Protein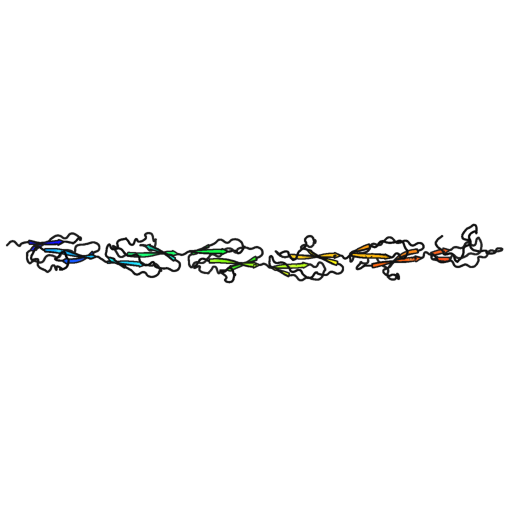 AF-A0A7G5BUR1-F1 (afdb_monomer)

Radius of gyration: 69.81 Å; Cα contacts (8 Å, |Δi|>4): 920; chains: 1; bounding box: 143×29×207 Å

pLDDT: mean 93.97, std 6.78, range [43.91, 98.69]

Sequence (415 aa):
MDCESLYGNLNSNGGSAVSSQAVSDGVQAVQPAAPNKSGNTFGGWYTDAGLTTAFAFTTPITGNTTLYAKWTPNTYTVTFNSNGGTAVGGQSVSHNGTATAPSEPTLPGSTFGWWYLDDVTFSTPFLFTTPIIGDTTLYAKWTINQYLILFNSDGGTAVSNQTVSHNSTATTPSNPTKVGHSFSGWYTDAGLTMPFAFTTAIRGNLTLYAGWTAEVYPVTFNSNGGTAVSAQSVSYNDTAIAPTDPTKTGYTFEGWYKDAGFTTLFHFTDAITGTATLHAKWLADIHTVTFESNGGTSVSSQEVSYDGTATEPADPAKTGYAFEAWYTDEDMTVPFTFSTAITGDLTLYANWTANSYAVTFDSNGGSTVSSQPVSYNNTATAPADPTMAGHTFEGWYTDEDLTTAFTFATAITGI

Nearest PDB structures (foldseek):
  2y5p-assembly3_C  TM=8.888E-01  e=2.322E-03  Listeria monocytogenes EGD
  7pv8-assembly1_A  TM=7.216E-01  e=3.447E-04  Listeria monocytogenes EGD-e
  7pv9-assembly2_B  TM=7.305E-01  e=1.083E-03  Listeria monocytogenes EGD-e
  4mt5-assembly2_B  TM=2.335E-01  e=1.159E-01  Limosilactobacillus reuteri subsp. suis

Structure (mmCIF, N/CA/C/O backbone):
data_AF-A0A7G5BUR1-F1
#
_entry.id   AF-A0A7G5BUR1-F1
#
loop_
_atom_site.group_PDB
_atom_site.id
_atom_site.type_symbol
_atom_site.label_atom_id
_atom_site.label_alt_id
_atom_site.label_comp_id
_atom_site.label_asym_id
_atom_site.label_entity_id
_atom_site.label_seq_id
_atom_site.pdbx_PDB_ins_code
_atom_site.Cartn_x
_atom_site.Cartn_y
_atom_site.Cartn_z
_atom_site.occupancy
_atom_site.B_iso_or_equiv
_atom_site.auth_seq_id
_atom_site.auth_comp_id
_atom_site.auth_asym_id
_atom_site.auth_atom_id
_atom_site.pdbx_PDB_model_num
ATOM 1 N N . MET A 1 1 ? 72.164 12.076 -106.841 1.00 43.91 1 MET A N 1
ATOM 2 C CA . MET A 1 1 ? 71.534 10.849 -106.323 1.00 43.91 1 MET A CA 1
ATOM 3 C C . MET A 1 1 ? 70.639 11.348 -105.213 1.00 43.91 1 MET A C 1
ATOM 5 O O . MET A 1 1 ? 71.125 11.606 -104.119 1.00 43.91 1 MET A O 1
ATOM 9 N N . ASP A 1 2 ? 69.411 11.707 -105.583 1.00 45.72 2 ASP A N 1
ATOM 10 C CA . ASP A 1 2 ? 68.458 12.315 -104.660 1.00 45.72 2 ASP A CA 1
ATOM 11 C C . ASP A 1 2 ? 68.065 11.241 -103.657 1.00 45.72 2 ASP A C 1
ATOM 13 O O . ASP A 1 2 ? 67.558 10.185 -104.027 1.00 45.72 2 ASP A O 1
ATOM 17 N N . CYS A 1 3 ? 68.428 11.461 -102.398 1.00 49.19 3 CYS A N 1
ATOM 18 C CA . CYS A 1 3 ? 68.100 10.537 -101.332 1.00 49.19 3 CYS A CA 1
ATOM 19 C C . CYS A 1 3 ? 66.596 10.672 -101.084 1.00 49.19 3 CYS A C 1
ATOM 21 O O . CYS A 1 3 ? 66.152 11.661 -100.495 1.00 49.19 3 CYS A O 1
ATOM 23 N N . GLU A 1 4 ? 65.816 9.733 -101.624 1.00 59.06 4 GLU A N 1
ATOM 24 C CA . GLU A 1 4 ? 64.365 9.702 -101.470 1.00 59.06 4 GLU A CA 1
ATOM 25 C C . GLU A 1 4 ? 64.063 9.677 -99.966 1.00 59.06 4 GLU A C 1
ATOM 27 O O . GLU A 1 4 ? 64.447 8.760 -99.239 1.00 59.06 4 GLU A O 1
ATOM 32 N N . SER A 1 5 ? 63.504 10.781 -99.470 1.00 58.84 5 SER A N 1
ATOM 33 C CA . SER A 1 5 ? 63.196 10.934 -98.053 1.00 58.84 5 SER A CA 1
ATOM 34 C C . SER A 1 5 ? 61.871 10.236 -97.788 1.00 58.84 5 SER A C 1
ATOM 36 O O . SER A 1 5 ? 60.821 10.684 -98.247 1.00 58.84 5 SER A O 1
ATOM 38 N N . LEU A 1 6 ? 61.930 9.122 -97.070 1.00 67.44 6 LEU A N 1
ATOM 39 C CA . LEU A 1 6 ? 60.766 8.362 -96.647 1.00 67.44 6 LEU A CA 1
ATOM 40 C C . LEU A 1 6 ? 60.160 9.020 -95.411 1.00 67.44 6 LEU A C 1
ATOM 42 O O . LEU A 1 6 ? 60.873 9.461 -94.504 1.00 67.44 6 LEU A O 1
ATOM 46 N N . TYR A 1 7 ? 58.831 9.081 -95.365 1.00 63.78 7 TYR A N 1
ATOM 47 C CA . TYR A 1 7 ? 58.124 9.697 -94.249 1.00 63.78 7 TYR A CA 1
ATOM 48 C C . TYR A 1 7 ? 57.641 8.631 -93.268 1.00 63.78 7 TYR A C 1
ATOM 50 O O . TYR A 1 7 ? 56.809 7.781 -93.594 1.00 63.78 7 TYR A O 1
ATOM 58 N N . GLY A 1 8 ? 58.150 8.711 -92.040 1.00 71.19 8 GLY A N 1
ATOM 59 C CA . GLY A 1 8 ? 57.598 8.020 -90.885 1.00 71.19 8 GLY A CA 1
ATOM 60 C C . GLY A 1 8 ? 56.432 8.827 -90.324 1.00 71.19 8 GLY A C 1
ATOM 61 O O . GLY A 1 8 ? 56.653 9.836 -89.648 1.00 71.19 8 GLY A O 1
ATOM 62 N N . ASN A 1 9 ? 55.197 8.413 -90.607 1.00 84.31 9 ASN A N 1
ATOM 63 C CA . ASN A 1 9 ? 54.018 9.001 -89.975 1.00 84.31 9 ASN A CA 1
ATOM 64 C C . ASN A 1 9 ? 53.804 8.351 -88.600 1.00 84.31 9 ASN A C 1
ATOM 66 O O . ASN A 1 9 ? 53.793 7.128 -88.482 1.00 84.31 9 ASN A O 1
ATOM 70 N N . LEU A 1 10 ? 53.650 9.159 -87.555 1.00 88.81 10 LEU A N 1
ATOM 71 C CA . LEU A 1 10 ? 53.521 8.702 -86.174 1.00 88.81 10 LEU A CA 1
ATOM 72 C C . LEU A 1 10 ? 52.101 8.982 -85.684 1.00 88.81 10 LEU A C 1
ATOM 74 O O . LEU A 1 10 ? 51.783 10.073 -85.213 1.00 88.81 10 LEU A O 1
ATOM 78 N N . ASN A 1 11 ? 51.231 7.981 -85.789 1.00 91.69 11 ASN A N 1
ATOM 79 C CA . ASN A 1 11 ? 49.865 8.071 -85.299 1.00 91.69 11 ASN A CA 1
ATOM 80 C C . ASN A 1 11 ? 49.820 7.728 -83.802 1.00 91.69 11 ASN A C 1
ATOM 82 O O . ASN A 1 11 ? 49.888 6.563 -83.402 1.00 91.69 11 ASN A O 1
ATOM 86 N N . SER A 1 12 ? 49.668 8.752 -82.961 1.00 90.94 12 SER A N 1
ATOM 87 C CA . SER A 1 12 ? 49.595 8.610 -81.501 1.00 90.94 12 SER A CA 1
ATOM 88 C C . SER A 1 12 ? 48.354 7.855 -81.005 1.00 90.94 12 SER A C 1
ATOM 90 O O . SER A 1 12 ? 48.247 7.577 -79.807 1.00 90.94 12 SER A O 1
ATOM 92 N N . ASN A 1 13 ? 47.407 7.526 -81.890 1.00 90.88 13 ASN A N 1
ATOM 93 C CA . ASN A 1 13 ? 46.204 6.755 -81.588 1.00 90.88 13 ASN A CA 1
ATOM 94 C C . ASN A 1 13 ? 45.406 7.346 -80.400 1.00 90.88 13 AS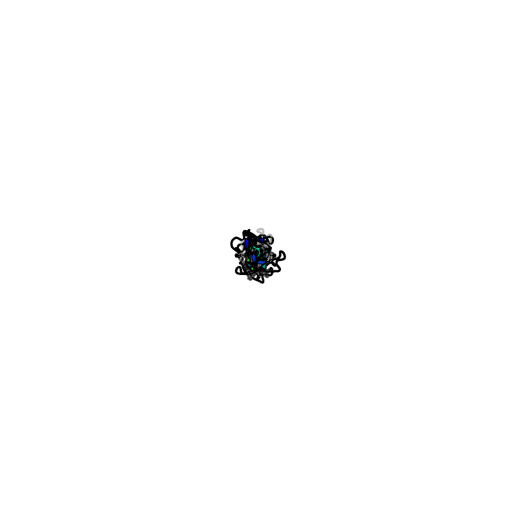N A C 1
ATOM 96 O O . ASN A 1 13 ? 45.062 6.674 -79.415 1.00 90.88 13 ASN A O 1
ATOM 100 N N . GLY A 1 14 ? 45.193 8.665 -80.473 1.00 86.50 14 GLY A N 1
ATOM 101 C CA . GLY A 1 14 ? 44.510 9.466 -79.453 1.00 86.50 14 GLY A CA 1
ATOM 102 C C . GLY A 1 14 ? 45.392 9.949 -78.293 1.00 86.50 14 GLY A C 1
ATOM 103 O O . GLY A 1 14 ? 44.852 10.471 -77.323 1.00 86.50 14 GLY A O 1
ATOM 104 N N . GLY A 1 15 ? 46.715 9.761 -78.354 1.00 88.12 15 GLY A N 1
ATOM 105 C CA . GLY A 1 15 ? 47.679 10.436 -77.472 1.00 88.12 15 GLY A CA 1
ATOM 106 C C . GLY A 1 15 ? 48.114 11.808 -78.006 1.00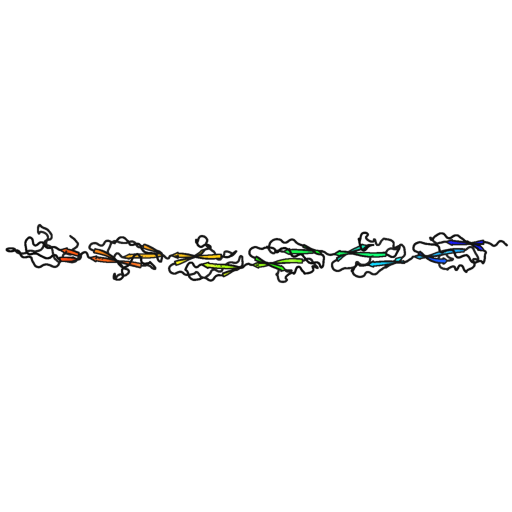 88.12 15 GLY A C 1
ATOM 107 O O . GLY A 1 15 ? 47.675 12.240 -79.073 1.00 88.12 15 GLY A O 1
ATOM 108 N N . SER A 1 16 ? 49.017 12.485 -77.297 1.00 92.25 16 SER A N 1
ATOM 109 C CA . SER A 1 16 ? 49.602 13.761 -77.724 1.00 92.25 16 SER A CA 1
ATOM 110 C C . SER A 1 16 ? 50.223 13.662 -79.121 1.00 92.25 16 SER A C 1
ATOM 112 O O . SER A 1 16 ? 50.762 12.618 -79.491 1.00 92.25 16 SER A O 1
ATOM 114 N N . ALA A 1 17 ? 50.161 14.751 -79.889 1.00 90.94 17 ALA A N 1
ATOM 115 C CA . ALA A 1 17 ? 50.703 14.791 -81.244 1.00 90.94 17 ALA A CA 1
ATOM 116 C C . ALA A 1 17 ? 52.209 14.481 -81.262 1.00 90.94 17 ALA A C 1
ATOM 118 O O . ALA A 1 17 ? 52.954 14.926 -80.388 1.00 90.94 17 ALA A O 1
ATOM 119 N N . VAL A 1 18 ? 52.645 13.735 -82.278 1.00 91.50 18 VAL A N 1
ATOM 120 C CA . VAL A 1 18 ? 54.053 13.404 -82.512 1.00 91.50 18 VAL A CA 1
ATOM 121 C C . VAL A 1 18 ? 54.391 13.778 -83.949 1.00 91.50 18 VAL A C 1
ATOM 123 O O . VAL A 1 18 ? 53.709 13.352 -84.878 1.00 91.50 18 VAL A O 1
ATOM 126 N N . SER A 1 19 ? 55.417 14.608 -84.133 1.00 88.81 19 SER A N 1
ATOM 127 C CA . SER A 1 19 ? 55.819 15.083 -85.458 1.00 88.81 19 SER A CA 1
ATOM 128 C C . SER A 1 19 ? 56.344 13.939 -86.322 1.00 88.81 19 SER A C 1
ATOM 130 O O . SER A 1 19 ? 57.135 13.121 -85.856 1.00 88.81 19 SER A O 1
ATOM 132 N N . SER A 1 20 ? 55.949 13.914 -87.595 1.00 85.44 20 SER A N 1
ATOM 133 C CA . SER A 1 20 ? 56.495 12.984 -88.587 1.00 85.44 20 SER A CA 1
ATOM 134 C C . SER A 1 20 ? 57.995 13.190 -88.790 1.00 85.44 20 SER A C 1
ATOM 136 O O . SER A 1 20 ? 58.498 14.306 -88.645 1.00 85.44 20 SER A O 1
ATOM 138 N N . GLN A 1 21 ? 58.691 12.136 -89.206 1.00 86.12 21 GLN A N 1
ATOM 139 C CA . GLN A 1 21 ? 60.126 12.183 -89.493 1.00 86.12 21 GLN A CA 1
ATOM 140 C C . GLN A 1 21 ? 60.394 11.907 -90.969 1.00 86.12 21 GLN A C 1
ATOM 142 O O . GLN A 1 21 ? 59.783 11.008 -91.542 1.00 86.12 21 GLN A O 1
ATOM 147 N N . ALA A 1 22 ? 61.315 12.669 -91.559 1.00 85.94 22 ALA A N 1
ATOM 148 C CA . ALA A 1 22 ? 61.878 12.387 -92.873 1.00 85.94 22 ALA A CA 1
ATOM 149 C C . ALA A 1 22 ? 63.194 11.626 -92.681 1.00 85.94 22 ALA A C 1
ATOM 151 O O . ALA A 1 22 ? 64.102 12.123 -92.011 1.00 85.94 22 ALA A O 1
ATOM 152 N N . VAL A 1 23 ? 63.274 10.414 -93.223 1.00 82.25 23 VAL A N 1
ATOM 153 C CA . VAL A 1 23 ? 64.404 9.495 -93.043 1.00 82.25 23 VAL A CA 1
ATOM 154 C C . VAL A 1 23 ? 64.818 8.969 -94.415 1.00 82.25 23 VAL A C 1
ATOM 156 O O . VAL A 1 23 ? 63.969 8.596 -95.217 1.00 82.25 23 VAL A O 1
ATOM 159 N N . SER A 1 24 ? 66.116 8.965 -94.705 1.00 83.31 24 SER A N 1
ATOM 160 C CA . SER A 1 24 ? 66.657 8.386 -95.939 1.00 83.31 24 SER A CA 1
ATOM 161 C C . SER A 1 24 ? 66.416 6.877 -96.007 1.00 83.31 24 SER A C 1
ATOM 163 O O . SER A 1 24 ? 66.480 6.196 -94.982 1.00 83.31 24 SER A O 1
ATOM 165 N N . ASP A 1 25 ? 66.191 6.352 -97.212 1.00 83.06 25 ASP A N 1
ATOM 166 C CA . ASP A 1 25 ? 66.049 4.911 -97.442 1.00 83.06 25 ASP A CA 1
ATOM 167 C C . ASP A 1 25 ? 67.208 4.098 -96.832 1.00 83.06 25 ASP A C 1
ATOM 169 O O . ASP A 1 25 ? 68.384 4.454 -96.955 1.00 83.06 25 ASP A O 1
ATOM 173 N N . GLY A 1 26 ? 66.865 3.023 -96.119 1.00 81.19 26 GLY A N 1
ATOM 174 C CA . GLY A 1 26 ? 67.820 2.152 -95.435 1.00 81.19 26 GLY A CA 1
ATOM 175 C C . GLY A 1 26 ? 68.397 2.711 -94.126 1.00 81.19 26 GLY A C 1
ATOM 176 O O . GLY A 1 26 ? 69.256 2.060 -93.524 1.00 81.19 26 GLY A O 1
ATOM 177 N N . VAL A 1 27 ? 67.929 3.869 -93.644 1.00 85.56 27 VAL A N 1
ATOM 178 C CA . VAL A 1 27 ? 68.362 4.479 -92.371 1.00 85.56 27 VAL A CA 1
ATOM 179 C C . VAL A 1 27 ? 67.324 4.251 -91.261 1.00 85.56 27 VAL A C 1
ATOM 181 O O . VAL A 1 27 ? 66.127 4.101 -91.505 1.00 85.56 27 VAL A O 1
ATOM 184 N N . GLN A 1 28 ? 67.788 4.184 -90.012 1.00 87.69 28 GLN A N 1
ATOM 185 C CA . GLN A 1 28 ? 66.938 4.085 -88.821 1.00 87.69 28 GLN A CA 1
ATOM 186 C C . GLN A 1 28 ? 66.227 5.415 -88.535 1.00 87.69 28 GLN A C 1
ATOM 188 O O . GLN A 1 28 ? 66.846 6.479 -88.564 1.00 87.69 28 GLN A O 1
ATOM 193 N N . ALA A 1 29 ? 64.935 5.356 -88.203 1.00 86.00 29 ALA A N 1
ATOM 194 C CA . ALA A 1 29 ? 64.214 6.513 -87.678 1.00 86.00 29 ALA A CA 1
ATOM 195 C C . ALA A 1 29 ? 64.663 6.832 -86.242 1.00 86.00 29 ALA A C 1
ATOM 197 O O . ALA A 1 29 ? 65.026 5.935 -85.479 1.00 86.00 29 ALA A O 1
ATOM 198 N N . VAL A 1 30 ? 64.585 8.099 -85.836 1.00 87.56 30 VAL A N 1
ATOM 199 C CA . VAL A 1 30 ? 64.888 8.490 -84.453 1.00 87.56 30 VAL A CA 1
ATOM 200 C C . VAL A 1 30 ? 63.688 8.142 -83.576 1.00 87.56 30 VAL A C 1
ATOM 202 O O . VAL A 1 30 ? 62.554 8.478 -83.904 1.00 87.56 30 VAL A O 1
ATOM 205 N N . GLN A 1 31 ? 63.897 7.475 -82.441 1.00 90.31 31 GLN A N 1
ATOM 206 C CA . GLN A 1 31 ? 62.789 7.212 -81.523 1.00 90.31 31 GLN A CA 1
ATOM 207 C C . GLN A 1 31 ? 62.255 8.540 -80.955 1.00 90.31 31 GLN A C 1
ATOM 209 O O . GLN A 1 31 ? 63.011 9.262 -80.300 1.00 90.31 31 GLN A O 1
ATOM 214 N N . PRO A 1 32 ? 60.973 8.888 -81.180 1.00 89.81 32 PRO A N 1
ATOM 215 C CA . PRO A 1 32 ? 60.394 10.091 -80.600 1.00 89.81 32 PRO A CA 1
ATOM 216 C C . PRO A 1 32 ? 60.237 9.920 -79.084 1.00 89.81 32 PRO A C 1
ATOM 218 O O . PRO A 1 32 ? 60.141 8.797 -78.577 1.00 89.81 32 PRO A O 1
ATOM 221 N N . ALA A 1 33 ? 60.119 11.037 -78.362 1.00 88.75 33 ALA A N 1
ATOM 222 C CA . ALA A 1 33 ? 59.620 10.995 -76.992 1.00 88.75 33 ALA A CA 1
ATOM 223 C C . ALA A 1 33 ? 58.261 10.277 -76.967 1.00 88.75 33 ALA A C 1
ATOM 225 O O . ALA A 1 33 ? 57.440 10.457 -77.873 1.00 88.75 33 ALA A O 1
ATOM 226 N N . ALA A 1 34 ? 58.037 9.442 -75.950 1.00 90.38 34 ALA A N 1
ATOM 227 C CA . ALA A 1 34 ? 56.775 8.730 -75.819 1.00 90.38 34 ALA A CA 1
ATOM 228 C C . ALA A 1 34 ? 55.621 9.748 -75.790 1.00 90.38 34 ALA A C 1
ATOM 230 O O . ALA A 1 34 ? 55.674 10.686 -74.985 1.00 90.38 34 ALA A O 1
ATOM 231 N N . PRO A 1 35 ? 54.592 9.602 -76.648 1.00 92.12 35 PRO A N 1
ATOM 232 C CA . PRO A 1 35 ? 53.408 10.435 -76.531 1.00 92.12 35 PRO A CA 1
ATOM 233 C C . PRO A 1 35 ? 52.771 10.231 -75.153 1.00 92.12 35 PRO A C 1
ATOM 235 O O . PRO A 1 35 ? 53.000 9.221 -74.487 1.00 92.12 35 PRO A O 1
ATOM 238 N N . ASN A 1 36 ? 51.947 11.180 -74.722 1.00 89.75 36 ASN A N 1
ATOM 239 C CA . ASN A 1 36 ? 51.155 11.061 -73.503 1.00 89.75 36 ASN A CA 1
ATOM 240 C C . ASN A 1 36 ? 49.688 10.806 -73.862 1.00 89.75 36 ASN A C 1
ATOM 242 O O . ASN A 1 36 ? 49.125 11.503 -74.705 1.00 89.75 36 ASN A O 1
ATOM 246 N N . LYS A 1 37 ? 49.058 9.828 -73.211 1.00 90.62 37 LYS A N 1
ATOM 247 C CA . LYS A 1 37 ? 47.609 9.629 -73.240 1.00 90.62 37 LYS A CA 1
ATOM 248 C C . LYS A 1 37 ? 47.136 9.459 -71.804 1.00 90.62 37 LYS A C 1
ATOM 250 O O . LYS A 1 37 ? 47.544 8.510 -71.138 1.00 90.62 37 LYS A O 1
ATOM 255 N N . SER A 1 38 ? 46.291 10.377 -71.331 1.00 88.38 38 SER A N 1
ATOM 256 C CA . SER A 1 38 ? 45.793 10.346 -69.952 1.00 88.38 38 SER A CA 1
ATOM 257 C C . SER A 1 38 ? 45.223 8.966 -69.606 1.00 88.38 38 SER A C 1
ATOM 259 O O . SER A 1 38 ? 44.503 8.361 -70.407 1.00 88.38 38 SER A O 1
ATOM 261 N N . GLY A 1 39 ? 45.617 8.441 -68.444 1.00 86.25 39 GLY A N 1
ATOM 262 C CA . GLY A 1 39 ? 45.137 7.157 -67.938 1.00 86.25 39 GLY A CA 1
ATOM 263 C C . GLY A 1 39 ? 45.579 5.913 -68.706 1.00 86.25 39 GLY A C 1
ATOM 264 O O . GLY A 1 39 ? 44.994 4.849 -68.515 1.00 86.25 39 GLY A O 1
ATOM 265 N N . ASN A 1 40 ? 46.573 6.022 -69.589 1.00 91.12 40 ASN A N 1
ATOM 266 C CA . ASN A 1 40 ? 47.101 4.898 -70.352 1.00 91.12 40 ASN A CA 1
ATOM 267 C C . ASN A 1 40 ? 48.631 4.864 -70.286 1.00 91.12 40 ASN A C 1
ATOM 269 O O . ASN A 1 40 ? 49.297 5.895 -70.373 1.00 91.12 40 ASN A O 1
ATOM 273 N N . THR A 1 41 ? 49.190 3.662 -70.205 1.00 92.75 41 THR A N 1
ATOM 274 C CA . THR A 1 41 ? 50.633 3.428 -70.298 1.00 92.75 41 THR A CA 1
ATOM 275 C C . THR A 1 41 ? 51.018 3.187 -71.756 1.00 92.75 41 THR A C 1
ATOM 277 O O . THR A 1 41 ? 50.376 2.396 -72.456 1.00 92.75 41 THR A O 1
ATOM 280 N N . PHE A 1 42 ? 52.056 3.884 -72.226 1.00 93.88 42 PHE A N 1
ATOM 281 C CA . PHE A 1 42 ? 52.568 3.745 -73.588 1.00 93.88 42 PHE A CA 1
ATOM 282 C C . PHE A 1 42 ? 53.286 2.401 -73.759 1.00 93.88 42 PHE A C 1
ATOM 284 O O . PHE A 1 42 ? 54.290 2.134 -73.102 1.00 93.88 42 PHE A O 1
ATOM 291 N N . GLY A 1 43 ? 52.769 1.561 -74.654 1.00 91.12 43 GLY A N 1
ATOM 292 C CA . GLY A 1 43 ? 53.251 0.200 -74.906 1.00 91.12 43 GLY A CA 1
ATOM 293 C C . GLY A 1 43 ? 54.174 0.060 -76.120 1.00 91.12 43 GLY A C 1
ATOM 294 O O . GLY A 1 43 ? 54.458 -1.066 -76.528 1.00 91.12 43 GLY A O 1
ATOM 295 N N . GLY A 1 44 ? 54.605 1.174 -76.723 1.00 92.00 44 GLY A N 1
ATOM 296 C CA . GLY A 1 44 ? 55.471 1.192 -77.904 1.00 92.00 44 GLY A CA 1
ATOM 297 C C . GLY A 1 44 ? 54.747 1.496 -79.218 1.00 92.00 44 GLY A C 1
ATOM 298 O O . GLY A 1 44 ? 53.533 1.710 -79.262 1.00 92.00 44 GLY A O 1
ATOM 299 N N . TRP A 1 45 ? 55.530 1.534 -80.294 1.00 93.44 45 TRP A N 1
ATOM 300 C CA . TRP A 1 45 ? 55.082 1.811 -81.660 1.00 93.44 45 TRP A CA 1
ATOM 301 C C . TRP A 1 45 ? 54.935 0.509 -82.450 1.00 93.44 45 TRP A C 1
ATOM 303 O O . TRP A 1 45 ? 55.738 -0.401 -82.273 1.00 93.44 45 TRP A O 1
ATOM 313 N N . TYR A 1 46 ? 53.918 0.418 -83.303 1.00 95.06 46 TYR A N 1
ATOM 314 C CA . TYR A 1 46 ? 53.569 -0.784 -84.066 1.00 95.06 46 TYR A CA 1
ATOM 315 C C . TYR A 1 46 ? 53.404 -0.445 -85.545 1.00 95.06 46 TYR A C 1
ATOM 317 O O . TYR A 1 46 ? 52.953 0.651 -85.867 1.00 95.06 46 TYR A O 1
ATOM 325 N N . THR A 1 47 ? 53.770 -1.352 -86.447 1.00 92.56 47 THR A N 1
ATOM 326 C CA . THR A 1 47 ? 53.735 -1.097 -87.901 1.00 92.56 47 THR A CA 1
ATOM 327 C C . THR A 1 47 ? 52.343 -1.239 -88.519 1.00 92.56 47 THR A C 1
ATOM 329 O O . THR A 1 47 ? 52.147 -0.869 -89.675 1.00 92.56 47 THR A O 1
ATOM 332 N N . ASP A 1 48 ? 51.366 -1.750 -87.767 1.00 91.25 48 ASP A N 1
ATOM 333 C CA . ASP A 1 48 ? 49.999 -1.983 -88.224 1.00 91.25 48 ASP A CA 1
ATOM 334 C C . ASP A 1 48 ? 48.952 -1.377 -87.278 1.00 91.25 48 ASP A C 1
ATOM 336 O O . ASP A 1 48 ? 49.122 -1.340 -86.058 1.00 91.25 48 ASP A O 1
ATOM 340 N N . ALA A 1 49 ? 47.817 -0.954 -87.841 1.00 88.75 49 ALA A N 1
ATOM 341 C CA . ALA A 1 49 ? 46.702 -0.398 -87.071 1.00 88.75 49 ALA A CA 1
ATOM 342 C C . ALA A 1 49 ? 46.042 -1.422 -86.121 1.00 88.75 49 ALA A C 1
ATOM 344 O O . ALA A 1 49 ? 45.378 -1.025 -85.165 1.00 88.75 49 ALA A O 1
ATOM 345 N N . GLY A 1 50 ? 46.234 -2.726 -86.365 1.00 90.62 50 GLY A N 1
ATOM 346 C CA . GLY A 1 50 ? 45.801 -3.812 -85.481 1.00 90.62 50 GLY A CA 1
ATOM 347 C C . GLY A 1 50 ? 46.690 -4.001 -84.245 1.00 90.62 50 GLY A C 1
ATOM 348 O O . GLY A 1 50 ? 46.337 -4.785 -83.365 1.00 90.62 50 GLY A O 1
ATOM 349 N N . LEU A 1 51 ? 47.806 -3.265 -84.145 1.00 91.06 51 LEU A N 1
ATOM 350 C CA . LEU A 1 51 ? 48.761 -3.292 -83.031 1.00 91.06 51 LEU A CA 1
ATOM 351 C C . LEU A 1 51 ? 49.345 -4.691 -82.766 1.00 91.06 51 LEU A C 1
ATOM 353 O O . LEU A 1 51 ? 49.541 -5.090 -81.608 1.00 91.06 51 LEU A O 1
ATOM 357 N N . THR A 1 52 ? 49.621 -5.433 -83.841 1.00 90.94 52 THR A N 1
ATOM 358 C CA . THR A 1 52 ? 50.102 -6.821 -83.781 1.00 90.94 52 THR A CA 1
ATOM 359 C C . THR A 1 52 ? 51.619 -6.936 -83.922 1.00 90.94 52 THR A C 1
ATOM 361 O O . THR A 1 52 ? 52.224 -7.783 -83.265 1.00 90.94 52 THR A O 1
ATOM 364 N N . THR A 1 53 ? 52.254 -6.056 -84.700 1.00 91.88 53 THR A N 1
ATOM 365 C CA . THR A 1 53 ? 53.694 -6.093 -84.988 1.00 91.88 53 THR A CA 1
ATOM 366 C C . THR A 1 53 ? 54.408 -4.886 -84.381 1.00 91.88 53 THR A C 1
ATOM 368 O O . THR A 1 53 ? 54.260 -3.761 -84.855 1.00 91.88 53 THR A O 1
ATOM 371 N N . ALA A 1 54 ? 55.183 -5.104 -83.314 1.00 92.56 54 ALA A N 1
ATOM 372 C CA . ALA A 1 54 ? 55.944 -4.040 -82.660 1.00 92.56 54 ALA A CA 1
ATOM 373 C C . ALA A 1 54 ? 57.109 -3.564 -83.543 1.00 92.56 54 ALA A C 1
ATOM 375 O O . ALA A 1 54 ? 57.838 -4.371 -84.119 1.00 92.56 54 ALA A O 1
ATOM 376 N N . PHE A 1 55 ? 57.312 -2.252 -83.612 1.00 91.19 55 PHE A N 1
ATOM 377 C CA . PHE A 1 55 ? 58.410 -1.624 -84.332 1.00 91.19 55 PHE A CA 1
ATOM 378 C C . PHE A 1 55 ? 59.551 -1.265 -83.377 1.00 91.19 55 PHE A C 1
ATOM 380 O O . PHE A 1 55 ? 59.363 -0.521 -82.410 1.00 91.19 55 PHE A O 1
ATOM 387 N N . ALA A 1 56 ? 60.754 -1.747 -83.680 1.00 91.12 56 ALA A N 1
ATOM 388 C CA . ALA A 1 56 ? 61.977 -1.307 -83.025 1.00 91.12 56 ALA A CA 1
ATOM 389 C C . ALA A 1 56 ? 62.648 -0.229 -83.882 1.00 91.12 56 ALA A C 1
ATOM 391 O O . ALA A 1 56 ? 62.925 -0.471 -85.053 1.00 91.12 56 ALA A O 1
ATOM 392 N N . PHE A 1 57 ? 62.981 0.924 -83.294 1.00 90.25 57 PHE A N 1
ATOM 393 C CA . PHE A 1 57 ? 63.649 2.034 -83.998 1.00 90.25 57 PHE A CA 1
ATOM 394 C C . PHE A 1 57 ? 65.086 1.714 -84.442 1.00 90.25 57 PHE A C 1
ATOM 396 O O . PHE A 1 57 ? 65.713 2.501 -85.135 1.00 90.25 57 PHE A O 1
ATOM 403 N N . THR A 1 58 ? 65.590 0.524 -84.114 1.00 88.31 58 THR A N 1
ATOM 404 C CA . THR A 1 58 ? 66.798 -0.057 -84.706 1.00 88.31 58 THR A CA 1
ATOM 405 C C . THR A 1 58 ? 66.556 -0.692 -86.084 1.00 88.31 58 THR A C 1
ATOM 407 O O . THR A 1 58 ? 67.505 -1.116 -86.744 1.00 88.31 58 THR A O 1
ATOM 410 N N . THR A 1 59 ? 65.308 -0.767 -86.548 1.00 88.19 59 THR A N 1
ATOM 411 C CA . THR A 1 59 ? 64.952 -1.317 -87.861 1.00 88.19 59 THR A CA 1
ATOM 412 C C . THR A 1 59 ? 65.045 -0.216 -88.924 1.00 88.19 59 THR A C 1
ATOM 414 O O . THR A 1 59 ? 64.398 0.822 -88.758 1.00 88.19 59 THR A O 1
ATOM 417 N N . PRO A 1 60 ? 65.822 -0.405 -90.008 1.00 87.12 60 PRO A N 1
ATOM 418 C CA . PRO A 1 60 ? 65.864 0.537 -91.123 1.00 87.12 60 PRO A CA 1
ATOM 419 C C . PRO A 1 60 ? 64.493 0.748 -91.771 1.00 87.12 60 PRO A C 1
ATOM 421 O O . PRO A 1 60 ? 63.752 -0.212 -91.995 1.00 87.12 60 PRO A O 1
ATOM 424 N N . ILE A 1 61 ? 64.175 1.994 -92.115 1.00 84.06 61 ILE A N 1
ATOM 425 C CA . ILE A 1 61 ? 62.981 2.327 -92.895 1.00 84.06 61 ILE A CA 1
ATOM 426 C C . ILE A 1 61 ? 63.318 2.159 -94.380 1.00 84.06 61 ILE A C 1
ATOM 428 O O . ILE A 1 61 ? 64.247 2.788 -94.875 1.00 84.06 61 ILE A O 1
ATOM 432 N N . THR A 1 62 ? 62.571 1.299 -95.077 1.00 85.25 62 THR A N 1
ATOM 433 C CA . THR A 1 62 ? 62.759 0.999 -96.515 1.00 85.25 62 THR A CA 1
ATOM 434 C C . THR A 1 62 ? 61.535 1.334 -97.378 1.00 85.25 62 THR A C 1
ATOM 436 O O . THR A 1 62 ? 61.477 1.033 -98.566 1.00 85.25 62 THR A O 1
ATOM 439 N N . GLY A 1 63 ? 60.524 1.967 -96.772 1.00 84.44 63 GLY A N 1
ATOM 440 C CA . GLY A 1 63 ? 59.360 2.535 -97.452 1.00 84.44 63 GLY A CA 1
ATOM 441 C C . GLY A 1 63 ? 58.566 3.480 -96.543 1.00 84.44 63 GLY A C 1
ATOM 442 O O . GLY A 1 63 ? 58.796 3.534 -95.331 1.00 84.44 63 GLY A O 1
ATOM 443 N N . ASN A 1 64 ? 57.609 4.221 -97.113 1.00 84.31 64 ASN A N 1
ATOM 444 C CA . ASN A 1 64 ? 56.704 5.077 -96.337 1.00 84.31 64 ASN A CA 1
ATOM 445 C C . ASN A 1 64 ? 55.965 4.237 -95.288 1.00 84.31 64 ASN A C 1
ATOM 447 O O . ASN A 1 64 ? 55.201 3.335 -95.630 1.00 84.31 64 ASN A O 1
ATOM 451 N N . THR A 1 65 ? 56.197 4.537 -94.012 1.00 88.00 65 THR A N 1
A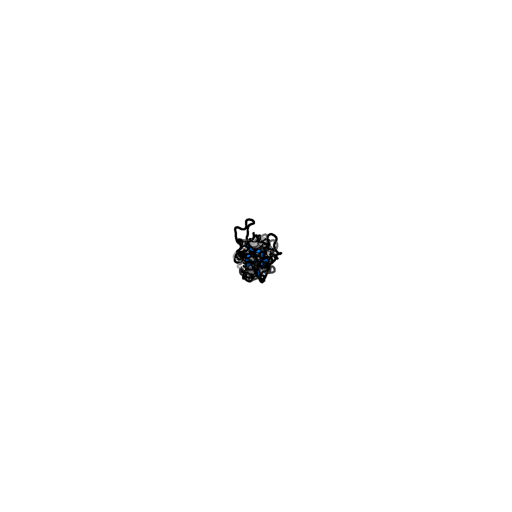TOM 452 C CA . THR A 1 65 ? 55.752 3.705 -92.890 1.00 88.00 65 THR A CA 1
ATOM 453 C C . THR A 1 65 ? 54.907 4.546 -91.945 1.00 88.00 65 THR A C 1
ATOM 455 O O . THR A 1 65 ? 55.322 5.625 -91.524 1.00 88.00 65 THR A O 1
ATOM 458 N N . THR A 1 66 ? 53.720 4.056 -91.586 1.00 90.62 66 THR A N 1
ATOM 459 C CA . THR A 1 66 ? 52.939 4.630 -90.483 1.00 90.62 66 THR A CA 1
ATOM 460 C C . THR A 1 66 ? 53.107 3.749 -89.259 1.00 90.62 66 THR A C 1
ATOM 462 O O . THR A 1 66 ? 52.837 2.553 -89.326 1.00 90.62 66 THR A O 1
ATOM 465 N N . LEU A 1 67 ? 53.543 4.336 -88.149 1.00 92.06 67 LEU A N 1
ATOM 466 C CA . LEU A 1 67 ? 53.601 3.655 -86.865 1.00 92.06 67 LEU A CA 1
ATOM 467 C C . LEU A 1 67 ? 52.435 4.096 -85.983 1.00 92.06 67 LEU A C 1
ATOM 469 O O . LEU A 1 67 ? 52.106 5.281 -85.913 1.00 92.06 67 LEU A O 1
ATOM 473 N N . TYR A 1 68 ? 51.845 3.142 -85.273 1.00 93.31 68 TYR A N 1
ATOM 474 C CA . TYR A 1 68 ? 50.692 3.332 -84.401 1.00 93.31 68 TYR A CA 1
ATOM 475 C C . TYR A 1 68 ? 51.092 3.102 -82.944 1.00 93.31 68 TYR A C 1
ATOM 477 O O . TYR A 1 68 ? 51.708 2.090 -82.606 1.00 93.31 68 TYR A O 1
ATOM 485 N N . ALA A 1 69 ? 50.752 4.043 -82.067 1.00 93.25 69 ALA A N 1
ATOM 486 C CA . ALA A 1 69 ? 50.979 3.901 -80.634 1.00 93.25 69 ALA A CA 1
ATOM 487 C C . ALA A 1 69 ? 50.024 2.861 -80.021 1.00 93.25 69 ALA A C 1
ATOM 489 O O . ALA A 1 69 ? 48.800 2.945 -80.194 1.00 93.25 69 ALA A O 1
ATOM 490 N N . LYS A 1 70 ? 50.574 1.915 -79.250 1.00 93.38 70 LYS A N 1
ATOM 491 C CA . LYS A 1 70 ? 49.794 0.986 -78.422 1.00 93.38 70 LYS A CA 1
ATOM 492 C C . LYS A 1 70 ? 49.648 1.522 -77.005 1.00 93.38 70 LYS A C 1
ATOM 494 O O . LYS A 1 70 ? 50.605 2.019 -76.414 1.00 93.38 70 LYS A O 1
ATOM 499 N N . TRP A 1 71 ? 48.451 1.366 -76.454 1.00 92.81 71 TRP A N 1
ATOM 500 C CA . TRP A 1 71 ? 48.081 1.858 -75.134 1.00 92.81 71 TRP A CA 1
ATOM 501 C C . TRP A 1 71 ? 47.481 0.736 -74.300 1.00 92.81 71 TRP A C 1
ATOM 503 O O . TRP A 1 71 ? 46.584 0.036 -74.769 1.00 92.81 71 TRP A O 1
ATOM 513 N N . THR A 1 72 ? 47.949 0.607 -73.063 1.00 90.19 72 THR A N 1
ATOM 514 C CA . THR A 1 72 ? 47.307 -0.234 -72.049 1.00 90.19 72 THR A CA 1
ATOM 515 C C . THR A 1 72 ? 46.629 0.693 -71.042 1.00 90.19 72 THR A C 1
ATOM 517 O O . THR A 1 72 ? 47.335 1.513 -70.446 1.00 90.19 72 THR A O 1
ATOM 520 N N . PRO A 1 73 ? 45.299 0.614 -70.844 1.00 89.06 73 PRO A N 1
ATOM 521 C CA . PRO A 1 73 ? 44.626 1.390 -69.810 1.00 89.06 73 PRO A CA 1
ATOM 522 C C . PRO A 1 73 ? 45.250 1.113 -68.446 1.00 89.06 73 PRO A C 1
ATOM 524 O O . PRO A 1 73 ? 45.461 -0.044 -68.080 1.00 89.06 73 PRO A O 1
ATOM 527 N N . ASN A 1 74 ? 45.537 2.170 -67.692 1.00 91.38 74 ASN A N 1
ATOM 528 C CA . ASN A 1 74 ? 45.984 2.025 -66.314 1.00 91.38 74 ASN A CA 1
ATOM 529 C C . ASN A 1 74 ? 44.867 1.371 -65.498 1.00 91.38 74 ASN A C 1
ATOM 531 O O . ASN A 1 74 ? 43.686 1.589 -65.769 1.00 91.38 74 ASN A O 1
ATOM 535 N N . THR A 1 75 ? 45.231 0.590 -64.492 1.00 93.94 75 THR A N 1
ATOM 536 C CA . THR A 1 75 ? 44.289 0.029 -63.521 1.00 93.94 75 THR A CA 1
ATOM 537 C C . THR A 1 75 ? 44.519 0.680 -62.171 1.00 93.94 75 THR A C 1
ATOM 539 O O . THR A 1 75 ? 45.668 0.827 -61.758 1.00 93.94 75 THR A O 1
ATOM 542 N N . TYR A 1 76 ? 43.437 1.022 -61.486 1.00 96.06 76 TYR A N 1
ATOM 543 C CA . TYR A 1 76 ? 43.458 1.618 -60.156 1.00 96.06 76 TYR A CA 1
ATOM 544 C C . TYR A 1 76 ? 42.779 0.706 -59.149 1.00 96.06 76 TYR A C 1
ATOM 546 O O . TYR A 1 76 ? 41.892 -0.082 -59.497 1.00 96.06 76 TYR A O 1
ATOM 554 N N . THR A 1 77 ? 43.192 0.833 -57.896 1.00 97.25 77 THR A N 1
ATOM 555 C CA . THR A 1 77 ? 42.620 0.084 -56.783 1.00 97.25 77 THR A CA 1
ATOM 556 C C . THR A 1 77 ? 41.523 0.901 -56.116 1.00 97.25 77 THR A C 1
ATOM 558 O O . THR A 1 77 ? 41.735 2.048 -55.722 1.00 97.25 77 THR A O 1
ATOM 561 N N . VAL A 1 78 ? 40.355 0.288 -55.944 1.00 97.94 78 VAL A N 1
ATOM 562 C CA . VAL A 1 78 ? 39.289 0.798 -55.080 1.00 97.94 78 VAL A CA 1
ATOM 563 C C . VAL A 1 78 ? 39.304 -0.003 -53.786 1.00 97.94 78 VAL A C 1
ATOM 565 O O . VAL A 1 78 ? 39.028 -1.205 -53.784 1.00 97.94 78 VAL A O 1
ATOM 568 N N . THR A 1 79 ? 39.661 0.662 -52.691 1.00 97.88 79 THR A N 1
ATOM 569 C CA . THR A 1 79 ? 39.769 0.064 -51.357 1.00 97.88 79 THR A CA 1
ATOM 570 C C . THR A 1 79 ? 38.535 0.403 -50.534 1.00 97.88 79 THR A C 1
ATOM 572 O O . THR A 1 79 ? 38.151 1.564 -50.441 1.00 97.88 79 THR A O 1
ATOM 575 N N . PHE A 1 80 ? 37.935 -0.597 -49.895 1.00 98.00 80 PHE A N 1
ATOM 576 C CA . PHE A 1 80 ? 36.763 -0.429 -49.039 1.00 98.00 80 PHE A CA 1
ATOM 577 C C . PHE A 1 80 ? 37.164 -0.516 -47.564 1.00 98.00 80 PHE A C 1
ATOM 579 O O . PHE A 1 80 ? 37.314 -1.603 -47.004 1.00 98.00 80 PHE A O 1
ATOM 586 N N . ASN A 1 81 ? 37.330 0.632 -46.911 1.00 97.31 81 ASN A N 1
ATOM 587 C CA . ASN A 1 81 ? 37.546 0.696 -45.473 1.00 97.31 81 ASN A CA 1
ATOM 588 C C . ASN A 1 81 ? 36.200 0.634 -44.737 1.00 97.31 81 ASN A C 1
ATOM 590 O O . ASN A 1 81 ? 35.434 1.596 -44.696 1.00 97.31 81 ASN A O 1
ATOM 594 N N . SER A 1 82 ? 35.919 -0.511 -44.121 1.00 97.00 82 SER A N 1
ATOM 595 C CA . SER A 1 82 ? 34.643 -0.753 -43.435 1.00 97.00 82 SER A CA 1
ATOM 596 C C . SER A 1 82 ? 34.518 -0.036 -42.084 1.00 97.00 82 SER A C 1
ATOM 598 O O . SER A 1 82 ? 33.491 -0.187 -41.422 1.00 97.00 82 SER A O 1
ATOM 600 N N . ASN A 1 83 ? 35.531 0.730 -41.655 1.00 95.94 83 ASN A N 1
ATOM 601 C CA . ASN A 1 83 ? 35.532 1.496 -40.403 1.00 95.94 83 ASN A CA 1
ATOM 602 C C . ASN A 1 83 ? 35.078 0.657 -39.193 1.00 95.94 83 ASN A C 1
ATOM 604 O O . ASN A 1 83 ? 34.168 1.027 -38.456 1.00 95.94 83 ASN A O 1
ATOM 608 N N . GLY A 1 84 ? 35.691 -0.519 -39.028 1.00 93.38 84 GLY A N 1
ATOM 609 C CA . GLY A 1 84 ? 35.382 -1.464 -37.949 1.00 93.38 84 GLY A CA 1
ATOM 610 C C . GLY A 1 84 ? 34.293 -2.496 -38.267 1.00 93.38 84 GLY A C 1
ATOM 611 O O . GLY A 1 84 ? 34.125 -3.431 -37.489 1.00 93.38 84 GLY A O 1
ATOM 612 N N . GLY A 1 85 ? 33.581 -2.369 -39.394 1.00 95.56 85 GLY A N 1
ATOM 613 C CA . GLY A 1 85 ? 32.665 -3.402 -39.892 1.00 95.56 85 GLY A CA 1
ATOM 614 C C . GLY A 1 85 ? 33.374 -4.617 -40.504 1.00 95.56 85 GLY A C 1
ATOM 615 O O . GLY A 1 85 ? 34.602 -4.663 -40.609 1.00 95.56 85 GLY A O 1
ATOM 616 N N . THR A 1 86 ? 32.594 -5.610 -40.936 1.00 97.31 86 THR A N 1
ATOM 617 C CA . THR A 1 86 ? 33.104 -6.800 -41.642 1.00 97.31 86 THR A CA 1
ATOM 618 C C . THR A 1 86 ? 33.899 -6.423 -42.888 1.00 97.31 86 THR A C 1
ATOM 620 O O . THR A 1 86 ? 33.493 -5.530 -43.624 1.00 97.31 86 THR A O 1
ATOM 623 N N . ALA A 1 87 ? 34.995 -7.137 -43.154 1.00 95.88 87 ALA A N 1
ATOM 624 C CA . ALA A 1 87 ? 35.886 -6.842 -44.271 1.00 95.88 87 ALA A CA 1
ATOM 625 C C . ALA A 1 87 ? 35.180 -6.905 -45.636 1.00 95.88 87 ALA A C 1
ATOM 627 O O . ALA A 1 87 ? 34.385 -7.807 -45.901 1.00 95.88 87 ALA A O 1
ATOM 628 N N . VAL A 1 88 ? 35.543 -5.971 -46.516 1.00 97.25 88 VAL A N 1
ATOM 629 C CA . VAL A 1 88 ? 35.043 -5.877 -47.890 1.00 97.25 88 VAL A CA 1
ATOM 630 C C . VAL A 1 88 ? 36.230 -5.927 -48.844 1.00 97.25 88 VAL A C 1
ATOM 632 O O . VAL A 1 88 ? 37.201 -5.189 -48.683 1.00 97.25 88 VAL A O 1
ATOM 635 N N . GLY A 1 89 ? 36.167 -6.829 -49.824 1.00 95.12 89 GLY A N 1
ATOM 636 C CA . GLY A 1 89 ? 37.232 -7.005 -50.809 1.00 95.12 89 GLY A CA 1
ATOM 637 C C . GLY A 1 89 ? 37.391 -5.779 -51.709 1.00 95.12 89 GLY A C 1
ATOM 638 O O . GLY A 1 89 ? 36.403 -5.225 -52.189 1.00 95.12 89 GLY A O 1
ATOM 639 N N . GLY A 1 90 ? 38.639 -5.369 -51.949 1.00 95.50 90 GLY A N 1
ATOM 640 C CA . GLY A 1 90 ? 38.965 -4.307 -52.900 1.00 95.50 90 GLY A CA 1
ATOM 641 C C . GLY A 1 90 ? 38.686 -4.703 -54.352 1.00 95.50 90 GLY A C 1
ATOM 642 O O . GLY A 1 90 ? 38.543 -5.882 -54.678 1.00 95.50 90 GLY A O 1
ATOM 643 N N . GLN A 1 91 ? 38.631 -3.708 -55.234 1.00 97.69 91 GLN A N 1
ATOM 644 C CA . GLN A 1 91 ? 38.410 -3.896 -56.670 1.00 97.69 91 GLN A CA 1
ATOM 645 C C . GLN A 1 91 ? 39.557 -3.292 -57.480 1.00 97.69 91 GLN A C 1
ATOM 647 O O . GLN A 1 91 ? 40.136 -2.284 -57.084 1.00 97.69 91 GLN A O 1
ATOM 652 N N . SER A 1 92 ? 39.860 -3.891 -58.632 1.00 96.62 92 SER A N 1
ATOM 653 C CA . SER A 1 92 ? 40.772 -3.321 -59.627 1.00 96.62 92 SER A CA 1
ATOM 654 C C . SER A 1 92 ? 39.961 -2.855 -60.833 1.00 96.62 92 SER A C 1
ATOM 656 O O . SER A 1 92 ? 39.225 -3.647 -61.422 1.00 96.62 92 SER A O 1
ATOM 658 N N . VAL A 1 93 ? 40.056 -1.568 -61.170 1.00 96.25 93 VAL A N 1
ATOM 659 C CA . VAL A 1 93 ? 39.214 -0.913 -62.183 1.00 96.25 93 VAL A CA 1
ATOM 660 C C . VAL A 1 93 ? 40.105 -0.222 -63.214 1.00 96.25 93 VAL A C 1
ATOM 662 O O . VAL A 1 93 ? 41.002 0.537 -62.851 1.00 96.25 93 VAL A O 1
ATOM 665 N N . SER A 1 94 ? 39.886 -0.474 -64.508 1.00 94.25 94 SER A N 1
ATOM 666 C CA . SER A 1 94 ? 40.582 0.251 -65.583 1.00 94.25 94 SER A CA 1
ATOM 667 C C . SER A 1 94 ? 40.228 1.741 -65.569 1.00 94.25 94 SER A C 1
ATOM 669 O O . SER A 1 94 ? 39.117 2.109 -65.197 1.00 94.25 94 SER A O 1
ATOM 671 N N . HIS A 1 95 ? 41.141 2.602 -66.015 1.00 92.31 95 HIS A N 1
ATOM 672 C CA . HIS A 1 95 ? 40.929 4.046 -66.102 1.00 92.31 95 HIS A CA 1
ATOM 673 C C . HIS A 1 95 ? 39.623 4.387 -66.841 1.00 92.31 95 HIS A C 1
ATOM 675 O O . HIS A 1 95 ? 39.367 3.857 -67.924 1.00 92.31 95 HIS A O 1
ATOM 681 N N . ASN A 1 96 ? 38.820 5.286 -66.262 1.00 91.81 96 ASN A N 1
ATOM 682 C CA . ASN A 1 96 ? 37.454 5.651 -66.676 1.00 91.81 96 ASN A CA 1
ATOM 683 C C . ASN A 1 96 ? 36.387 4.548 -66.551 1.00 91.81 96 ASN A C 1
ATOM 685 O O . ASN A 1 96 ? 35.226 4.791 -66.879 1.00 91.81 96 ASN A O 1
ATOM 689 N N . GLY A 1 97 ? 36.738 3.361 -66.057 1.00 94.06 97 GLY A N 1
ATOM 690 C CA . GLY A 1 97 ? 35.768 2.361 -65.619 1.00 94.06 97 GLY A CA 1
ATOM 691 C C . GLY A 1 97 ? 35.097 2.762 -64.304 1.00 94.06 97 GLY A C 1
ATOM 692 O O . GLY A 1 97 ? 35.513 3.709 -63.638 1.00 94.06 97 GLY A O 1
ATOM 693 N N . THR A 1 98 ? 34.067 2.023 -63.906 1.00 96.94 98 THR A N 1
ATOM 694 C CA . THR A 1 98 ? 33.336 2.239 -62.651 1.00 96.94 98 THR A CA 1
ATOM 695 C C . THR A 1 98 ? 33.516 1.052 -61.712 1.00 96.94 98 THR A C 1
ATOM 697 O O . THR A 1 98 ? 33.537 -0.095 -62.157 1.00 96.94 98 THR A O 1
ATOM 700 N N . ALA A 1 99 ? 33.607 1.318 -60.410 1.00 96.44 99 ALA A N 1
ATOM 701 C CA . ALA A 1 99 ? 33.534 0.270 -59.396 1.00 96.44 99 ALA A CA 1
ATOM 702 C C . ALA A 1 99 ? 32.106 -0.287 -59.287 1.00 96.44 99 ALA A C 1
ATOM 704 O O . ALA A 1 99 ? 31.132 0.423 -59.537 1.00 96.44 99 ALA A O 1
ATOM 705 N N . THR A 1 100 ? 31.966 -1.536 -58.857 1.00 96.12 100 THR A N 1
ATOM 706 C CA . THR A 1 100 ? 30.665 -2.129 -58.519 1.00 96.12 100 THR A CA 1
ATOM 707 C C . THR A 1 100 ? 30.373 -1.967 -57.031 1.00 96.12 100 THR A C 1
ATOM 709 O O . THR A 1 100 ? 31.289 -2.053 -56.213 1.00 96.12 100 THR A O 1
ATOM 712 N N . ALA A 1 101 ? 29.110 -1.766 -56.654 1.00 95.56 101 ALA A N 1
ATOM 713 C CA . ALA A 1 101 ? 28.730 -1.745 -55.243 1.00 95.56 101 ALA A CA 1
ATOM 714 C C . ALA A 1 101 ? 29.023 -3.114 -54.595 1.00 95.56 101 ALA A C 1
ATOM 716 O O . ALA A 1 101 ? 28.573 -4.131 -55.131 1.00 95.56 101 ALA A O 1
ATOM 717 N N . PRO A 1 102 ? 29.789 -3.178 -53.490 1.00 95.19 102 PRO A N 1
ATOM 718 C CA . PRO A 1 102 ? 30.020 -4.433 -52.784 1.00 95.19 102 PRO A CA 1
ATOM 719 C C . PRO A 1 102 ? 28.775 -4.846 -51.984 1.00 95.19 102 PRO A C 1
ATOM 721 O O . PRO A 1 102 ? 27.859 -4.047 -51.785 1.00 95.19 102 PRO A O 1
ATOM 724 N N . SER A 1 103 ? 28.767 -6.077 -51.464 1.00 92.50 103 SER A N 1
ATOM 725 C CA . SER A 1 103 ? 27.818 -6.459 -50.413 1.00 92.50 103 SER A CA 1
ATOM 726 C C . SER A 1 103 ? 27.966 -5.532 -49.207 1.00 92.50 103 SER A C 1
ATOM 728 O O . SER A 1 103 ? 29.091 -5.199 -48.824 1.00 92.50 103 SER A O 1
ATOM 730 N N . GLU A 1 104 ? 26.846 -5.147 -48.598 1.00 95.88 104 GLU A N 1
ATOM 731 C CA . GLU A 1 104 ? 26.858 -4.269 -47.431 1.00 95.88 104 GLU A CA 1
ATOM 732 C C . GLU A 1 104 ? 27.664 -4.906 -46.288 1.00 95.88 104 GLU A C 1
ATOM 734 O O . GLU A 1 104 ? 27.407 -6.060 -45.921 1.00 95.88 104 GLU A O 1
ATOM 739 N N . PRO A 1 105 ? 28.658 -4.196 -45.723 1.00 96.75 105 PRO A N 1
ATOM 740 C CA . PRO A 1 105 ? 29.320 -4.667 -44.522 1.00 96.75 105 PRO A CA 1
ATOM 741 C C . PRO A 1 105 ? 28.335 -4.640 -43.349 1.00 96.75 105 PRO A C 1
ATOM 743 O O . PRO A 1 105 ? 27.340 -3.916 -43.357 1.00 96.75 105 PRO A O 1
ATOM 746 N N . THR A 1 106 ? 28.649 -5.376 -42.287 1.00 96.50 106 THR A N 1
ATOM 747 C CA . THR A 1 106 ? 27.882 -5.344 -41.035 1.00 96.50 106 THR A CA 1
ATOM 748 C C . THR A 1 106 ? 28.757 -4.888 -39.872 1.00 96.50 106 THR A C 1
ATOM 750 O O . THR A 1 106 ? 29.957 -5.165 -39.838 1.00 96.50 106 THR A O 1
ATOM 753 N N . LEU A 1 107 ? 28.157 -4.178 -38.915 1.00 95.69 107 LEU A N 1
ATOM 754 C CA . LEU A 1 107 ? 28.788 -3.760 -37.665 1.00 95.69 107 LEU A CA 1
ATOM 755 C C . LEU A 1 107 ? 27.777 -3.952 -36.522 1.00 95.69 107 LEU A C 1
ATOM 757 O O . LEU A 1 107 ? 26.741 -3.284 -36.526 1.00 95.69 107 LEU A O 1
ATOM 761 N N . PRO A 1 108 ? 28.025 -4.852 -35.548 1.00 93.12 108 PRO A N 1
ATOM 762 C CA . PRO A 1 108 ? 27.092 -5.084 -34.450 1.00 93.12 108 PRO A CA 1
ATOM 763 C C . PRO A 1 108 ? 26.717 -3.792 -33.715 1.00 93.12 108 PRO A C 1
ATOM 765 O O . PRO A 1 108 ? 27.584 -3.069 -33.230 1.00 93.12 108 PRO A O 1
ATOM 768 N N . GLY A 1 109 ? 25.414 -3.522 -33.615 1.00 93.50 109 GLY A N 1
ATOM 769 C CA . GLY A 1 109 ? 24.897 -2.333 -32.938 1.00 93.50 109 GLY A CA 1
ATOM 770 C C . GLY A 1 109 ? 24.828 -1.064 -33.782 1.00 93.50 109 GLY A C 1
ATOM 771 O O . GLY A 1 109 ? 24.480 -0.019 -33.237 1.00 93.50 109 GLY A O 1
ATOM 772 N N . SER A 1 110 ? 25.113 -1.149 -35.080 1.00 96.00 110 SER A N 1
ATOM 773 C CA . SER A 1 110 ? 25.024 -0.028 -36.012 1.00 96.00 110 SER A CA 1
ATOM 774 C C . SER A 1 110 ? 24.338 -0.439 -37.310 1.00 96.00 110 SER A C 1
ATOM 776 O O . SER A 1 110 ? 24.383 -1.597 -37.721 1.00 96.00 110 SER A O 1
ATOM 778 N N . THR A 1 111 ? 23.733 0.532 -37.981 1.00 96.38 111 THR A N 1
ATOM 779 C CA . THR A 1 111 ? 23.162 0.384 -39.320 1.00 96.38 111 THR A CA 1
ATOM 780 C C . THR A 1 111 ? 24.134 0.958 -40.349 1.00 96.38 111 THR A C 1
ATOM 782 O O . THR A 1 111 ? 24.676 2.051 -40.145 1.00 96.38 111 THR A O 1
ATOM 785 N N . PHE A 1 112 ? 24.384 0.211 -41.430 1.00 97.19 112 PHE A N 1
ATOM 786 C CA . PHE A 1 112 ? 25.205 0.680 -42.545 1.00 97.19 112 PHE A CA 1
ATOM 787 C C . PHE A 1 112 ? 24.478 1.821 -43.261 1.00 97.19 112 PHE A C 1
ATOM 789 O O . PHE A 1 112 ? 23.330 1.672 -43.669 1.00 97.19 112 PHE A O 1
ATOM 796 N N . GLY A 1 113 ? 25.134 2.975 -43.366 1.00 95.31 113 GLY A N 1
ATOM 797 C CA . GLY A 1 113 ? 24.590 4.137 -44.059 1.00 95.31 113 GLY A CA 1
ATOM 798 C C . GLY A 1 113 ? 24.914 4.090 -45.547 1.00 95.31 113 GLY A C 1
ATOM 799 O O . GLY A 1 113 ? 24.027 3.908 -46.374 1.00 95.31 113 GLY A O 1
ATOM 800 N N . TRP A 1 114 ? 26.189 4.306 -45.883 1.00 97.25 114 TRP A N 1
ATOM 801 C CA . TRP A 1 114 ? 26.705 4.249 -47.255 1.00 97.25 114 TRP A CA 1
ATOM 802 C C . TRP A 1 114 ? 28.245 4.296 -47.280 1.00 97.25 114 TRP A C 1
ATOM 804 O O . TRP A 1 114 ? 28.888 4.423 -46.233 1.00 97.25 114 TRP A O 1
ATOM 814 N N . TRP A 1 115 ? 28.826 4.243 -48.482 1.00 97.75 115 TRP A N 1
ATOM 815 C CA . TRP A 1 115 ? 30.248 4.482 -48.756 1.00 97.75 115 TRP A CA 1
ATOM 816 C C . TRP A 1 115 ? 30.522 5.957 -49.081 1.00 97.75 115 TRP A C 1
ATOM 818 O O . TRP A 1 115 ? 29.822 6.552 -49.899 1.00 97.75 115 TRP A O 1
ATOM 828 N N . TYR A 1 116 ? 31.563 6.538 -48.490 1.00 97.75 116 TYR A N 1
ATOM 829 C CA . TYR A 1 116 ? 31.941 7.948 -48.651 1.00 97.75 116 TYR A CA 1
ATOM 830 C C . TYR A 1 116 ? 33.414 8.095 -49.037 1.00 97.75 116 TYR A C 1
ATOM 832 O O . TYR A 1 116 ? 34.206 7.183 -48.818 1.00 97.75 116 TYR A O 1
ATOM 840 N N . LEU A 1 117 ? 33.784 9.244 -49.604 1.00 95.12 117 LEU A N 1
ATOM 841 C CA . LEU A 1 117 ? 35.169 9.544 -50.005 1.00 95.12 117 LEU A CA 1
ATOM 842 C C . LEU A 1 117 ? 36.069 10.010 -48.846 1.00 95.12 117 LEU A C 1
ATOM 844 O O . LEU A 1 117 ? 37.275 10.146 -49.027 1.00 95.12 117 LEU A O 1
ATOM 848 N N . ASP A 1 118 ? 35.493 10.260 -47.671 1.00 93.94 118 ASP A N 1
ATOM 849 C CA . ASP A 1 118 ? 36.191 10.729 -46.478 1.00 93.94 118 ASP A CA 1
ATOM 850 C C . ASP A 1 118 ? 35.666 10.024 -45.214 1.00 93.94 118 ASP A C 1
ATOM 852 O O . ASP A 1 118 ? 34.505 9.608 -45.173 1.00 93.94 118 ASP A O 1
ATOM 856 N N . ASP A 1 119 ? 36.511 9.894 -44.189 1.00 94.12 119 ASP A N 1
ATOM 857 C CA . ASP A 1 119 ? 36.217 9.213 -42.917 1.00 94.12 119 ASP A CA 1
ATOM 858 C C . ASP A 1 119 ? 35.966 10.156 -41.734 1.00 94.12 119 ASP A C 1
ATOM 860 O O . ASP A 1 119 ? 35.764 9.700 -40.607 1.00 94.12 119 ASP A O 1
ATOM 864 N N . VAL A 1 120 ? 35.961 11.466 -41.982 1.00 90.81 120 VAL A N 1
ATOM 865 C CA . VAL A 1 120 ? 35.819 12.486 -40.934 1.00 90.81 120 VAL A CA 1
ATOM 866 C C . VAL A 1 120 ? 34.424 13.099 -40.953 1.00 90.81 120 VAL A C 1
ATOM 868 O O . VAL A 1 120 ? 33.738 13.152 -39.935 1.00 90.81 120 VAL A O 1
ATOM 871 N N . THR A 1 121 ? 34.002 13.589 -42.114 1.00 92.00 121 THR A N 1
ATOM 872 C CA . THR A 1 121 ? 32.754 14.339 -42.297 1.00 92.00 121 THR A CA 1
ATOM 873 C C . THR A 1 121 ? 31.649 13.484 -42.895 1.00 92.00 121 THR A C 1
ATOM 875 O O . THR A 1 121 ? 30.472 13.748 -42.637 1.00 92.00 121 THR A O 1
ATOM 878 N N . PHE A 1 122 ? 32.011 12.465 -43.683 1.00 93.19 122 PHE A N 1
ATOM 879 C CA . PHE A 1 122 ? 31.080 11.663 -44.473 1.00 93.19 122 PHE A CA 1
ATOM 880 C C . PHE A 1 122 ? 30.095 12.556 -45.244 1.00 93.19 122 PHE A C 1
ATOM 882 O O . PHE A 1 122 ? 28.871 12.376 -45.175 1.00 93.19 122 PHE A O 1
ATOM 889 N N . SER A 1 123 ? 30.636 13.576 -45.913 1.00 90.75 123 SER A N 1
ATOM 890 C CA . SER A 1 123 ? 29.842 14.624 -46.564 1.00 90.75 123 SER A CA 1
ATOM 891 C C . SER A 1 123 ? 29.432 14.235 -47.981 1.00 90.75 123 SER A C 1
ATOM 893 O O . SER A 1 123 ? 28.320 14.543 -48.409 1.00 90.75 123 SER A O 1
ATOM 895 N N . THR A 1 124 ? 30.303 13.514 -48.692 1.00 91.06 124 THR A N 1
ATOM 896 C CA . THR A 1 124 ? 30.102 13.167 -50.104 1.00 91.06 124 THR A CA 1
ATOM 897 C C . THR A 1 124 ? 29.923 11.656 -50.272 1.00 91.06 124 THR A C 1
ATOM 899 O O . THR A 1 124 ? 30.918 10.923 -50.218 1.00 91.06 124 THR A O 1
ATOM 902 N N . PRO A 1 125 ? 28.682 11.157 -50.451 1.00 95.88 125 PRO A N 1
ATOM 903 C CA . PRO A 1 125 ? 28.457 9.744 -50.725 1.00 95.88 125 PRO A CA 1
ATOM 904 C C . PRO A 1 125 ? 29.043 9.383 -52.091 1.00 95.88 125 PRO A C 1
ATOM 906 O O . PRO A 1 125 ? 28.880 10.116 -53.069 1.00 95.88 125 PRO A O 1
ATOM 909 N N . PHE A 1 126 ? 29.713 8.239 -52.172 1.00 96.62 126 PHE A N 1
ATOM 910 C CA . PHE A 1 126 ? 30.253 7.754 -53.431 1.00 96.62 126 PHE A CA 1
ATOM 911 C C . PHE A 1 126 ? 29.139 7.189 -54.313 1.00 96.62 126 PHE A C 1
ATOM 913 O O . PHE A 1 126 ? 28.333 6.360 -53.881 1.00 96.62 126 PHE A O 1
ATOM 920 N N . LEU A 1 127 ? 29.117 7.617 -55.573 1.00 96.88 127 LEU A N 1
ATOM 921 C CA . LEU A 1 127 ? 28.230 7.070 -56.591 1.00 96.88 127 LEU A CA 1
ATOM 922 C C . LEU A 1 127 ? 29.003 6.024 -57.391 1.00 96.88 127 LEU A C 1
ATOM 924 O O . LEU A 1 127 ? 29.983 6.370 -58.046 1.00 96.88 127 LEU A O 1
ATOM 928 N N . PHE A 1 128 ? 28.538 4.773 -57.419 1.00 96.44 128 PHE A N 1
ATOM 929 C CA . PHE A 1 128 ? 29.164 3.688 -58.197 1.00 96.44 128 PHE A CA 1
ATOM 930 C C . PHE A 1 128 ? 29.070 3.868 -59.725 1.00 96.44 128 PHE A C 1
ATOM 932 O O . PHE A 1 128 ? 29.498 3.013 -60.487 1.00 96.44 128 PHE A O 1
ATOM 939 N N . THR A 1 129 ? 28.555 5.006 -60.186 1.00 95.81 129 THR A N 1
ATOM 940 C CA . THR A 1 129 ? 28.632 5.481 -61.573 1.00 95.81 129 THR A CA 1
ATOM 941 C C . THR A 1 129 ? 29.809 6.434 -61.816 1.00 95.81 129 THR A C 1
ATOM 943 O O . THR A 1 129 ? 30.003 6.885 -62.941 1.00 95.81 129 THR A O 1
ATOM 946 N N . THR A 1 130 ? 30.574 6.786 -60.778 1.00 95.75 130 THR A N 1
ATOM 947 C CA . THR A 1 130 ? 31.717 7.706 -60.865 1.00 95.75 130 THR A CA 1
ATOM 948 C C . THR A 1 130 ? 32.900 7.011 -61.540 1.00 95.75 130 THR A C 1
ATOM 950 O O . THR A 1 130 ? 33.321 5.953 -61.060 1.00 95.75 130 THR A O 1
ATOM 953 N N . PRO A 1 131 ? 33.462 7.583 -62.621 1.00 95.69 131 PRO A N 1
ATOM 954 C CA . PRO A 1 131 ? 34.652 7.034 -63.257 1.00 95.69 131 PRO A CA 1
ATOM 955 C C . PRO A 1 131 ? 35.861 7.036 -62.314 1.00 95.69 131 PRO A C 1
ATOM 957 O O . PRO A 1 131 ? 36.164 8.045 -61.676 1.00 95.69 131 PRO A O 1
ATOM 960 N N . ILE A 1 132 ? 36.584 5.919 -62.265 1.00 95.31 132 ILE A N 1
ATOM 961 C CA . ILE A 1 132 ? 37.819 5.781 -61.493 1.00 95.31 132 ILE A CA 1
ATOM 962 C C . ILE A 1 132 ? 38.997 6.260 -62.344 1.00 95.31 132 ILE A C 1
ATOM 964 O O . ILE A 1 132 ? 39.322 5.689 -63.388 1.00 95.31 132 ILE A O 1
ATOM 968 N N . ILE A 1 133 ? 39.645 7.327 -61.879 1.00 94.06 133 ILE A N 1
ATOM 969 C CA . ILE A 1 133 ? 40.800 7.956 -62.541 1.00 94.06 133 ILE A CA 1
ATOM 970 C C . ILE A 1 133 ? 42.086 7.897 -61.698 1.00 94.06 133 ILE A C 1
ATOM 972 O O . ILE A 1 133 ? 43.124 8.390 -62.135 1.00 94.06 133 ILE A O 1
ATOM 976 N N . GLY A 1 134 ? 42.014 7.294 -60.510 1.00 93.88 134 GLY A N 1
ATOM 977 C CA . GLY A 1 134 ? 43.084 7.179 -59.522 1.00 93.88 134 GLY A CA 1
ATOM 978 C C . GLY A 1 134 ? 42.720 6.163 -58.437 1.00 93.88 134 GLY A C 1
ATOM 979 O O . GLY A 1 134 ? 41.552 5.782 -58.317 1.00 93.88 134 GLY A O 1
ATOM 980 N N . ASP A 1 135 ? 43.701 5.737 -57.639 1.00 96.50 135 ASP A N 1
ATOM 981 C CA . ASP A 1 135 ? 43.434 4.896 -56.467 1.00 96.50 135 ASP A CA 1
ATOM 982 C C . ASP A 1 135 ? 42.468 5.618 -55.521 1.00 96.50 135 ASP A C 1
ATOM 984 O O . ASP A 1 135 ? 42.642 6.798 -55.214 1.00 96.50 135 ASP A O 1
ATOM 988 N N . THR A 1 136 ? 41.415 4.919 -55.102 1.00 96.19 136 THR A N 1
ATOM 989 C CA . THR A 1 136 ? 40.297 5.502 -54.350 1.00 96.19 136 THR A CA 1
ATOM 990 C C . THR A 1 136 ? 40.026 4.667 -53.108 1.00 96.19 136 THR A C 1
ATOM 992 O O . THR A 1 136 ? 39.835 3.457 -53.204 1.00 96.19 136 THR A O 1
ATOM 995 N N . THR A 1 137 ? 39.955 5.305 -51.942 1.00 96.94 137 THR A N 1
ATOM 996 C CA . THR A 1 137 ? 39.494 4.655 -50.710 1.00 96.94 137 THR A CA 1
ATOM 997 C C . THR A 1 137 ? 38.089 5.134 -50.388 1.00 96.94 137 THR A C 1
ATOM 999 O O . THR A 1 137 ? 37.826 6.333 -50.365 1.00 96.94 137 THR A O 1
ATOM 1002 N N . LEU A 1 138 ? 37.192 4.184 -50.150 1.00 97.88 138 LEU A N 1
ATOM 1003 C CA . LEU A 1 138 ? 35.819 4.420 -49.744 1.00 97.88 138 LEU A CA 1
ATOM 1004 C C . LEU A 1 138 ? 35.638 3.990 -48.293 1.00 97.88 138 LEU A C 1
ATOM 1006 O O . LEU A 1 138 ? 36.077 2.909 -47.904 1.00 97.88 138 LEU A O 1
ATOM 1010 N N . TYR A 1 139 ? 34.962 4.819 -47.510 1.00 97.75 139 TYR A N 1
ATOM 1011 C CA . TYR A 1 139 ? 34.801 4.654 -46.072 1.00 97.75 139 TYR A CA 1
ATOM 1012 C C . TYR A 1 139 ? 33.338 4.407 -45.717 1.00 97.75 139 TYR A C 1
ATOM 1014 O O . TYR A 1 139 ? 32.452 5.156 -46.136 1.00 97.75 139 TYR A O 1
ATOM 1022 N N . ALA A 1 140 ? 33.071 3.350 -44.952 1.00 97.69 140 ALA A N 1
ATOM 1023 C CA . ALA A 1 140 ? 31.725 3.043 -44.484 1.00 97.69 140 ALA A CA 1
ATOM 1024 C C . ALA A 1 140 ? 31.288 4.037 -43.398 1.00 97.69 140 ALA A C 1
ATOM 1026 O O . ALA A 1 140 ? 31.999 4.244 -42.408 1.00 97.69 140 ALA A O 1
ATOM 1027 N N . LYS A 1 141 ? 30.099 4.622 -43.561 1.00 97.12 141 LYS A N 1
ATOM 1028 C CA . LYS A 1 141 ? 29.429 5.413 -42.523 1.00 97.12 141 LYS A CA 1
ATOM 1029 C C . LYS A 1 141 ? 28.463 4.533 -41.741 1.00 97.12 141 LYS A C 1
ATOM 1031 O O . LYS A 1 141 ? 27.659 3.816 -42.336 1.00 97.12 141 LYS A O 1
ATOM 1036 N N . TRP A 1 142 ? 28.489 4.665 -40.421 1.00 96.44 142 TRP A N 1
ATOM 1037 C CA . TRP A 1 142 ? 27.632 3.916 -39.508 1.00 96.44 142 TRP A CA 1
ATOM 1038 C C . TRP A 1 142 ? 26.724 4.848 -38.712 1.00 96.44 142 TRP A C 1
ATOM 1040 O O . TRP A 1 142 ? 27.160 5.895 -38.230 1.00 96.44 142 TRP A O 1
ATOM 1050 N N . THR A 1 143 ? 25.471 4.446 -38.530 1.00 95.50 143 THR A N 1
ATOM 1051 C CA . THR A 1 143 ? 24.557 5.066 -37.566 1.00 95.50 143 THR A CA 1
ATOM 1052 C C . THR A 1 143 ? 24.357 4.098 -36.412 1.00 95.50 143 THR A C 1
ATOM 1054 O O . THR A 1 143 ? 23.865 2.994 -36.626 1.00 95.50 143 THR A O 1
ATOM 1057 N N . ILE A 1 144 ? 24.760 4.486 -35.198 1.00 95.44 144 ILE A N 1
ATOM 1058 C CA . ILE A 1 144 ? 24.579 3.639 -34.014 1.00 95.44 144 ILE A CA 1
ATOM 1059 C C . ILE A 1 144 ? 23.086 3.411 -33.759 1.00 95.44 144 ILE A C 1
ATOM 1061 O O . ILE A 1 144 ? 22.290 4.352 -33.795 1.00 95.44 144 ILE A O 1
ATOM 1065 N N . ASN A 1 145 ? 22.703 2.161 -33.516 1.00 95.19 145 ASN A N 1
ATOM 1066 C CA . ASN A 1 145 ? 21.317 1.808 -33.238 1.00 95.19 145 ASN A CA 1
ATOM 1067 C C . ASN A 1 145 ? 20.892 2.415 -31.900 1.00 95.19 145 ASN A C 1
ATOM 1069 O O . ASN A 1 145 ? 21.688 2.487 -30.962 1.00 95.19 145 ASN A O 1
ATOM 1073 N N . GLN A 1 146 ? 19.628 2.813 -31.805 1.00 96.88 146 GLN A N 1
ATOM 1074 C CA . GLN A 1 146 ? 19.026 3.303 -30.570 1.00 96.88 146 GLN A CA 1
ATOM 1075 C C . GLN A 1 146 ? 17.909 2.370 -30.117 1.00 96.88 146 GLN A C 1
ATOM 1077 O O . GLN A 1 146 ? 17.202 1.791 -30.943 1.00 96.88 146 GLN A O 1
ATOM 1082 N N . TYR A 1 147 ? 17.750 2.243 -28.803 1.00 98.00 147 TYR A N 1
ATOM 1083 C CA . TYR A 1 147 ? 16.751 1.388 -28.178 1.00 98.00 147 TYR A CA 1
ATOM 1084 C C . TYR A 1 147 ? 15.901 2.166 -27.188 1.00 98.00 147 TYR A C 1
ATOM 1086 O O . TYR A 1 147 ? 16.410 2.992 -26.428 1.00 98.00 147 TYR A O 1
ATOM 1094 N N . LEU A 1 148 ? 14.607 1.861 -27.197 1.00 98.38 148 LEU A N 1
ATOM 1095 C CA . LEU A 1 148 ? 13.608 2.428 -26.305 1.00 98.38 148 LEU A CA 1
ATOM 1096 C C . LEU A 1 148 ? 13.518 1.598 -25.018 1.00 98.38 148 LEU A C 1
ATOM 1098 O O . LEU A 1 148 ? 13.332 0.380 -25.069 1.00 98.38 148 LEU A O 1
ATOM 1102 N N . ILE A 1 149 ? 13.598 2.276 -23.876 1.00 98.56 149 ILE A N 1
ATOM 1103 C CA . ILE A 1 149 ? 13.304 1.735 -22.552 1.00 98.56 149 ILE A CA 1
ATOM 1104 C C . ILE A 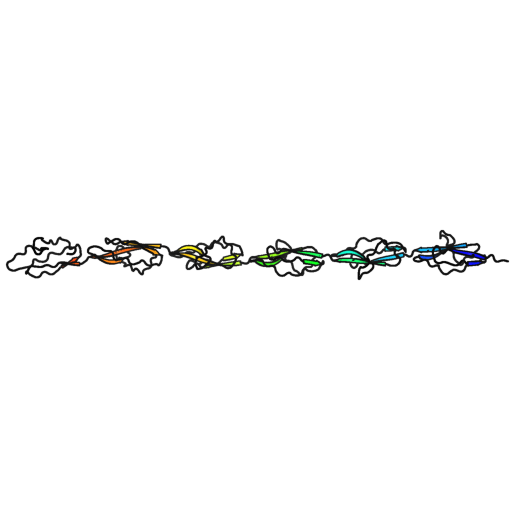1 149 ? 11.975 2.320 -22.091 1.00 98.56 149 ILE A C 1
ATOM 1106 O O . ILE A 1 149 ? 11.859 3.529 -21.865 1.00 98.56 149 ILE A O 1
ATOM 1110 N N . LEU A 1 150 ? 10.980 1.449 -21.963 1.00 98.44 150 LEU A N 1
ATOM 1111 C CA . LEU A 1 150 ? 9.669 1.770 -21.419 1.00 98.44 150 LEU A CA 1
ATOM 1112 C C . LEU A 1 150 ? 9.664 1.522 -19.912 1.00 98.44 150 LEU A C 1
ATOM 1114 O O . LEU A 1 150 ? 10.111 0.468 -19.468 1.00 98.44 150 LEU A O 1
ATOM 1118 N N . PHE A 1 151 ? 9.124 2.458 -19.135 1.00 98.50 151 PHE A N 1
ATOM 1119 C CA . PHE A 1 151 ? 8.932 2.278 -17.696 1.00 98.50 151 PHE A CA 1
ATOM 1120 C C . PHE A 1 151 ? 7.452 2.061 -17.393 1.00 98.50 151 PHE A C 1
ATOM 1122 O O . PHE A 1 151 ? 6.628 2.960 -17.550 1.00 98.50 151 PHE A O 1
ATOM 1129 N N . ASN A 1 152 ? 7.112 0.858 -16.943 1.00 98.25 152 ASN A N 1
ATOM 1130 C CA . ASN A 1 152 ? 5.800 0.538 -16.410 1.00 98.25 152 ASN A CA 1
ATOM 1131 C C . ASN A 1 152 ? 5.832 0.648 -14.880 1.00 98.25 152 ASN A C 1
ATOM 1133 O O . ASN A 1 152 ? 6.335 -0.242 -14.197 1.00 98.25 152 ASN A O 1
ATOM 1137 N N . SER A 1 153 ? 5.279 1.736 -14.343 1.00 97.88 153 SER A N 1
ATOM 1138 C CA . SER A 1 153 ? 5.242 1.994 -12.897 1.00 97.88 153 SER A CA 1
ATOM 1139 C C . SER A 1 153 ? 4.267 1.107 -12.110 1.00 97.88 153 SER A C 1
ATOM 1141 O O . SER A 1 153 ? 4.202 1.243 -10.890 1.00 97.88 153 SER A O 1
ATOM 1143 N N . ASP A 1 154 ? 3.489 0.240 -12.767 1.00 96.31 154 ASP A N 1
ATOM 1144 C CA . ASP A 1 154 ? 2.548 -0.693 -12.128 1.00 96.31 154 ASP A CA 1
ATOM 1145 C C . ASP A 1 154 ? 1.614 -0.022 -11.093 1.00 96.31 154 ASP A C 1
ATOM 1147 O O . ASP A 1 154 ? 1.558 -0.358 -9.907 1.00 96.31 154 ASP A O 1
ATOM 1151 N N . GLY A 1 155 ? 0.919 1.031 -11.531 1.00 94.75 155 GLY A N 1
ATOM 1152 C CA . GLY A 1 155 ? 0.016 1.819 -10.683 1.00 94.75 155 GLY A CA 1
ATOM 1153 C C . GLY A 1 155 ? 0.700 2.843 -9.767 1.00 94.75 155 GLY A C 1
ATOM 1154 O O . GLY A 1 155 ? 0.004 3.566 -9.059 1.00 94.75 155 GLY A O 1
ATOM 1155 N N . GLY A 1 156 ? 2.034 2.939 -9.782 1.00 97.44 156 GLY A N 1
ATOM 1156 C CA . GLY A 1 156 ? 2.761 4.073 -9.208 1.00 97.44 156 GLY A CA 1
ATOM 1157 C C . GLY A 1 156 ? 2.777 5.309 -10.117 1.00 97.44 156 GLY A C 1
ATOM 1158 O O . GLY A 1 156 ? 2.251 5.301 -11.233 1.00 97.44 156 GLY A O 1
ATOM 1159 N N . THR A 1 157 ? 3.421 6.385 -9.663 1.00 98.12 157 THR A N 1
ATOM 1160 C CA . THR A 1 157 ? 3.600 7.616 -10.452 1.00 98.12 157 THR A CA 1
ATOM 1161 C C . THR A 1 157 ? 4.340 7.352 -11.763 1.00 98.12 157 THR A C 1
ATOM 1163 O O . THR A 1 157 ? 5.283 6.560 -11.807 1.00 98.12 157 THR A O 1
ATOM 1166 N N . ALA A 1 158 ? 3.946 8.047 -12.832 1.00 96.94 158 ALA A N 1
ATOM 1167 C CA . ALA A 1 158 ? 4.531 7.873 -14.158 1.00 96.94 158 ALA A CA 1
ATOM 1168 C C . ALA A 1 158 ? 6.036 8.188 -14.189 1.00 96.94 158 ALA A C 1
ATOM 1170 O O . ALA A 1 158 ? 6.498 9.148 -13.569 1.00 96.94 158 ALA A O 1
ATOM 1171 N N . VAL A 1 159 ? 6.780 7.395 -14.960 1.00 98.31 159 VAL A N 1
ATOM 1172 C CA . VAL A 1 159 ? 8.210 7.587 -15.220 1.00 98.31 159 VAL A CA 1
ATOM 1173 C C . VAL A 1 159 ? 8.418 7.715 -16.723 1.00 98.31 159 VAL A C 1
ATOM 1175 O O . VAL A 1 159 ? 7.913 6.908 -17.499 1.00 98.31 159 VAL A O 1
ATOM 1178 N N . SER A 1 160 ? 9.138 8.755 -17.143 1.00 97.75 160 SER A N 1
ATOM 1179 C CA . SER A 1 160 ? 9.385 9.018 -18.561 1.00 97.75 160 SER A CA 1
ATOM 1180 C C . SER A 1 160 ? 10.267 7.942 -19.191 1.00 97.75 160 SER A C 1
ATOM 1182 O O . SER A 1 160 ? 11.296 7.553 -18.638 1.00 97.75 160 SER A O 1
ATOM 1184 N N . ASN A 1 161 ? 9.888 7.521 -20.395 1.00 98.06 161 ASN A N 1
ATOM 1185 C CA . ASN A 1 161 ? 10.661 6.588 -21.209 1.00 98.06 161 ASN A CA 1
ATOM 1186 C C . ASN A 1 161 ? 12.016 7.181 -21.611 1.00 98.06 161 ASN A C 1
ATOM 1188 O O . ASN A 1 161 ? 12.175 8.400 -21.717 1.00 98.06 161 ASN A O 1
ATOM 1192 N N . GLN A 1 162 ? 12.980 6.307 -21.886 1.00 98.31 162 GLN A N 1
ATOM 1193 C CA . GLN A 1 162 ? 14.324 6.697 -22.312 1.00 98.31 162 GLN A CA 1
ATOM 1194 C C . GLN A 1 162 ? 14.671 6.079 -23.659 1.00 98.31 162 GLN A C 1
ATOM 1196 O O . GLN A 1 162 ? 14.196 5.001 -23.998 1.00 98.31 162 GLN A O 1
ATOM 1201 N N . THR A 1 163 ? 15.524 6.753 -24.425 1.00 98.06 163 THR A N 1
ATOM 1202 C CA . THR A 1 163 ? 16.132 6.200 -25.638 1.00 98.06 163 THR A CA 1
ATOM 1203 C C . THR A 1 163 ? 17.644 6.267 -25.488 1.00 98.06 163 THR A C 1
ATOM 1205 O O . THR A 1 163 ? 18.176 7.334 -25.186 1.00 98.06 163 THR A O 1
ATOM 1208 N N . VAL A 1 164 ? 18.331 5.140 -25.669 1.00 97.56 164 VAL A N 1
ATOM 1209 C CA . VAL A 1 164 ? 19.791 5.045 -25.506 1.00 97.56 164 VAL A CA 1
ATOM 1210 C C . VAL A 1 164 ? 20.434 4.372 -26.709 1.00 97.56 164 VAL A C 1
ATOM 1212 O O . VAL A 1 164 ? 19.823 3.526 -27.359 1.00 97.56 164 VAL A O 1
ATOM 1215 N N . SER A 1 165 ? 21.683 4.727 -26.998 1.00 97.50 165 SER A N 1
ATOM 1216 C CA . SER A 1 165 ? 22.474 4.072 -28.041 1.00 97.50 165 SER A CA 1
ATOM 1217 C C . SER A 1 165 ? 22.844 2.635 -27.652 1.00 97.50 165 SER A C 1
ATOM 1219 O O . SER A 1 165 ? 23.003 2.319 -26.471 1.00 97.50 165 SER A O 1
ATOM 1221 N N . HIS A 1 166 ? 23.040 1.764 -28.641 1.00 96.19 166 HIS A N 1
ATOM 1222 C CA . HIS A 1 166 ? 23.498 0.390 -28.439 1.00 96.19 166 HIS A CA 1
ATOM 1223 C C . HIS A 1 166 ? 24.755 0.332 -27.555 1.00 96.19 166 HIS A C 1
ATOM 1225 O O . HIS A 1 166 ? 25.672 1.140 -27.700 1.00 96.19 166 HIS A O 1
ATOM 1231 N N . ASN A 1 167 ? 24.798 -0.646 -26.646 1.00 95.62 167 ASN A N 1
ATOM 1232 C CA . ASN A 1 167 ? 25.823 -0.835 -25.614 1.00 95.62 167 ASN A CA 1
ATOM 1233 C C . ASN A 1 167 ? 25.964 0.308 -24.587 1.00 95.62 167 ASN A C 1
ATOM 1235 O O . ASN A 1 167 ? 26.823 0.210 -23.712 1.00 95.62 167 ASN A O 1
ATOM 1239 N N . SER A 1 168 ? 25.132 1.351 -24.636 1.00 96.62 168 SER A N 1
ATOM 1240 C CA . SER A 1 168 ? 25.062 2.357 -23.566 1.00 96.62 168 SER A CA 1
ATOM 1241 C C . SER A 1 168 ? 24.135 1.893 -22.441 1.00 96.62 168 SER A C 1
ATOM 1243 O O . SER A 1 168 ? 23.359 0.949 -22.605 1.00 96.62 168 SER A O 1
ATOM 1245 N N . THR A 1 169 ? 24.213 2.550 -21.288 1.00 98.00 169 THR A N 1
ATOM 1246 C CA . THR A 1 169 ? 23.337 2.301 -20.137 1.00 98.00 169 THR A CA 1
ATOM 1247 C C . THR A 1 169 ? 22.166 3.282 -20.104 1.00 98.00 169 THR A C 1
ATOM 1249 O O . THR A 1 169 ? 22.282 4.407 -20.591 1.00 98.00 169 THR A O 1
ATOM 1252 N N . ALA A 1 170 ? 21.049 2.877 -19.498 1.00 97.50 170 ALA A N 1
ATOM 1253 C CA . ALA A 1 170 ? 19.966 3.797 -19.150 1.00 97.50 170 ALA A CA 1
ATOM 1254 C C . ALA A 1 170 ? 20.327 4.627 -17.907 1.00 97.50 170 ALA A C 1
ATOM 1256 O O . ALA A 1 170 ? 21.070 4.168 -17.039 1.00 97.50 170 ALA A O 1
ATOM 1257 N N . THR A 1 171 ? 19.774 5.832 -17.796 1.00 97.44 171 THR A N 1
ATOM 1258 C CA . THR A 1 171 ? 19.908 6.661 -16.592 1.00 97.44 171 THR A CA 1
ATOM 1259 C C . THR A 1 171 ? 18.905 6.189 -15.544 1.00 97.44 171 THR A C 1
ATOM 1261 O O . THR A 1 171 ? 17.734 5.982 -15.859 1.00 97.44 171 THR A O 1
ATOM 1264 N N . THR A 1 172 ? 19.321 6.046 -14.287 1.00 97.50 172 THR A N 1
ATOM 1265 C CA . THR A 1 172 ? 18.394 5.722 -13.192 1.00 97.50 172 THR A CA 1
ATOM 1266 C C . THR A 1 172 ? 17.375 6.857 -13.014 1.00 97.50 172 THR A C 1
ATOM 1268 O O . THR A 1 172 ? 17.790 7.987 -12.741 1.00 97.50 172 THR A O 1
ATOM 1271 N N . PRO A 1 173 ? 16.059 6.612 -13.167 1.00 96.81 173 PRO A N 1
ATOM 1272 C CA . PRO A 1 173 ? 15.046 7.623 -12.895 1.00 96.81 173 PRO A CA 1
ATOM 1273 C C . PRO A 1 173 ? 14.895 7.843 -11.383 1.00 96.81 173 PRO A C 1
ATOM 1275 O O . PRO A 1 173 ? 15.313 7.014 -10.575 1.00 96.81 173 PRO A O 1
ATOM 1278 N N . SER A 1 174 ? 14.241 8.936 -10.987 1.00 96.25 174 SER A N 1
ATOM 1279 C CA . SER A 1 174 ? 13.732 9.060 -9.618 1.00 96.25 174 SER A CA 1
ATOM 1280 C C . SER A 1 174 ? 12.760 7.917 -9.320 1.00 96.25 174 SER A C 1
ATOM 1282 O O . SER A 1 174 ? 11.978 7.526 -10.189 1.00 96.25 174 SER A O 1
ATOM 1284 N N . ASN A 1 175 ? 12.803 7.390 -8.095 1.00 97.31 175 ASN A N 1
ATOM 1285 C CA . ASN A 1 175 ? 11.906 6.311 -7.698 1.00 97.31 175 ASN A CA 1
ATOM 1286 C C . ASN A 1 175 ? 10.447 6.779 -7.822 1.00 97.31 175 ASN A C 1
ATOM 1288 O O . ASN A 1 175 ? 10.116 7.843 -7.287 1.00 97.31 175 ASN A O 1
ATOM 1292 N N . PRO A 1 176 ? 9.576 6.016 -8.505 1.00 97.94 176 PRO A N 1
ATOM 1293 C CA . PRO A 1 176 ? 8.154 6.307 -8.491 1.00 97.94 176 PRO A CA 1
ATOM 1294 C C . PRO A 1 176 ? 7.587 6.101 -7.081 1.00 97.94 176 PRO A C 1
ATOM 1296 O O . PRO A 1 176 ? 8.179 5.405 -6.253 1.00 97.94 176 PRO A O 1
ATOM 1299 N N . THR A 1 177 ? 6.409 6.660 -6.817 1.00 98.00 177 THR A N 1
ATOM 1300 C CA . THR A 1 177 ? 5.672 6.443 -5.563 1.00 98.00 177 THR A CA 1
ATOM 1301 C C . THR A 1 177 ? 4.337 5.748 -5.821 1.00 98.00 177 THR A C 1
ATOM 1303 O O . THR A 1 177 ? 3.722 5.931 -6.873 1.00 98.00 177 THR A O 1
ATOM 1306 N N . LYS A 1 178 ? 3.886 4.932 -4.863 1.00 97.69 178 LYS A N 1
ATOM 1307 C CA . LYS A 1 178 ? 2.586 4.245 -4.865 1.00 97.69 178 LYS A CA 1
ATOM 1308 C C . LYS A 1 178 ? 2.069 4.233 -3.428 1.00 97.69 178 LYS A C 1
ATOM 1310 O O . LYS A 1 178 ? 2.801 3.856 -2.522 1.00 97.69 178 LYS A O 1
ATOM 1315 N N . VAL A 1 179 ? 0.844 4.710 -3.204 1.00 95.81 179 VAL A N 1
ATOM 1316 C CA . VAL A 1 179 ? 0.286 4.853 -1.845 1.00 95.81 179 VAL A CA 1
ATOM 1317 C C . VAL A 1 179 ? 0.265 3.494 -1.137 1.00 95.81 179 VAL A C 1
ATOM 1319 O O . VAL A 1 179 ? -0.124 2.492 -1.739 1.00 95.81 179 VAL A O 1
ATOM 1322 N N . GLY A 1 180 ? 0.718 3.469 0.121 1.00 95.88 180 GLY A N 1
ATOM 1323 C CA . GLY A 1 180 ? 0.764 2.269 0.960 1.00 95.88 180 GLY A CA 1
ATOM 1324 C C . GLY A 1 180 ? 1.739 1.188 0.484 1.00 95.88 180 GLY A C 1
ATOM 1325 O O .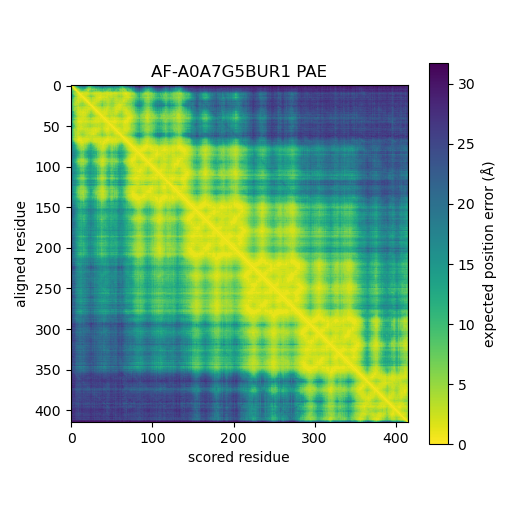 GLY A 1 180 ? 1.590 0.027 0.859 1.00 95.88 180 GLY A O 1
ATOM 1326 N N . HIS A 1 181 ? 2.704 1.536 -0.374 1.00 97.31 181 HIS A N 1
ATOM 1327 C CA . HIS A 1 181 ? 3.721 0.616 -0.876 1.00 97.31 181 HIS A CA 1
ATOM 1328 C C . HIS A 1 181 ? 5.110 1.260 -0.881 1.00 97.31 181 HIS A C 1
ATOM 1330 O O . HIS A 1 181 ? 5.286 2.421 -1.252 1.00 97.31 181 HIS A O 1
ATOM 1336 N N . SER A 1 182 ? 6.124 0.455 -0.577 1.00 97.12 182 SER A N 1
ATOM 1337 C CA . SER A 1 182 ? 7.532 0.800 -0.769 1.00 97.12 182 SER A CA 1
ATOM 1338 C C . SER A 1 182 ? 8.025 0.334 -2.140 1.00 97.12 182 SER A C 1
ATOM 1340 O O . SER A 1 182 ? 7.702 -0.770 -2.581 1.00 97.12 182 SER A O 1
ATOM 1342 N N . PHE A 1 183 ? 8.814 1.173 -2.817 1.00 98.12 183 PHE A N 1
ATOM 1343 C CA . PHE A 1 183 ? 9.412 0.841 -4.112 1.00 98.12 183 PHE A CA 1
ATOM 1344 C C . PHE A 1 183 ? 10.583 -0.135 -3.943 1.00 98.12 183 PHE A C 1
ATOM 1346 O O . PHE A 1 183 ? 11.563 0.176 -3.263 1.00 98.12 183 PHE A O 1
ATOM 1353 N N . SER A 1 184 ? 10.499 -1.288 -4.603 1.00 97.50 184 SER A N 1
ATOM 1354 C CA . SER A 1 184 ? 11.445 -2.404 -4.448 1.00 97.50 184 SER A CA 1
ATOM 1355 C C . SER A 1 184 ? 12.441 -2.530 -5.606 1.00 97.50 184 SER A C 1
ATOM 1357 O O . SER A 1 184 ? 13.304 -3.406 -5.576 1.00 97.50 184 SER A O 1
ATOM 1359 N N . GLY A 1 185 ? 12.341 -1.675 -6.628 1.00 97.88 185 GLY A N 1
ATOM 1360 C CA . GLY A 1 185 ? 13.252 -1.647 -7.776 1.00 97.88 185 GLY A CA 1
ATOM 1361 C C . GLY A 1 185 ? 12.559 -1.859 -9.121 1.00 97.88 185 GLY A C 1
ATOM 1362 O O . GLY A 1 185 ? 11.338 -1.954 -9.209 1.00 97.88 185 GLY A O 1
ATOM 1363 N N . TRP A 1 186 ? 13.363 -1.916 -10.182 1.00 98.50 186 TRP A N 1
ATOM 1364 C CA . TRP A 1 186 ? 12.910 -2.172 -11.550 1.00 98.50 186 TRP A CA 1
ATOM 1365 C C . TRP A 1 186 ? 13.265 -3.594 -11.974 1.00 98.50 186 TRP A C 1
ATOM 1367 O O . TRP A 1 186 ? 14.345 -4.076 -11.639 1.00 98.50 186 TRP A O 1
ATOM 1377 N N . TYR A 1 187 ? 12.391 -4.235 -12.743 1.00 98.62 187 TYR A N 1
ATOM 1378 C CA . TYR A 1 187 ? 12.531 -5.621 -13.191 1.00 98.62 187 TYR A CA 1
ATOM 1379 C C . TYR A 1 187 ? 12.340 -5.728 -14.700 1.00 98.62 187 TYR A C 1
ATOM 1381 O O . TYR A 1 187 ? 11.589 -4.951 -15.288 1.00 98.62 187 TYR A O 1
ATOM 1389 N N . THR A 1 188 ? 13.013 -6.677 -15.346 1.00 98.06 188 THR A N 1
ATOM 1390 C CA . THR A 1 188 ? 12.893 -6.881 -16.803 1.00 98.06 188 THR A CA 1
ATOM 1391 C C . THR A 1 188 ? 11.677 -7.719 -17.202 1.00 98.06 188 THR A C 1
ATOM 1393 O O . THR A 1 188 ? 11.390 -7.857 -18.389 1.00 98.06 188 THR A O 1
ATOM 1396 N N . ASP A 1 189 ? 10.971 -8.289 -16.228 1.00 97.44 189 ASP A N 1
ATOM 1397 C CA . ASP A 1 189 ? 9.795 -9.133 -16.408 1.00 97.44 189 ASP A CA 1
ATOM 1398 C C . ASP A 1 189 ? 8.639 -8.683 -15.504 1.00 97.44 189 ASP A C 1
ATOM 1400 O O . ASP A 1 189 ? 8.841 -8.222 -14.382 1.00 97.44 189 ASP A O 1
ATOM 1404 N N . ALA A 1 190 ? 7.405 -8.870 -15.976 1.00 95.88 190 ALA A N 1
ATOM 1405 C CA . ALA A 1 190 ? 6.202 -8.518 -15.219 1.00 95.88 190 ALA A CA 1
ATOM 1406 C C . ALA A 1 190 ? 5.993 -9.384 -13.960 1.00 95.88 190 ALA A C 1
ATOM 1408 O O . ALA A 1 190 ? 5.239 -8.995 -13.076 1.00 95.88 190 ALA A O 1
ATOM 1409 N N . GLY A 1 191 ? 6.651 -10.548 -13.875 1.00 96.75 191 GLY A N 1
ATOM 1410 C CA . GLY A 1 191 ? 6.636 -11.419 -12.697 1.00 96.75 191 GLY A CA 1
ATOM 1411 C C . GLY A 1 191 ? 7.555 -10.952 -11.566 1.00 96.75 191 GLY A C 1
ATOM 1412 O O . GLY A 1 191 ? 7.558 -11.577 -10.509 1.00 96.75 191 GLY A O 1
ATOM 1413 N N . LEU A 1 192 ? 8.314 -9.867 -11.773 1.00 97.38 192 LEU A N 1
ATOM 1414 C CA . LEU A 1 192 ? 9.248 -9.285 -10.806 1.00 97.38 192 LEU A CA 1
ATOM 1415 C C . LEU A 1 192 ? 10.328 -10.274 -10.332 1.00 97.38 192 LEU A C 1
ATOM 1417 O O . LEU A 1 192 ? 10.746 -10.255 -9.174 1.00 97.38 192 LEU A O 1
ATOM 1421 N N . THR A 1 193 ? 10.793 -11.150 -11.226 1.00 97.56 193 THR A N 1
ATOM 1422 C CA . THR A 1 193 ? 11.781 -12.192 -10.894 1.00 97.56 193 THR A CA 1
ATOM 1423 C C . THR A 1 193 ? 13.209 -11.834 -11.306 1.00 97.56 193 THR A C 1
ATOM 1425 O O . THR A 1 193 ? 14.168 -12.361 -10.739 1.00 97.56 193 THR A O 1
ATOM 1428 N N . MET A 1 194 ? 13.375 -10.918 -12.260 1.00 97.38 194 MET A N 1
ATOM 1429 C CA . MET A 1 194 ? 14.660 -10.520 -12.831 1.00 97.38 194 MET A CA 1
ATOM 1430 C C . MET A 1 194 ? 14.923 -9.027 -12.574 1.00 97.38 194 MET A C 1
ATOM 1432 O O . MET A 1 194 ? 14.481 -8.180 -13.357 1.00 97.38 194 MET A O 1
ATOM 1436 N N . PRO A 1 195 ? 15.625 -8.667 -11.483 1.00 98.06 195 PRO A N 1
ATOM 1437 C CA . PRO A 1 195 ? 15.922 -7.273 -11.176 1.00 98.06 195 PRO A CA 1
ATOM 1438 C C . PRO A 1 195 ? 16.853 -6.661 -12.228 1.00 98.06 195 PRO A C 1
ATOM 1440 O O . PRO A 1 195 ? 17.807 -7.288 -12.693 1.00 98.06 195 PRO A O 1
ATOM 1443 N N . PHE A 1 196 ? 16.596 -5.405 -12.578 1.00 98.25 196 PHE A N 1
ATOM 1444 C CA . PHE A 1 196 ? 17.379 -4.642 -13.538 1.00 98.25 196 PHE A CA 1
ATOM 1445 C C . PHE A 1 196 ? 18.357 -3.697 -12.835 1.00 98.25 196 PHE A C 1
ATOM 1447 O O . PHE A 1 196 ? 17.969 -2.858 -12.022 1.00 98.25 196 PHE A O 1
ATOM 1454 N N . ALA A 1 197 ? 19.635 -3.782 -13.206 1.00 98.00 197 ALA A N 1
ATOM 1455 C CA . ALA A 1 197 ? 20.657 -2.831 -12.787 1.00 98.00 197 ALA A CA 1
ATOM 1456 C C . ALA A 1 197 ? 20.895 -1.790 -13.888 1.00 98.00 197 ALA A C 1
ATOM 1458 O O . ALA A 1 197 ? 21.213 -2.154 -15.019 1.00 98.00 197 ALA A O 1
ATOM 1459 N N . PHE A 1 198 ? 20.843 -0.496 -13.557 1.00 97.94 198 PHE A N 1
ATOM 1460 C CA . PHE A 1 198 ? 21.092 0.602 -14.512 1.00 97.94 198 PHE A CA 1
ATOM 1461 C C . PHE A 1 198 ? 22.538 0.687 -15.019 1.00 97.94 198 PHE A C 1
ATOM 1463 O O . PHE A 1 198 ? 22.845 1.494 -15.884 1.00 97.94 198 PHE A O 1
ATOM 1470 N N . THR A 1 199 ? 23.427 -0.179 -14.539 1.00 97.56 199 THR A N 1
ATOM 1471 C CA . THR A 1 199 ? 24.763 -0.400 -15.106 1.00 97.56 199 THR A CA 1
ATOM 1472 C C . THR A 1 199 ? 24.761 -1.389 -16.281 1.00 97.56 199 THR A C 1
ATOM 1474 O O . THR A 1 199 ? 25.800 -1.607 -16.901 1.00 97.56 199 THR A O 1
ATOM 1477 N N . THR A 1 200 ? 23.613 -1.993 -16.610 1.00 97.31 200 THR A N 1
ATOM 1478 C CA . THR A 1 200 ? 23.476 -2.979 -17.691 1.00 97.31 200 THR A CA 1
ATOM 1479 C C . THR A 1 200 ? 23.469 -2.300 -19.059 1.00 97.31 200 THR A C 1
ATOM 1481 O O . THR A 1 200 ? 22.675 -1.393 -19.314 1.00 97.31 200 THR A O 1
ATOM 1484 N N . ALA A 1 201 ? 24.331 -2.769 -19.962 1.00 97.19 201 ALA A N 1
ATOM 1485 C CA . ALA A 1 201 ? 24.384 -2.305 -21.344 1.00 97.19 201 ALA A CA 1
ATOM 1486 C C . ALA A 1 201 ? 23.131 -2.729 -22.131 1.00 97.19 201 ALA A C 1
ATOM 1488 O O . ALA A 1 201 ? 22.766 -3.907 -22.153 1.00 97.19 201 ALA A O 1
ATOM 1489 N N . ILE A 1 202 ? 22.505 -1.780 -22.825 1.00 97.50 202 ILE A N 1
ATOM 1490 C CA . ILE A 1 202 ? 21.274 -2.003 -23.588 1.00 97.50 202 ILE A CA 1
ATOM 1491 C C . ILE A 1 202 ? 21.594 -2.422 -25.026 1.00 97.50 202 ILE A C 1
ATOM 1493 O O . ILE A 1 202 ? 22.355 -1.764 -25.738 1.00 97.50 202 ILE A O 1
ATOM 1497 N N . ARG A 1 203 ? 20.994 -3.534 -25.466 1.00 95.81 203 ARG A N 1
ATOM 1498 C CA . ARG A 1 203 ? 21.183 -4.124 -26.809 1.00 95.81 203 ARG A CA 1
ATOM 1499 C C . ARG A 1 203 ? 19.876 -4.359 -27.572 1.00 95.81 203 ARG A C 1
ATOM 1501 O O . ARG A 1 203 ? 19.881 -4.964 -28.638 1.00 95.81 203 ARG A O 1
ATOM 1508 N N . GLY A 1 204 ? 18.763 -3.909 -27.012 1.00 95.75 204 GLY A N 1
ATOM 1509 C CA . GLY A 1 204 ? 17.421 -4.113 -27.536 1.00 95.75 204 GLY A CA 1
ATOM 1510 C C . GLY A 1 204 ? 16.426 -3.237 -26.789 1.00 95.75 204 GLY A C 1
ATOM 1511 O O . GLY A 1 204 ? 16.742 -2.711 -25.721 1.00 95.75 204 GLY A O 1
ATOM 1512 N N . ASN A 1 205 ? 15.224 -3.092 -27.345 1.00 97.88 205 ASN A N 1
ATOM 1513 C CA . ASN A 1 205 ? 14.128 -2.437 -26.635 1.00 97.88 205 ASN A CA 1
ATOM 1514 C C . ASN A 1 205 ? 13.781 -3.230 -25.370 1.00 97.88 205 ASN A C 1
ATOM 1516 O O . ASN A 1 205 ? 13.791 -4.463 -25.388 1.00 97.88 205 ASN A O 1
ATOM 1520 N N . LEU A 1 206 ? 13.455 -2.523 -24.292 1.00 96.81 206 LEU A N 1
ATOM 1521 C CA . LEU A 1 206 ? 13.179 -3.114 -22.986 1.00 96.81 206 LEU A CA 1
ATOM 1522 C C . LEU A 1 206 ? 11.956 -2.450 -22.361 1.00 96.81 206 LEU A C 1
ATOM 1524 O O . LEU A 1 206 ? 11.755 -1.247 -22.503 1.00 96.81 206 LEU A O 1
ATOM 1528 N N . THR A 1 207 ? 11.156 -3.229 -21.641 1.00 98.38 207 THR A N 1
ATOM 1529 C CA . THR A 1 207 ? 10.176 -2.690 -20.694 1.00 98.38 207 THR A CA 1
ATOM 1530 C C . THR A 1 207 ? 10.633 -3.052 -19.293 1.00 98.38 207 THR A C 1
ATOM 1532 O O . THR A 1 207 ? 10.934 -4.213 -19.026 1.00 98.38 207 THR A O 1
ATOM 1535 N N . LEU A 1 208 ? 10.719 -2.051 -18.424 1.00 98.56 208 LEU A N 1
ATOM 1536 C CA . LEU A 1 208 ? 11.035 -2.204 -17.015 1.00 98.56 208 LEU A CA 1
ATOM 1537 C C . LEU A 1 208 ? 9.757 -2.073 -16.193 1.00 98.56 208 LEU A C 1
ATOM 1539 O O . LEU A 1 208 ? 8.999 -1.122 -16.374 1.00 98.56 208 LEU A O 1
ATOM 1543 N N . TYR A 1 209 ? 9.539 -3.012 -15.282 1.00 98.62 209 TYR A N 1
ATOM 1544 C CA . TYR A 1 209 ? 8.373 -3.082 -14.408 1.00 98.62 209 TYR A CA 1
ATOM 1545 C C . TYR A 1 209 ? 8.776 -2.691 -12.987 1.00 98.62 209 TYR A C 1
ATOM 1547 O O . TYR A 1 209 ? 9.768 -3.200 -12.461 1.00 98.62 209 TYR A O 1
ATOM 1555 N N . ALA A 1 210 ? 8.048 -1.758 -12.381 1.00 98.50 210 ALA A N 1
ATOM 1556 C CA . ALA A 1 210 ? 8.268 -1.361 -10.997 1.00 98.50 210 ALA A CA 1
ATOM 1557 C C . ALA A 1 210 ? 7.795 -2.467 -10.044 1.00 98.50 210 ALA A C 1
ATOM 1559 O O . ALA A 1 210 ? 6.654 -2.914 -10.128 1.00 98.50 210 ALA A O 1
ATOM 1560 N N . GLY A 1 211 ? 8.662 -2.883 -9.123 1.00 98.12 211 GLY A N 1
ATOM 1561 C CA . GLY A 1 211 ? 8.301 -3.772 -8.026 1.00 98.12 211 GLY A CA 1
ATOM 1562 C C . GLY A 1 211 ? 7.863 -2.991 -6.792 1.00 98.12 211 GLY A C 1
ATOM 1563 O O . GLY A 1 211 ? 8.456 -1.961 -6.458 1.00 98.12 211 GLY A O 1
ATOM 1564 N N . TRP A 1 212 ? 6.856 -3.510 -6.092 1.00 97.94 212 TRP A N 1
ATOM 1565 C CA . TRP A 1 212 ? 6.257 -2.879 -4.919 1.00 97.94 212 TRP A CA 1
ATOM 1566 C C . TRP A 1 212 ? 6.120 -3.874 -3.772 1.00 97.94 212 TRP A C 1
ATOM 1568 O O . TRP A 1 212 ? 5.674 -5.000 -3.978 1.00 97.94 212 TRP A O 1
ATOM 1578 N N . THR A 1 213 ? 6.439 -3.433 -2.561 1.00 96.69 213 THR A N 1
ATOM 1579 C CA . THR A 1 213 ? 6.138 -4.165 -1.326 1.00 96.69 213 THR A CA 1
ATOM 1580 C C . THR A 1 213 ? 5.064 -3.399 -0.566 1.00 96.69 213 THR A C 1
ATOM 1582 O O . THR A 1 213 ? 5.273 -2.228 -0.249 1.00 96.69 213 THR A O 1
ATOM 1585 N N . ALA A 1 214 ? 3.919 -4.032 -0.297 1.00 96.31 214 ALA A N 1
ATOM 1586 C CA . ALA A 1 214 ? 2.857 -3.424 0.501 1.00 96.31 214 ALA A CA 1
ATOM 1587 C C . ALA A 1 214 ? 3.371 -3.091 1.910 1.00 96.31 214 ALA A C 1
ATOM 1589 O O . ALA A 1 214 ? 4.069 -3.894 2.535 1.00 96.31 214 ALA A O 1
ATOM 1590 N N . GLU A 1 215 ? 3.049 -1.896 2.398 1.00 96.88 215 GLU A N 1
ATOM 1591 C CA . GLU A 1 215 ? 3.318 -1.519 3.784 1.00 96.88 215 GLU A CA 1
ATOM 1592 C C . GLU A 1 215 ? 2.448 -2.349 4.731 1.00 96.88 215 GLU A C 1
ATOM 1594 O O . GLU A 1 215 ? 1.366 -2.796 4.360 1.00 96.88 215 GLU A O 1
ATOM 1599 N N . VAL A 1 216 ? 2.916 -2.563 5.959 1.00 97.44 216 VAL A N 1
ATOM 1600 C CA . VAL A 1 216 ? 2.192 -3.328 6.979 1.00 97.44 216 VAL A CA 1
ATOM 1601 C C . VAL A 1 216 ? 1.917 -2.420 8.165 1.00 97.44 216 VAL A C 1
ATOM 1603 O O . VAL A 1 216 ? 2.837 -1.801 8.703 1.00 97.44 216 VAL A O 1
ATOM 1606 N N . TYR A 1 217 ? 0.660 -2.361 8.591 1.00 97.88 217 TYR A N 1
ATOM 1607 C CA . TYR A 1 217 ? 0.216 -1.517 9.690 1.00 97.88 217 TYR A CA 1
ATOM 1608 C C . TYR A 1 217 ? -0.215 -2.343 10.903 1.00 97.88 217 TYR A C 1
ATOM 1610 O O . TYR A 1 217 ? -0.871 -3.378 10.758 1.00 97.88 217 TYR A O 1
ATOM 1618 N N . PRO A 1 218 ? 0.121 -1.892 12.122 1.00 97.94 218 PRO A N 1
ATOM 1619 C CA . PRO A 1 218 ? -0.395 -2.492 13.336 1.00 97.94 218 PRO A CA 1
ATOM 1620 C C . PRO A 1 218 ? -1.860 -2.092 13.560 1.00 97.94 218 PRO A C 1
ATOM 1622 O O . PRO A 1 218 ? -2.210 -0.908 13.523 1.00 97.94 218 PRO A O 1
ATOM 1625 N N . VAL A 1 219 ? -2.691 -3.087 13.862 1.00 98.56 219 VAL A N 1
ATOM 1626 C CA . VAL A 1 219 ? -4.042 -2.919 14.406 1.00 98.56 219 VAL A CA 1
ATOM 1627 C C . VAL A 1 219 ? -4.008 -3.373 15.857 1.00 98.56 219 VAL A C 1
ATOM 1629 O O . VAL A 1 219 ? -3.762 -4.545 16.151 1.00 98.56 219 VAL A O 1
ATOM 1632 N N . THR A 1 220 ? -4.204 -2.434 16.773 1.00 98.44 220 THR A N 1
ATOM 1633 C CA . THR A 1 220 ? -4.178 -2.688 18.215 1.00 98.44 220 THR A CA 1
ATOM 1634 C C . THR A 1 220 ? -5.581 -2.629 18.796 1.00 98.44 220 THR A C 1
ATOM 1636 O O . THR A 1 220 ? -6.447 -1.921 18.287 1.00 98.44 220 THR A O 1
ATOM 1639 N N . PHE A 1 221 ? -5.808 -3.382 19.866 1.00 98.62 221 PHE A N 1
ATOM 1640 C CA . PHE A 1 221 ? -7.115 -3.526 20.492 1.00 98.62 221 PHE A CA 1
ATOM 1641 C C . PHE A 1 221 ? -7.035 -3.049 21.939 1.00 98.62 221 PHE A C 1
ATOM 1643 O O . PHE A 1 221 ? -6.393 -3.674 22.781 1.00 98.62 221 PHE A O 1
ATOM 1650 N N . ASN A 1 222 ? -7.693 -1.934 22.232 1.00 98.44 222 ASN A N 1
ATOM 1651 C CA . ASN A 1 222 ? -7.927 -1.478 23.590 1.00 98.44 222 ASN A CA 1
ATOM 1652 C C . ASN A 1 222 ? -9.261 -2.053 24.084 1.00 98.44 222 ASN A C 1
ATOM 1654 O O . ASN A 1 222 ? -10.336 -1.556 23.740 1.00 98.44 222 ASN A O 1
ATOM 1658 N N . SER A 1 223 ? -9.192 -3.096 24.911 1.00 98.25 223 SER A N 1
ATOM 1659 C CA . SER A 1 223 ? -10.368 -3.776 25.465 1.00 98.25 223 SER A CA 1
ATOM 1660 C C . SER A 1 223 ? -11.152 -2.940 26.488 1.00 98.25 223 SER A C 1
ATOM 1662 O O . SER A 1 223 ? -12.200 -3.391 26.950 1.00 98.25 223 SER A O 1
ATOM 1664 N N . ASN A 1 224 ? -10.684 -1.741 26.866 1.00 97.81 224 ASN A N 1
ATOM 1665 C CA . ASN A 1 224 ? -11.349 -0.841 27.820 1.00 97.81 224 ASN A CA 1
ATOM 1666 C C . ASN A 1 224 ? -11.792 -1.546 29.124 1.00 97.81 224 ASN A C 1
ATOM 1668 O O . ASN A 1 224 ? -12.916 -1.382 29.616 1.00 97.81 224 ASN A O 1
ATOM 1672 N N . GLY A 1 225 ? -10.888 -2.359 29.677 1.00 96.44 225 GLY A N 1
ATOM 1673 C CA . GLY A 1 225 ? -11.099 -3.116 30.913 1.00 96.44 225 GLY A CA 1
ATOM 1674 C C . GLY A 1 225 ? -11.667 -4.526 30.724 1.00 96.44 225 GLY A C 1
ATOM 1675 O O . GLY A 1 225 ? -11.833 -5.225 31.716 1.00 96.44 225 GLY A O 1
ATOM 1676 N N . GLY A 1 226 ? -11.945 -4.955 29.489 1.00 97.88 226 GLY A N 1
ATOM 1677 C CA . GLY A 1 226 ? -12.211 -6.362 29.181 1.00 97.88 226 GLY A CA 1
ATOM 1678 C C . GLY A 1 226 ? -10.935 -7.198 29.019 1.00 97.88 226 GLY A C 1
ATOM 1679 O O . GLY A 1 226 ? -9.814 -6.683 29.109 1.00 97.88 226 GLY A O 1
ATOM 1680 N N . THR A 1 227 ? -11.094 -8.487 28.723 1.00 98.38 227 THR A N 1
ATOM 1681 C CA . THR A 1 227 ? -9.978 -9.410 28.456 1.00 98.38 227 THR A CA 1
ATOM 1682 C C . THR A 1 227 ? -9.062 -8.916 27.333 1.00 98.38 227 THR A C 1
ATOM 1684 O O . THR A 1 227 ? -9.514 -8.296 26.369 1.00 98.38 227 THR A O 1
ATOM 1687 N N . ALA A 1 228 ? -7.762 -9.199 27.449 1.00 97.38 228 ALA A N 1
ATOM 1688 C CA . ALA A 1 228 ? -6.761 -8.744 26.490 1.00 97.38 228 ALA A CA 1
ATOM 1689 C C . ALA A 1 228 ? -6.959 -9.367 25.099 1.00 97.38 228 ALA A C 1
ATOM 1691 O O . ALA A 1 228 ? -7.261 -10.554 24.976 1.00 97.38 228 ALA A O 1
ATOM 1692 N N . VAL A 1 229 ? -6.716 -8.568 24.058 1.00 98.44 229 VAL A N 1
ATOM 1693 C CA . VAL A 1 229 ? -6.779 -8.991 22.655 1.00 98.44 229 VAL A CA 1
ATOM 1694 C C . VAL A 1 229 ? -5.447 -8.673 21.987 1.00 98.44 229 VAL A C 1
ATOM 1696 O O . VAL A 1 229 ? -4.943 -7.553 22.079 1.00 98.44 229 VAL A O 1
ATOM 1699 N N . SER A 1 230 ? -4.846 -9.673 21.342 1.00 97.88 230 SER A N 1
ATOM 1700 C CA . SER A 1 230 ? -3.552 -9.518 20.677 1.00 97.88 230 SER A CA 1
ATOM 1701 C C . SER A 1 230 ? -3.649 -8.585 19.471 1.00 97.88 230 SER A C 1
ATOM 1703 O O . SER A 1 230 ? -4.604 -8.640 18.698 1.00 97.88 230 SER A O 1
ATOM 1705 N N . ALA A 1 231 ? -2.628 -7.747 19.294 1.00 98.12 231 ALA A N 1
ATOM 1706 C CA . ALA A 1 231 ? -2.501 -6.905 18.114 1.00 98.12 231 ALA A CA 1
ATOM 1707 C C . ALA A 1 231 ? -2.279 -7.740 16.843 1.00 98.12 231 ALA A C 1
ATOM 1709 O O . ALA A 1 231 ? -1.767 -8.861 16.895 1.00 98.12 231 ALA A O 1
ATOM 1710 N N . GLN A 1 232 ? -2.627 -7.157 15.700 1.00 98.38 232 GLN A N 1
ATOM 1711 C CA . GLN A 1 232 ? -2.432 -7.741 14.376 1.00 98.38 232 GLN A CA 1
ATOM 1712 C C . GLN A 1 232 ? -1.521 -6.857 13.525 1.00 98.38 232 GLN A C 1
ATOM 1714 O O . GLN A 1 232 ? -1.449 -5.645 13.726 1.00 98.38 232 GLN A O 1
ATOM 1719 N N . SER A 1 233 ? -0.841 -7.466 12.558 1.00 98.00 233 SER A N 1
ATOM 1720 C CA . SER A 1 233 ? -0.076 -6.773 11.520 1.00 98.00 233 SER A CA 1
ATOM 1721 C C . SER A 1 233 ? -0.752 -7.039 10.182 1.00 98.00 233 SER A C 1
ATOM 1723 O O . SER A 1 233 ? -0.811 -8.188 9.750 1.00 98.00 233 SER A O 1
ATOM 1725 N N . VAL A 1 234 ? -1.298 -5.995 9.565 1.00 98.19 234 VAL A N 1
ATOM 1726 C CA . VAL A 1 234 ? -2.164 -6.099 8.382 1.00 98.19 234 VAL A CA 1
ATOM 1727 C C . VAL A 1 234 ? -1.529 -5.329 7.229 1.00 98.19 234 VAL A C 1
ATOM 1729 O O . VAL A 1 234 ? -1.124 -4.180 7.414 1.00 98.19 234 VAL A O 1
ATOM 1732 N N . SER A 1 235 ? -1.406 -5.952 6.057 1.00 97.81 235 SER A N 1
ATOM 1733 C CA . SER A 1 235 ? -0.893 -5.279 4.858 1.00 97.81 235 SER A CA 1
ATOM 1734 C C . SER A 1 235 ? -1.829 -4.149 4.427 1.00 97.81 235 SER A C 1
ATOM 1736 O O . SER A 1 235 ? -3.036 -4.195 4.660 1.00 97.81 235 SER A O 1
ATOM 1738 N N . TYR A 1 236 ? -1.286 -3.133 3.767 1.00 97.62 236 TYR A N 1
ATOM 1739 C CA . TYR A 1 236 ? -2.065 -2.044 3.196 1.00 97.62 236 TYR A CA 1
ATOM 1740 C C . TYR A 1 236 ? -3.179 -2.577 2.286 1.00 97.62 236 TYR A C 1
ATOM 1742 O O . TYR A 1 236 ? -2.926 -3.395 1.404 1.00 97.62 236 TYR A O 1
ATOM 1750 N N . ASN A 1 237 ? -4.390 -2.057 2.481 1.00 96.25 237 ASN A N 1
ATOM 1751 C CA . ASN A 1 237 ? -5.633 -2.453 1.813 1.00 96.25 237 ASN A CA 1
ATOM 1752 C C . ASN A 1 237 ? -6.162 -3.867 2.113 1.00 96.25 237 ASN A C 1
ATOM 1754 O O . ASN A 1 237 ? -7.244 -4.196 1.625 1.00 96.25 237 ASN A O 1
ATOM 1758 N N . ASP A 1 238 ? -5.491 -4.659 2.950 1.00 97.94 238 ASP A N 1
ATOM 1759 C CA . ASP A 1 238 ? -6.071 -5.890 3.493 1.00 97.94 238 ASP A CA 1
ATOM 1760 C C . ASP A 1 238 ? -6.989 -5.581 4.689 1.00 97.94 238 ASP A C 1
ATOM 1762 O O . ASP A 1 238 ? -7.012 -4.473 5.234 1.00 97.94 238 ASP A O 1
ATOM 1766 N N . THR A 1 239 ? -7.766 -6.574 5.115 1.00 98.19 239 THR A N 1
ATOM 1767 C CA . THR A 1 239 ? -8.673 -6.485 6.266 1.00 98.19 239 THR A CA 1
ATOM 1768 C C . THR A 1 239 ? -8.061 -7.117 7.513 1.00 98.19 239 THR A C 1
ATOM 1770 O O . THR A 1 239 ? -7.428 -8.171 7.436 1.00 98.19 239 THR A O 1
ATOM 1773 N N . ALA A 1 240 ? -8.314 -6.525 8.682 1.00 98.06 240 ALA A N 1
ATOM 1774 C CA . ALA A 1 240 ? -8.019 -7.178 9.956 1.00 98.06 240 ALA A CA 1
ATOM 1775 C C . ALA A 1 240 ? -8.942 -8.389 10.179 1.00 98.06 240 ALA A C 1
ATOM 1777 O O . ALA A 1 240 ? -10.093 -8.399 9.743 1.00 98.06 240 ALA A O 1
ATOM 1778 N N . ILE A 1 241 ? -8.464 -9.396 10.906 1.00 97.88 241 ILE A N 1
ATOM 1779 C CA . ILE A 1 241 ? -9.274 -10.555 11.297 1.00 97.88 241 ILE A CA 1
ATOM 1780 C C . ILE A 1 241 ? -10.072 -10.182 12.548 1.00 97.88 241 ILE A C 1
ATOM 1782 O O . ILE A 1 241 ? -9.509 -9.649 13.504 1.00 97.88 241 ILE A O 1
ATOM 1786 N N . ALA A 1 242 ? -11.373 -10.474 12.575 1.00 97.62 242 ALA A N 1
ATOM 1787 C CA . ALA A 1 242 ? -12.173 -10.287 13.783 1.00 97.62 242 ALA A CA 1
ATOM 1788 C C . ALA A 1 242 ? -11.622 -11.170 14.921 1.00 97.62 242 ALA A C 1
ATOM 1790 O O . ALA A 1 242 ? -11.546 -12.391 14.745 1.00 97.62 242 ALA A O 1
ATOM 1791 N N . PRO A 1 243 ? -11.200 -10.597 16.065 1.00 97.38 243 PRO A N 1
ATOM 1792 C CA . PRO A 1 243 ? -10.820 -11.396 17.219 1.00 97.38 243 PRO A CA 1
ATOM 1793 C C . PRO A 1 243 ? -12.067 -12.047 17.827 1.00 97.38 243 PRO A C 1
ATOM 1795 O O . PRO A 1 243 ? -13.194 -11.642 17.550 1.00 97.38 243 PRO A O 1
ATOM 1798 N N . THR A 1 244 ? -11.869 -13.028 18.705 1.00 97.31 244 THR A N 1
ATOM 1799 C CA . THR A 1 244 ? -12.938 -13.445 19.619 1.00 97.31 244 THR A CA 1
ATOM 1800 C C . THR A 1 244 ? -13.356 -12.256 20.474 1.00 97.31 244 THR A C 1
ATOM 1802 O O . THR A 1 244 ? -12.481 -11.543 20.978 1.00 97.31 244 THR A O 1
ATOM 1805 N N . ASP A 1 245 ? -14.662 -12.066 20.654 1.00 97.94 245 ASP A N 1
ATOM 1806 C CA . ASP A 1 245 ? -15.175 -10.965 21.463 1.00 97.94 245 ASP A CA 1
ATOM 1807 C C . ASP A 1 245 ? -14.553 -11.005 22.866 1.00 97.94 245 ASP A C 1
ATOM 1809 O O . ASP A 1 245 ? -14.519 -12.068 23.501 1.00 97.94 245 ASP A O 1
ATOM 1813 N N . PRO A 1 246 ? -13.995 -9.879 23.347 1.00 98.31 246 PRO A N 1
ATOM 1814 C CA . PRO A 1 246 ? -13.485 -9.818 24.703 1.00 98.31 246 PRO A CA 1
ATOM 1815 C C . PRO A 1 246 ? -14.646 -9.962 25.691 1.00 98.31 246 PRO A C 1
ATOM 1817 O O . PRO A 1 246 ? -15.805 -9.727 25.350 1.00 98.31 246 PRO A O 1
ATOM 1820 N N . THR A 1 247 ? -14.339 -10.278 26.946 1.00 98.19 247 THR A N 1
ATOM 1821 C CA . THR A 1 247 ? -15.338 -10.319 28.024 1.00 98.19 247 THR A CA 1
ATOM 1822 C C . THR A 1 247 ? -15.016 -9.311 29.120 1.00 98.19 247 THR A C 1
ATOM 1824 O O . THR A 1 247 ? -13.848 -8.995 29.371 1.00 98.19 247 THR A O 1
ATOM 1827 N N . LYS A 1 248 ? -16.058 -8.784 29.769 1.00 98.00 248 LYS A N 1
ATOM 1828 C CA . LYS A 1 248 ? -15.968 -7.876 30.917 1.00 98.00 248 LYS A CA 1
ATOM 1829 C C . LYS A 1 248 ? -17.151 -8.152 31.849 1.00 98.00 248 LYS A C 1
ATOM 1831 O O . LYS A 1 248 ? -18.292 -8.028 31.428 1.00 98.00 248 LYS A O 1
ATOM 1836 N N . THR A 1 249 ? -16.886 -8.572 33.085 1.00 96.38 249 THR A N 1
ATOM 1837 C CA . THR A 1 249 ? -17.929 -8.959 34.054 1.00 96.38 249 THR A CA 1
ATOM 1838 C C . THR A 1 249 ? -18.939 -7.834 34.276 1.00 96.38 249 THR A C 1
ATOM 1840 O O . THR A 1 249 ? -18.515 -6.727 34.597 1.00 96.38 249 THR A O 1
ATOM 1843 N N . GLY A 1 250 ? -20.236 -8.130 34.134 1.00 96.62 250 GLY A N 1
ATOM 1844 C CA . GLY A 1 250 ? -21.328 -7.163 34.313 1.00 96.62 250 GLY A CA 1
ATOM 1845 C C . GLY A 1 250 ? -21.572 -6.236 33.120 1.00 96.62 250 GLY A C 1
ATOM 1846 O O . GLY A 1 250 ? -22.239 -5.209 33.258 1.00 96.62 250 GLY A O 1
ATOM 1847 N N . TYR A 1 251 ? -20.981 -6.547 31.961 1.00 97.88 251 TYR A N 1
ATOM 1848 C CA . TYR A 1 251 ? -21.150 -5.771 30.741 1.00 97.88 251 TYR A CA 1
ATOM 1849 C C . TYR A 1 251 ? -21.347 -6.664 29.514 1.00 97.88 251 TYR A C 1
ATOM 1851 O O . TYR A 1 251 ? -20.656 -7.667 29.320 1.00 97.88 251 TYR A O 1
ATOM 1859 N N . THR A 1 252 ? -22.184 -6.183 28.603 1.00 97.69 252 THR A N 1
ATOM 1860 C CA . THR A 1 252 ? -22.374 -6.724 27.257 1.00 97.69 252 THR A CA 1
ATOM 1861 C C . THR A 1 252 ? -21.452 -6.017 26.252 1.00 97.69 252 THR A C 1
ATOM 1863 O O . THR A 1 252 ? -21.307 -4.790 26.271 1.00 97.69 252 THR A O 1
ATOM 1866 N N . PHE A 1 253 ? -20.784 -6.788 25.384 1.00 98.38 253 PHE A N 1
ATOM 1867 C CA . PHE A 1 253 ? -19.889 -6.263 24.347 1.00 98.38 253 PHE A CA 1
ATOM 1868 C C . PHE A 1 253 ? -20.684 -5.740 23.142 1.00 98.38 253 PHE A C 1
ATOM 1870 O O . PHE A 1 253 ? -21.403 -6.493 22.495 1.00 98.38 253 PHE A O 1
ATOM 1877 N N . GLU A 1 254 ? -20.507 -4.462 22.805 1.00 98.25 254 GLU A N 1
ATOM 1878 C CA . GLU A 1 254 ? -21.258 -3.775 21.738 1.00 98.25 254 GLU A CA 1
ATOM 1879 C C . GLU A 1 254 ? -20.443 -3.597 20.443 1.00 98.25 254 GLU A C 1
ATOM 1881 O O . GLU A 1 254 ? -20.914 -2.998 19.475 1.00 98.25 254 GLU A O 1
ATOM 1886 N N . GLY A 1 255 ? -19.197 -4.082 20.414 1.00 98.06 255 GLY A N 1
ATOM 1887 C CA . GLY A 1 255 ? -18.323 -4.017 19.243 1.00 98.06 255 GLY A CA 1
ATOM 1888 C C . GLY A 1 255 ? -17.084 -3.135 19.408 1.00 98.06 255 GLY A C 1
ATOM 1889 O O . GLY A 1 255 ? -16.804 -2.551 20.459 1.00 98.06 255 GLY A O 1
ATOM 1890 N N . TRP A 1 256 ? -16.314 -3.063 18.322 1.00 98.62 256 TRP A N 1
ATOM 1891 C CA . TRP A 1 256 ? -15.060 -2.316 18.228 1.00 98.62 256 TRP A CA 1
ATOM 1892 C C . TRP A 1 256 ? -15.268 -0.984 17.511 1.00 98.62 256 TRP A C 1
ATOM 1894 O O . TRP A 1 256 ? -15.864 -0.941 16.440 1.00 98.62 256 TRP A O 1
ATOM 1904 N N . TYR A 1 257 ? -14.729 0.098 18.063 1.00 98.56 257 TYR A N 1
ATOM 1905 C CA . TYR A 1 257 ? -14.852 1.452 17.522 1.00 98.56 257 TYR A CA 1
ATOM 1906 C C . TYR A 1 257 ? -13.483 2.037 17.170 1.00 98.56 257 TYR A C 1
ATOM 1908 O O . TYR A 1 257 ? -12.488 1.736 17.826 1.00 98.56 257 TYR A O 1
ATOM 1916 N N . LYS A 1 258 ? -13.423 2.884 16.137 1.00 98.00 258 LYS A N 1
ATOM 1917 C CA . LYS A 1 258 ? -12.184 3.535 15.662 1.00 98.00 258 LYS A CA 1
ATOM 1918 C C . LYS A 1 258 ? -11.691 4.642 16.602 1.00 98.00 258 LYS A C 1
ATOM 1920 O O . LYS A 1 258 ? -10.562 5.101 16.464 1.00 98.00 258 LYS A O 1
ATOM 1925 N N . ASP A 1 259 ? -12.533 5.087 17.532 1.00 97.50 259 ASP A N 1
ATOM 1926 C CA . ASP A 1 259 ? -12.265 6.192 18.444 1.00 97.50 259 ASP A CA 1
ATOM 1927 C C . ASP A 1 259 ? -12.689 5.873 19.882 1.00 97.50 259 ASP A C 1
ATOM 1929 O O . ASP A 1 259 ? -13.650 5.143 20.128 1.00 97.50 259 ASP A O 1
ATOM 1933 N N . ALA A 1 260 ? -11.999 6.483 20.846 1.00 96.56 260 ALA A N 1
ATOM 1934 C CA . ALA A 1 260 ? -12.295 6.321 22.269 1.00 96.56 260 ALA A CA 1
ATOM 1935 C C . ALA A 1 260 ? -13.647 6.931 22.699 1.00 96.56 260 ALA A C 1
ATOM 1937 O O . ALA A 1 260 ? -14.123 6.627 23.789 1.00 96.56 260 ALA A O 1
ATOM 1938 N N . GLY A 1 261 ? -14.254 7.789 21.869 1.00 97.25 261 GLY A N 1
ATOM 1939 C CA . GLY A 1 261 ? -15.590 8.351 22.087 1.00 97.25 261 GLY A CA 1
ATOM 1940 C C . GLY A 1 261 ? -16.727 7.440 21.614 1.00 97.25 261 GLY A C 1
ATOM 1941 O O . GLY A 1 261 ? -17.891 7.801 21.781 1.00 97.25 261 GLY A O 1
ATOM 1942 N N . PHE A 1 262 ? -16.406 6.275 21.039 1.00 97.56 262 PHE A N 1
ATOM 1943 C CA . PHE A 1 262 ? -17.361 5.296 20.516 1.00 97.56 262 PHE A CA 1
ATOM 1944 C C . PHE A 1 262 ? -18.325 5.867 19.467 1.00 97.56 262 PHE A C 1
ATOM 1946 O O . PHE A 1 262 ? -19.501 5.495 19.415 1.00 97.56 262 PHE A O 1
ATOM 1953 N N . THR A 1 263 ? -17.834 6.779 18.627 1.00 97.62 263 THR A N 1
ATOM 1954 C CA . THR A 1 263 ? -18.649 7.448 17.602 1.00 97.62 263 THR A CA 1
ATOM 1955 C C . THR A 1 263 ? -18.636 6.716 16.263 1.00 97.62 263 THR A C 1
ATOM 1957 O O . THR A 1 263 ? -19.639 6.726 15.551 1.00 97.62 263 THR A O 1
ATOM 1960 N N . THR A 1 264 ? -17.533 6.044 15.925 1.00 97.56 264 THR A N 1
ATOM 1961 C CA . THR A 1 264 ? -17.342 5.375 14.633 1.00 97.56 264 THR A CA 1
ATOM 1962 C C . THR A 1 264 ? -17.113 3.880 14.819 1.00 97.56 264 THR A C 1
ATOM 1964 O O . THR A 1 264 ? -16.038 3.459 15.246 1.00 97.56 264 THR A O 1
ATOM 1967 N N . LEU A 1 265 ? -18.113 3.065 14.477 1.00 98.00 265 LEU A N 1
ATOM 1968 C CA . LEU A 1 265 ? -18.002 1.606 14.509 1.00 98.00 265 LEU A CA 1
ATOM 1969 C C . LEU A 1 265 ? -16.960 1.121 13.484 1.00 98.00 265 LEU A C 1
ATOM 1971 O O . LEU A 1 265 ? -16.877 1.640 12.367 1.00 98.00 265 LEU A O 1
ATOM 1975 N N . PHE A 1 266 ? -16.151 0.137 13.868 1.00 98.19 266 PHE A N 1
ATOM 1976 C CA . PHE A 1 266 ? -15.223 -0.551 12.979 1.00 98.19 266 PHE A CA 1
ATOM 1977 C C . PHE A 1 266 ? -15.848 -1.853 12.479 1.00 98.19 266 PHE A C 1
ATOM 1979 O O . PHE A 1 266 ? -16.254 -2.701 13.274 1.00 98.19 266 PHE A O 1
ATOM 1986 N N . HIS A 1 267 ? -15.870 -2.040 11.162 1.00 98.12 267 HIS A N 1
ATOM 1987 C CA . HIS A 1 267 ? -16.237 -3.311 10.551 1.00 98.12 267 HIS A CA 1
ATOM 1988 C C . HIS A 1 267 ? -14.968 -4.040 10.111 1.00 98.12 267 HIS A C 1
ATOM 1990 O O . HIS A 1 267 ? -14.137 -3.462 9.423 1.00 98.12 267 HIS A O 1
ATOM 1996 N N . PHE A 1 268 ? -14.827 -5.328 10.434 1.00 97.88 268 PHE A N 1
ATOM 1997 C CA . PHE A 1 268 ? -13.670 -6.135 10.001 1.00 97.88 268 PHE A CA 1
ATOM 1998 C C . PHE A 1 268 ? -13.636 -6.418 8.490 1.00 97.88 268 PHE A C 1
ATOM 2000 O O . PHE A 1 268 ? -12.729 -7.079 8.003 1.00 97.88 268 PHE A O 1
ATOM 2007 N N . THR A 1 269 ? -14.605 -5.899 7.739 1.00 97.56 269 THR A N 1
ATOM 2008 C CA . THR A 1 269 ? -14.578 -5.820 6.274 1.00 97.56 269 THR A CA 1
ATOM 2009 C C . THR A 1 269 ? -13.916 -4.539 5.757 1.00 97.56 269 THR A C 1
ATOM 2011 O O . THR A 1 269 ? -13.697 -4.421 4.555 1.00 97.56 269 THR A O 1
ATOM 2014 N N . ASP A 1 270 ? -13.625 -3.570 6.630 1.00 97.00 270 ASP A N 1
ATOM 2015 C CA . ASP A 1 270 ? -12.945 -2.330 6.266 1.00 97.00 270 ASP A CA 1
ATOM 2016 C C . ASP A 1 270 ? -11.455 -2.594 6.012 1.00 97.00 270 ASP A C 1
ATOM 2018 O O . ASP A 1 270 ? -10.774 -3.276 6.784 1.00 97.00 270 ASP A O 1
ATOM 2022 N N . ALA A 1 271 ? -10.938 -1.994 4.942 1.00 97.31 271 ALA A N 1
ATOM 2023 C CA . ALA A 1 271 ? -9.526 -2.043 4.598 1.00 97.31 271 ALA A CA 1
ATOM 2024 C C . ALA A 1 271 ? -8.668 -1.241 5.592 1.00 97.31 271 ALA A C 1
ATOM 2026 O O . ALA A 1 271 ? -9.014 -0.119 5.982 1.00 97.31 271 ALA A O 1
ATOM 2027 N N . ILE A 1 272 ? -7.506 -1.786 5.949 1.00 97.88 272 ILE A N 1
ATOM 2028 C CA . ILE A 1 272 ? -6.500 -1.110 6.766 1.00 97.88 272 ILE A CA 1
ATOM 2029 C C . ILE A 1 272 ? -5.579 -0.297 5.857 1.00 97.88 272 ILE A C 1
ATOM 2031 O O . ILE A 1 272 ? -4.817 -0.832 5.053 1.00 97.88 272 ILE A O 1
ATOM 2035 N N . THR A 1 273 ? -5.640 1.025 5.995 1.00 96.50 273 THR A N 1
ATOM 2036 C CA . THR A 1 273 ? -4.835 1.975 5.208 1.00 96.50 273 THR A CA 1
ATOM 2037 C C . THR A 1 273 ? -3.781 2.709 6.037 1.00 96.50 273 THR A C 1
ATOM 2039 O O . THR A 1 273 ? -3.068 3.561 5.513 1.00 96.50 273 THR A O 1
ATOM 2042 N N . GLY A 1 274 ? -3.686 2.387 7.327 1.00 95.94 274 GLY A N 1
ATOM 2043 C CA . GLY A 1 274 ? -2.791 3.015 8.288 1.00 95.94 274 GLY A CA 1
ATOM 2044 C C . GLY A 1 274 ? -2.853 2.325 9.650 1.00 95.94 274 GLY A C 1
ATOM 2045 O O . GLY A 1 274 ? -3.634 1.398 9.858 1.00 95.94 274 GLY A O 1
ATOM 2046 N N . THR A 1 275 ? -2.036 2.789 10.597 1.00 97.12 275 THR A N 1
ATOM 2047 C CA . THR A 1 275 ? -2.069 2.324 11.995 1.00 97.12 275 THR A CA 1
ATOM 2048 C C . THR A 1 275 ? -3.450 2.556 12.606 1.00 97.12 275 THR A C 1
ATOM 2050 O O . THR A 1 275 ? -3.975 3.668 12.500 1.00 97.12 275 THR A O 1
ATOM 2053 N N . ALA A 1 276 ? -4.003 1.559 13.296 1.00 96.69 276 ALA A N 1
ATOM 2054 C CA . ALA A 1 276 ? -5.315 1.665 13.931 1.00 96.69 276 ALA A CA 1
ATOM 2055 C C . ALA A 1 276 ? -5.289 1.186 15.389 1.00 96.69 276 ALA A C 1
ATOM 2057 O O . ALA A 1 276 ? -4.626 0.203 15.731 1.00 96.69 276 ALA A O 1
ATOM 2058 N N . THR A 1 277 ? -6.070 1.857 16.231 1.00 98.25 277 THR A N 1
ATOM 2059 C CA . THR A 1 277 ? -6.387 1.414 17.591 1.00 98.25 277 THR A CA 1
ATOM 2060 C C . THR A 1 277 ? -7.896 1.293 17.697 1.00 98.25 277 THR A C 1
ATOM 2062 O O . THR A 1 277 ? -8.612 2.273 17.509 1.00 98.25 277 THR A O 1
ATOM 2065 N N . LEU A 1 278 ? -8.377 0.084 17.962 1.00 98.56 278 LEU A N 1
ATOM 2066 C CA . LEU A 1 278 ? -9.792 -0.220 18.096 1.00 98.56 278 LEU A CA 1
ATOM 2067 C C . LEU A 1 278 ? -10.169 -0.283 19.573 1.00 98.56 278 LEU A C 1
ATOM 2069 O O . LEU A 1 278 ? -9.466 -0.893 20.375 1.00 98.56 278 LEU A O 1
ATOM 2073 N N . HIS A 1 279 ? -11.286 0.338 19.928 1.00 98.69 279 HIS A N 1
ATOM 2074 C CA . HIS A 1 279 ? -11.757 0.485 21.299 1.00 98.69 279 HIS A CA 1
ATOM 2075 C C . HIS A 1 279 ? -13.029 -0.334 21.516 1.00 98.69 279 HIS A C 1
ATOM 2077 O O . HIS A 1 279 ? -14.016 -0.143 20.807 1.00 98.69 279 HIS A O 1
ATOM 2083 N N . ALA A 1 280 ? -13.013 -1.234 22.497 1.00 98.62 280 ALA A N 1
ATOM 2084 C CA . ALA A 1 280 ? -14.186 -2.022 22.864 1.00 98.62 280 ALA A CA 1
ATOM 2085 C C . ALA A 1 280 ? -15.238 -1.133 23.538 1.00 98.62 280 ALA A C 1
ATOM 2087 O O . ALA A 1 280 ? -14.924 -0.438 24.513 1.00 98.62 280 ALA A O 1
ATOM 2088 N N . LYS A 1 281 ? -16.475 -1.165 23.038 1.00 98.44 281 LYS A N 1
ATOM 2089 C CA . LYS A 1 281 ? -17.624 -0.528 23.686 1.00 98.44 281 LYS A CA 1
ATOM 2090 C C . LYS A 1 281 ? -18.370 -1.553 24.534 1.00 98.44 281 LYS A C 1
ATOM 2092 O O . LYS A 1 281 ? -18.573 -2.690 24.114 1.00 98.44 281 LYS A O 1
ATOM 2097 N N . TRP A 1 282 ? -18.789 -1.114 25.713 1.00 98.25 282 TRP A N 1
ATOM 2098 C CA . TRP A 1 282 ? -19.465 -1.932 26.709 1.00 98.25 282 TRP A CA 1
ATOM 2099 C C . TRP A 1 282 ? -20.780 -1.278 27.116 1.00 98.25 282 TRP A C 1
ATOM 2101 O O . TRP A 1 282 ? -20.804 -0.072 27.379 1.00 98.25 282 TRP A O 1
ATOM 2111 N N . LEU A 1 283 ? -21.842 -2.070 27.195 1.00 97.25 283 LEU A N 1
ATOM 2112 C CA . LEU A 1 283 ? -23.110 -1.689 27.807 1.00 97.25 283 LEU A CA 1
ATOM 2113 C C . LEU A 1 283 ? -23.186 -2.356 29.182 1.00 97.25 283 LEU A C 1
ATOM 2115 O O . LEU A 1 283 ? -23.007 -3.565 29.265 1.00 97.25 283 LEU A O 1
ATOM 2119 N N . ALA A 1 284 ? -23.372 -1.579 30.252 1.00 96.94 284 ALA A N 1
ATOM 2120 C CA . ALA A 1 284 ? -23.541 -2.148 31.590 1.00 96.94 284 ALA A CA 1
ATOM 2121 C C . ALA A 1 284 ? -24.839 -2.955 31.635 1.00 96.94 284 ALA A C 1
ATOM 2123 O O . ALA A 1 284 ? -25.875 -2.464 31.175 1.00 96.94 284 ALA A O 1
ATOM 2124 N N . ASP A 1 285 ? -24.776 -4.160 32.191 1.00 96.50 285 ASP A N 1
ATOM 2125 C CA . ASP A 1 285 ? -25.967 -4.976 32.389 1.00 96.50 285 ASP A CA 1
ATOM 2126 C C . ASP A 1 285 ? -26.890 -4.284 33.409 1.00 96.50 285 ASP A C 1
ATOM 2128 O O . ASP A 1 285 ? -26.431 -3.515 34.259 1.00 96.50 285 ASP A O 1
ATOM 2132 N N . ILE A 1 286 ? -28.200 -4.505 33.306 1.00 97.00 286 ILE A N 1
ATOM 2133 C CA . ILE A 1 286 ? -29.187 -3.932 34.228 1.00 97.00 286 ILE A CA 1
ATOM 2134 C C . ILE A 1 286 ? -29.743 -5.038 35.115 1.00 97.00 286 ILE A C 1
ATOM 2136 O O . ILE A 1 286 ? -30.098 -6.114 34.635 1.00 97.00 286 ILE A O 1
ATOM 2140 N N . HIS A 1 287 ? -29.829 -4.738 36.406 1.00 97.62 287 HIS A N 1
ATOM 2141 C CA . HIS A 1 287 ? -30.360 -5.613 37.437 1.00 97.62 287 HIS A CA 1
ATOM 2142 C C . HIS A 1 287 ? -31.592 -5.004 38.087 1.00 97.62 287 HIS A C 1
ATOM 2144 O O . HIS A 1 287 ? -31.712 -3.782 38.220 1.00 97.62 287 HIS A O 1
ATOM 2150 N N . THR A 1 288 ? -32.498 -5.870 38.521 1.00 98.31 288 THR A N 1
ATOM 2151 C CA . THR A 1 288 ? -33.741 -5.473 39.178 1.00 98.31 288 THR A CA 1
ATOM 2152 C C . THR A 1 288 ? -33.607 -5.600 40.690 1.00 98.31 288 THR A C 1
ATOM 2154 O O . THR A 1 288 ? -33.334 -6.681 41.214 1.00 98.31 288 THR A O 1
ATOM 2157 N N . VAL A 1 289 ? -33.864 -4.505 41.406 1.00 98.56 289 VAL A N 1
ATOM 2158 C CA . VAL A 1 289 ? -34.032 -4.496 42.863 1.00 98.56 289 VAL A CA 1
ATOM 2159 C C . VAL A 1 289 ? -35.521 -4.472 43.179 1.00 98.56 289 VAL A C 1
ATOM 2161 O O . VAL A 1 289 ? -36.217 -3.502 42.874 1.00 98.56 289 VAL A O 1
ATOM 2164 N N . THR A 1 290 ? -36.013 -5.556 43.768 1.00 98.44 290 THR A N 1
ATOM 2165 C CA . THR A 1 290 ? -37.420 -5.743 44.142 1.00 98.44 290 THR A CA 1
ATOM 2166 C C . THR A 1 290 ? -37.597 -5.494 45.633 1.00 98.44 290 THR A C 1
ATOM 2168 O O . THR A 1 290 ? -36.743 -5.874 46.426 1.00 98.44 290 THR A O 1
ATOM 2171 N N . PHE A 1 291 ? -38.705 -4.870 46.026 1.00 98.38 291 PHE A N 1
ATOM 2172 C CA . PHE A 1 291 ? -39.001 -4.544 47.418 1.00 98.38 291 PHE A CA 1
ATOM 2173 C C . PHE A 1 291 ? -40.230 -5.325 47.888 1.00 98.38 291 PHE A C 1
ATOM 2175 O O . PHE A 1 291 ? -41.350 -5.047 47.460 1.00 98.38 291 PHE A O 1
ATOM 2182 N N . GLU A 1 292 ? -40.022 -6.285 48.782 1.00 98.12 292 GLU A N 1
ATOM 2183 C CA . GLU A 1 292 ? -41.075 -7.033 49.462 1.00 98.12 292 GLU A CA 1
ATOM 2184 C C . GLU A 1 292 ? -41.398 -6.347 50.796 1.00 98.12 292 GLU A C 1
ATOM 2186 O O . GLU A 1 292 ? -40.642 -6.400 51.771 1.00 98.12 292 GLU A O 1
ATOM 2191 N N . SER A 1 293 ? -42.528 -5.641 50.838 1.00 97.44 293 SER A N 1
ATOM 2192 C CA . SER A 1 293 ? -42.909 -4.806 51.980 1.00 97.44 293 SER A CA 1
ATOM 2193 C C . SER A 1 293 ? -43.388 -5.612 53.193 1.00 97.44 293 SER A C 1
ATOM 2195 O O . SER A 1 293 ? -43.668 -5.014 54.238 1.00 97.44 293 SER A O 1
ATOM 2197 N N . ASN A 1 294 ? -43.507 -6.943 53.094 1.00 96.69 294 ASN A N 1
ATOM 2198 C CA . ASN A 1 294 ? -43.899 -7.827 54.197 1.00 96.69 294 ASN A CA 1
ATOM 2199 C C . ASN A 1 294 ? -45.198 -7.370 54.895 1.00 96.69 294 ASN A C 1
ATOM 2201 O O . ASN A 1 294 ? -45.312 -7.301 56.129 1.00 96.69 294 ASN A O 1
ATOM 2205 N N . GLY A 1 295 ? -46.195 -7.014 54.080 1.00 94.19 295 GLY A N 1
ATOM 2206 C CA . GLY A 1 295 ? -47.504 -6.528 54.525 1.00 94.19 295 GLY A CA 1
ATOM 2207 C C . GLY A 1 295 ? -47.596 -5.017 54.763 1.00 94.19 295 GLY A C 1
ATOM 2208 O O . GLY A 1 295 ? -48.632 -4.555 55.238 1.00 94.19 295 GLY A O 1
ATOM 2209 N N . GLY A 1 296 ? -46.547 -4.247 54.456 1.00 95.88 296 GLY A N 1
ATOM 2210 C CA . GLY A 1 296 ? -46.629 -2.790 54.329 1.00 95.88 296 GLY A CA 1
ATOM 2211 C C . GLY A 1 296 ? -47.136 -2.332 52.955 1.00 95.88 296 GLY A C 1
ATOM 2212 O O . GLY A 1 296 ? -47.412 -3.142 52.069 1.00 95.88 296 GLY A O 1
ATOM 2213 N N . THR A 1 297 ? -47.229 -1.020 52.744 1.00 97.50 297 THR A N 1
ATOM 2214 C CA . THR A 1 297 ? -47.561 -0.433 51.433 1.00 97.50 297 THR A CA 1
ATOM 2215 C C . THR A 1 297 ? -46.571 -0.862 50.347 1.00 97.50 297 THR A C 1
ATOM 2217 O O . THR A 1 297 ? -45.379 -0.994 50.613 1.00 97.50 297 THR A O 1
ATOM 2220 N N . SER A 1 298 ? -47.056 -1.044 49.116 1.00 96.19 298 SER A N 1
ATOM 2221 C CA . SER A 1 298 ? -46.242 -1.482 47.975 1.00 96.19 298 SER A CA 1
ATOM 2222 C C . SER A 1 298 ? -45.146 -0.479 47.613 1.00 96.19 298 SER A C 1
ATOM 2224 O O . SER A 1 298 ? -45.419 0.722 47.528 1.00 96.19 298 SER A O 1
ATOM 2226 N N . VAL A 1 299 ? -43.955 -0.986 47.299 1.00 98.12 299 VAL A N 1
ATOM 2227 C CA . VAL A 1 299 ? -42.812 -0.207 46.810 1.00 98.12 299 VAL A CA 1
ATOM 2228 C C . VAL A 1 299 ? -42.429 -0.720 45.421 1.00 98.12 299 VAL A C 1
ATOM 2230 O O . VAL A 1 299 ? -42.282 -1.922 45.220 1.00 98.12 299 VAL A O 1
ATOM 2233 N N . SER A 1 300 ? -42.310 0.181 44.443 1.00 97.69 300 SER A N 1
ATOM 2234 C CA . SER A 1 300 ? -41.933 -0.189 43.073 1.00 97.69 300 SER A CA 1
ATOM 2235 C C . SER A 1 300 ? -40.493 -0.692 43.005 1.00 97.69 300 SER A C 1
ATOM 2237 O O . SER A 1 300 ? -39.613 -0.151 43.674 1.00 97.69 300 SER A O 1
ATOM 2239 N N . SER A 1 301 ? -40.243 -1.679 42.144 1.00 97.88 301 SER A N 1
ATOM 2240 C CA . SER A 1 301 ? -38.889 -2.136 41.838 1.00 97.88 301 SER A CA 1
ATOM 2241 C C . SER A 1 301 ? -38.063 -1.052 41.140 1.00 97.88 301 SER A C 1
ATOM 2243 O O . SER A 1 301 ? -38.601 -0.115 40.542 1.00 97.88 301 SER A O 1
ATOM 2245 N N . GLN A 1 302 ? -36.743 -1.203 41.198 1.00 98.31 302 GLN A N 1
ATOM 2246 C CA . GLN A 1 302 ? -35.783 -0.313 40.548 1.00 98.31 302 GLN A CA 1
ATOM 2247 C C . GLN A 1 302 ? -34.901 -1.092 39.577 1.00 98.31 302 GLN A C 1
ATOM 2249 O O . GLN A 1 302 ? -34.465 -2.196 39.889 1.00 98.31 302 GLN A O 1
ATOM 2254 N N . GLU A 1 303 ? -34.615 -0.494 38.424 1.00 98.12 303 GLU A N 1
ATOM 2255 C CA . GLU A 1 303 ? -33.601 -0.972 37.486 1.00 98.12 303 GLU A CA 1
ATOM 2256 C C . GLU A 1 303 ? -32.291 -0.230 37.748 1.00 98.12 303 GLU A C 1
ATOM 2258 O O . GLU A 1 303 ? -32.237 1.002 37.695 1.00 98.12 303 GLU A O 1
ATOM 2263 N N . VAL A 1 304 ? -31.236 -0.978 38.056 1.00 97.69 304 VAL A N 1
ATOM 2264 C CA . VAL A 1 304 ? -29.929 -0.442 38.438 1.00 97.69 304 VAL A CA 1
ATOM 2265 C C . VAL A 1 304 ? -28.877 -1.037 37.512 1.00 97.69 304 VAL A C 1
ATOM 2267 O O . VAL A 1 304 ? -28.812 -2.251 37.337 1.00 97.69 304 VAL A O 1
ATOM 2270 N N . SER A 1 305 ? -28.049 -0.190 36.901 1.00 97.19 305 SER A N 1
ATOM 2271 C CA . SER A 1 305 ? -26.897 -0.657 36.123 1.00 97.19 305 SER A CA 1
ATOM 2272 C C . SER A 1 305 ? -25.904 -1.392 37.021 1.00 97.19 305 SER A C 1
ATOM 2274 O O . SER A 1 305 ? -25.716 -0.984 38.166 1.00 97.19 305 SER A O 1
ATOM 2276 N N . TYR A 1 306 ? -25.210 -2.391 36.484 1.00 97.38 306 TYR A N 1
ATOM 2277 C CA . TYR A 1 306 ? -2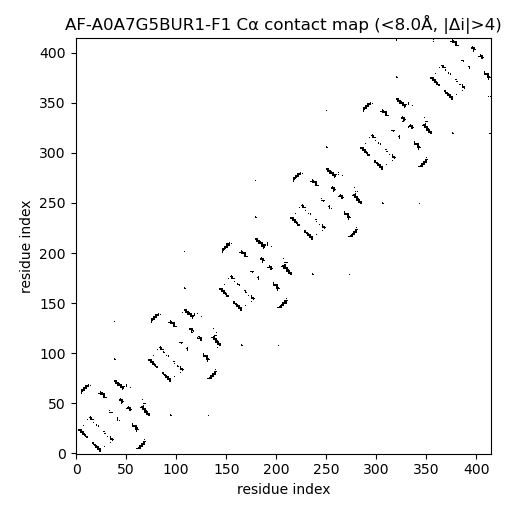4.135 -3.108 37.165 1.00 97.38 306 TYR A CA 1
ATOM 2278 C C . TYR A 1 306 ? -23.141 -2.152 37.850 1.00 97.38 306 TYR A C 1
ATOM 2280 O O . TYR A 1 306 ? -22.761 -1.123 37.281 1.00 97.38 306 TYR A O 1
ATOM 2288 N N . ASP A 1 307 ? -22.751 -2.490 39.081 1.00 95.56 307 ASP A N 1
ATOM 2289 C CA . ASP A 1 307 ? -21.939 -1.683 40.009 1.00 95.56 307 ASP A CA 1
ATOM 2290 C C . ASP A 1 307 ? -22.563 -0.335 40.441 1.00 95.56 307 ASP A C 1
ATOM 2292 O O . ASP A 1 307 ? -21.956 0.429 41.196 1.00 95.56 307 ASP A O 1
ATOM 2296 N N . GLY A 1 308 ? -23.789 -0.034 40.007 1.00 96.25 308 GLY A N 1
ATOM 2297 C CA . GLY A 1 308 ? -24.584 1.090 40.494 1.00 96.25 308 GLY A CA 1
ATOM 2298 C C . GLY A 1 308 ? -25.206 0.816 41.864 1.00 96.25 308 GLY A C 1
ATOM 2299 O O . GLY A 1 308 ? -25.117 -0.280 42.409 1.00 96.25 308 GLY A O 1
AT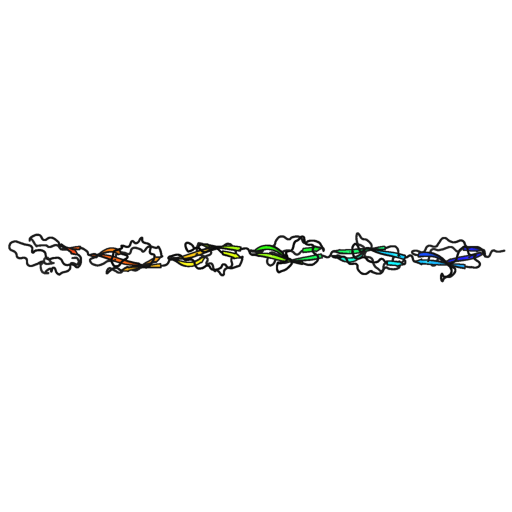OM 2300 N N . THR A 1 309 ? -25.876 1.820 42.421 1.00 97.50 309 THR A N 1
ATOM 2301 C CA . THR A 1 309 ? -26.559 1.729 43.719 1.00 97.50 309 THR A CA 1
ATOM 2302 C C . THR A 1 309 ? -28.056 1.953 43.553 1.00 97.50 309 THR A C 1
ATOM 2304 O O . THR A 1 309 ? -28.465 2.867 42.832 1.00 97.50 309 THR A O 1
ATOM 2307 N N . ALA A 1 310 ? -28.874 1.164 44.250 1.00 97.38 310 ALA A N 1
ATOM 2308 C CA . ALA A 1 310 ? -30.303 1.443 44.364 1.00 97.38 310 ALA A CA 1
ATOM 2309 C C . ALA A 1 310 ? -30.540 2.741 45.152 1.00 97.38 310 ALA A C 1
ATOM 2311 O O . ALA A 1 310 ? -29.759 3.101 46.032 1.00 97.38 310 ALA A O 1
ATOM 2312 N N . THR A 1 311 ? -31.630 3.441 44.854 1.00 97.44 311 THR A N 1
ATOM 2313 C CA . THR A 1 311 ? -32.069 4.601 45.639 1.00 97.44 311 THR A CA 1
ATOM 2314 C C . THR A 1 311 ? -32.946 4.125 46.789 1.00 97.44 311 THR A C 1
ATOM 2316 O O . THR A 1 311 ? -33.832 3.297 46.590 1.00 97.44 311 THR A O 1
ATOM 2319 N N . GLU A 1 312 ? -32.733 4.657 47.987 1.00 97.19 312 GLU A N 1
ATOM 2320 C CA . GLU A 1 312 ? -33.599 4.362 49.129 1.00 97.19 312 GLU A CA 1
ATOM 2321 C C . GLU A 1 312 ? -35.034 4.846 48.851 1.00 97.19 312 GLU A C 1
ATOM 2323 O O . GLU A 1 312 ? -35.229 6.032 48.560 1.00 97.19 312 GLU A O 1
ATOM 2328 N N . PRO A 1 313 ? -36.045 3.953 48.860 1.00 96.69 313 PRO A N 1
ATOM 2329 C CA . PRO A 1 313 ? -37.432 4.363 48.697 1.00 96.69 313 PRO A CA 1
ATOM 2330 C C . PRO A 1 313 ? -37.926 5.070 49.964 1.00 96.69 313 PRO A C 1
ATOM 2332 O O . PRO A 1 313 ? -37.322 4.967 51.026 1.00 96.69 313 PRO A O 1
ATOM 2335 N N . ALA A 1 314 ? -39.067 5.754 49.873 1.00 96.44 314 ALA A N 1
ATOM 2336 C CA . ALA A 1 314 ? -39.761 6.191 51.081 1.00 96.44 314 ALA A CA 1
ATOM 2337 C C . ALA A 1 314 ? -40.164 4.973 51.927 1.00 96.44 314 ALA A C 1
ATOM 2339 O O . ALA A 1 314 ? -40.600 3.961 51.367 1.00 96.44 314 ALA A O 1
ATOM 2340 N N . ASP A 1 315 ? -40.054 5.102 53.251 1.00 96.88 315 ASP A N 1
ATOM 2341 C CA . ASP A 1 315 ? -40.426 4.040 54.183 1.00 96.88 315 ASP A CA 1
ATOM 2342 C C . ASP A 1 315 ? -41.854 3.556 53.890 1.00 96.88 315 ASP A C 1
ATOM 2344 O O . ASP A 1 315 ? -42.790 4.370 53.846 1.00 96.88 315 ASP A O 1
ATOM 2348 N N . PRO A 1 316 ? -42.059 2.244 53.673 1.00 97.38 316 PRO A N 1
ATOM 2349 C CA . PRO A 1 316 ? -43.402 1.717 53.542 1.00 97.38 316 PRO A CA 1
ATOM 2350 C C . PRO A 1 316 ? -44.163 1.940 54.855 1.00 97.38 316 PRO A C 1
ATOM 2352 O O . PRO A 1 316 ? -43.581 2.040 55.935 1.00 97.38 316 PRO A O 1
ATOM 2355 N N . ALA A 1 317 ? -45.491 1.965 54.786 1.00 96.69 317 ALA A N 1
ATOM 2356 C CA . ALA A 1 317 ? -46.343 2.053 55.967 1.00 96.69 317 ALA A CA 1
ATOM 2357 C C . ALA A 1 317 ? -47.028 0.713 56.250 1.00 96.69 317 ALA A C 1
ATOM 2359 O O . ALA A 1 317 ? -47.574 0.084 55.342 1.00 96.69 317 ALA A O 1
ATOM 2360 N N . LYS A 1 318 ? -47.057 0.299 57.520 1.00 96.12 318 LYS A N 1
ATOM 2361 C CA . LYS A 1 318 ? -47.802 -0.871 58.000 1.00 96.12 318 LYS A CA 1
ATOM 2362 C C . LYS A 1 318 ? -48.512 -0.510 59.300 1.00 96.12 318 LYS A C 1
ATOM 2364 O O . LYS A 1 318 ? -47.873 -0.170 60.291 1.00 96.12 318 LYS A O 1
ATOM 2369 N N . THR A 1 319 ? -49.843 -0.543 59.298 1.00 93.38 319 THR A N 1
ATOM 2370 C CA . THR A 1 319 ? -50.656 -0.128 60.452 1.00 93.38 319 THR A CA 1
ATOM 2371 C C . THR A 1 319 ? -50.254 -0.882 61.717 1.00 93.38 319 THR A C 1
ATOM 2373 O O . THR A 1 319 ? -50.261 -2.108 61.724 1.00 93.38 319 THR A O 1
ATOM 2376 N N . GLY A 1 320 ? -49.934 -0.145 62.785 1.00 92.75 320 GLY A N 1
ATOM 2377 C CA . GLY A 1 320 ? -49.548 -0.724 64.075 1.00 92.75 320 GLY A CA 1
ATOM 2378 C C . GLY A 1 320 ? -48.080 -1.144 64.196 1.00 92.75 320 GLY A C 1
ATOM 2379 O O . GLY A 1 320 ? -47.690 -1.658 65.242 1.00 92.75 320 GLY A O 1
ATOM 2380 N N . TYR A 1 321 ? -47.261 -0.900 63.171 1.00 95.31 321 TYR A N 1
ATOM 2381 C CA . TYR A 1 321 ? -45.834 -1.217 63.162 1.00 95.31 321 TYR A CA 1
ATOM 2382 C C . TYR A 1 321 ? -44.999 0.008 62.766 1.00 95.31 321 TYR A C 1
ATOM 2384 O O . TYR A 1 321 ? -45.452 0.860 62.001 1.00 95.31 321 TYR A O 1
ATOM 2392 N N . ALA A 1 322 ? -43.770 0.070 63.269 1.00 95.69 322 ALA A N 1
ATOM 2393 C CA . ALA A 1 322 ? -42.728 0.982 62.816 1.00 95.69 322 ALA A CA 1
ATOM 2394 C C . ALA A 1 322 ? -41.801 0.248 61.838 1.00 95.69 322 ALA A C 1
ATOM 2396 O O . ALA A 1 322 ? -41.406 -0.893 62.099 1.00 95.69 322 ALA A O 1
ATOM 2397 N N . PHE A 1 323 ? -41.484 0.887 60.710 1.00 97.44 323 PHE A N 1
ATOM 2398 C CA . PHE A 1 323 ? -40.483 0.392 59.767 1.00 97.44 323 PHE A CA 1
ATOM 2399 C C . PHE A 1 323 ? -39.089 0.518 60.389 1.00 97.44 323 PHE A C 1
ATOM 2401 O O . PHE A 1 323 ? -38.782 1.543 60.999 1.00 97.44 323 PHE A O 1
ATOM 2408 N N . GLU A 1 324 ? -38.263 -0.518 60.254 1.00 96.12 324 GLU A N 1
ATOM 2409 C CA . GLU A 1 324 ? -36.890 -0.491 60.767 1.00 96.12 324 GLU A CA 1
ATOM 2410 C C . GLU A 1 324 ? -35.859 -0.311 59.658 1.00 96.12 324 GLU A C 1
ATOM 2412 O O . GLU A 1 324 ? -35.103 0.657 59.672 1.00 96.12 324 GLU A O 1
ATOM 2417 N N . ALA A 1 325 ? -35.800 -1.264 58.727 1.00 97.44 325 ALA A N 1
ATOM 2418 C CA . ALA A 1 325 ? -34.848 -1.275 57.626 1.00 97.44 325 ALA A CA 1
ATOM 2419 C C . ALA A 1 325 ? -35.239 -2.319 56.568 1.00 97.44 325 ALA A C 1
ATOM 2421 O O . ALA A 1 325 ? -36.115 -3.166 56.778 1.00 97.44 325 ALA A O 1
ATOM 2422 N N . TRP A 1 326 ? -34.538 -2.267 55.437 1.00 98.31 326 TRP A N 1
ATOM 2423 C CA . TRP A 1 326 ? -34.560 -3.286 54.392 1.00 98.31 326 TRP A CA 1
ATOM 2424 C C . TRP A 1 326 ? -33.473 -4.339 54.632 1.00 98.31 326 TRP A C 1
ATOM 2426 O O . TRP A 1 326 ? -32.361 -4.001 55.034 1.00 98.31 326 TRP A O 1
ATOM 2436 N N . TYR A 1 327 ? -33.776 -5.602 54.345 1.00 98.12 327 TYR A N 1
ATOM 2437 C CA . TYR A 1 327 ? -32.882 -6.750 54.532 1.00 98.12 327 TYR A CA 1
ATOM 2438 C C . TYR A 1 327 ? -32.751 -7.558 53.244 1.00 98.12 327 TYR A C 1
ATOM 2440 O O . TYR A 1 327 ? -33.670 -7.571 52.432 1.00 98.12 327 TYR A O 1
ATOM 2448 N N . THR A 1 328 ? -31.625 -8.236 53.035 1.00 97.69 328 THR A N 1
ATOM 2449 C CA . THR A 1 328 ? -31.391 -9.034 51.813 1.00 97.69 328 THR A CA 1
ATOM 2450 C C . THR A 1 328 ? -31.964 -10.453 51.876 1.00 97.69 328 THR A C 1
ATOM 2452 O O . THR A 1 328 ? -31.901 -11.183 50.890 1.00 97.69 328 THR A O 1
ATOM 2455 N N . ASP A 1 329 ? -32.486 -10.861 53.030 1.00 96.88 329 ASP A N 1
ATOM 2456 C CA . ASP A 1 329 ? -33.020 -12.195 53.299 1.00 96.88 329 ASP A CA 1
ATOM 2457 C C . ASP A 1 329 ? -34.392 -12.131 53.983 1.00 96.88 329 ASP A C 1
ATOM 2459 O O . ASP A 1 329 ? -34.693 -11.190 54.718 1.00 96.88 329 ASP A O 1
ATOM 2463 N N . GLU A 1 330 ? -35.209 -13.161 53.751 1.00 95.38 330 GLU A N 1
ATOM 2464 C CA . GLU A 1 330 ? -36.573 -13.285 54.288 1.00 95.38 330 GLU A CA 1
ATOM 2465 C C . GLU A 1 330 ? -36.628 -13.402 55.817 1.00 95.38 330 GLU A C 1
ATOM 2467 O O . GLU A 1 330 ? -37.659 -13.089 56.403 1.00 95.38 330 GLU A O 1
ATOM 2472 N N . ASP A 1 331 ? -35.541 -13.835 56.464 1.00 95.00 331 ASP A N 1
ATOM 2473 C CA . ASP A 1 331 ? -35.448 -13.967 57.924 1.00 95.00 331 ASP A CA 1
ATOM 2474 C C . ASP A 1 331 ? -35.024 -12.648 58.609 1.00 95.00 331 ASP A C 1
ATOM 2476 O O . ASP A 1 331 ? -34.892 -12.595 59.836 1.00 95.00 331 ASP A O 1
ATOM 2480 N N . MET A 1 332 ? -34.807 -11.579 57.830 1.00 96.38 332 MET A N 1
ATOM 2481 C CA . MET A 1 332 ? -34.371 -10.255 58.285 1.00 96.38 332 MET A CA 1
ATOM 2482 C C . MET A 1 332 ? -33.089 -10.294 59.132 1.00 96.38 332 MET A C 1
ATOM 2484 O O . MET A 1 332 ? -32.969 -9.627 60.165 1.00 96.38 332 MET A O 1
ATOM 2488 N N . THR A 1 333 ? -32.099 -11.072 58.690 1.00 94.94 333 THR A N 1
ATOM 2489 C CA . THR A 1 333 ? -30.828 -11.248 59.412 1.00 94.94 333 THR A CA 1
ATOM 2490 C C . THR A 1 333 ? -29.683 -10.395 58.866 1.00 94.94 333 THR A C 1
ATOM 2492 O O . THR A 1 333 ? -28.780 -10.025 59.623 1.00 94.94 333 THR A O 1
ATOM 2495 N N . VAL A 1 334 ? -29.720 -10.035 57.581 1.00 96.75 334 VAL A N 1
ATOM 2496 C CA . VAL A 1 334 ? -28.688 -9.258 56.886 1.00 96.75 334 VAL A CA 1
ATOM 2497 C C . VAL A 1 334 ? -29.261 -7.915 56.408 1.00 96.75 334 VAL A C 1
ATOM 2499 O O . VAL A 1 334 ? -29.946 -7.869 55.382 1.00 96.75 334 VAL A O 1
ATOM 2502 N N . PRO A 1 335 ? -29.009 -6.805 57.129 1.00 96.94 335 PRO A N 1
ATOM 2503 C CA . PRO A 1 335 ? -29.511 -5.494 56.732 1.00 96.94 335 PRO A CA 1
ATOM 2504 C C . PRO A 1 335 ? -28.838 -5.020 55.440 1.00 96.94 335 PRO A C 1
ATOM 2506 O O . PRO A 1 335 ? -27.628 -5.176 55.253 1.00 96.94 335 PRO A O 1
ATOM 2509 N N . PHE A 1 336 ? -29.621 -4.407 54.559 1.00 97.69 336 PHE A N 1
ATOM 2510 C CA . PHE A 1 336 ? -29.146 -3.822 53.314 1.00 97.69 336 PHE A CA 1
ATOM 2511 C C . PHE A 1 336 ? -28.787 -2.345 53.497 1.00 97.69 336 PHE A C 1
ATOM 2513 O O . PHE A 1 336 ? -29.463 -1.605 54.210 1.00 97.69 336 PHE A O 1
ATOM 2520 N N . THR A 1 337 ? -27.741 -1.893 52.803 1.00 96.94 337 THR A N 1
ATOM 2521 C CA . THR A 1 337 ? -27.354 -0.479 52.751 1.00 96.94 337 THR A CA 1
ATOM 2522 C C . THR A 1 337 ? -27.424 0.024 51.318 1.00 96.94 337 THR A C 1
ATOM 2524 O O . THR A 1 337 ? -26.810 -0.563 50.434 1.00 96.94 337 THR A O 1
ATOM 2527 N N . PHE A 1 338 ? -28.091 1.154 51.075 1.00 97.25 338 PHE A N 1
ATOM 2528 C CA . PHE A 1 338 ? -28.249 1.717 49.723 1.00 97.25 338 PHE A CA 1
ATOM 2529 C C . PHE A 1 338 ? -26.955 2.274 49.101 1.00 97.25 338 PHE A C 1
ATOM 2531 O O . PHE A 1 338 ? -26.962 2.747 47.973 1.00 97.25 338 PHE A O 1
ATOM 2538 N N . SER A 1 339 ? -25.821 2.186 49.801 1.00 96.50 339 SER A N 1
ATOM 2539 C CA . SER A 1 339 ? -24.482 2.395 49.235 1.00 96.50 339 SER A CA 1
ATOM 2540 C C . SER A 1 339 ? -23.857 1.121 48.648 1.00 96.50 339 SER A C 1
ATOM 2542 O O . SER A 1 339 ? -22.766 1.187 48.081 1.00 96.50 339 SER A O 1
ATOM 2544 N N . THR A 1 340 ? -24.510 -0.036 48.785 1.00 96.44 340 THR A N 1
ATOM 2545 C CA . THR A 1 340 ? -24.036 -1.319 48.257 1.00 96.44 340 THR A CA 1
ATOM 2546 C C . THR A 1 340 ? -24.228 -1.385 46.744 1.00 96.44 340 THR A C 1
ATOM 2548 O O . THR A 1 340 ? -25.309 -1.099 46.230 1.00 96.44 340 THR A O 1
ATOM 2551 N N . ALA A 1 341 ? -23.171 -1.793 46.041 1.00 96.75 341 ALA A N 1
ATOM 2552 C CA . ALA A 1 341 ? -23.193 -2.002 44.601 1.00 96.75 341 ALA A CA 1
ATOM 2553 C C . ALA A 1 341 ? -24.104 -3.179 44.219 1.00 96.75 341 ALA A C 1
ATOM 2555 O O . ALA A 1 341 ? -24.022 -4.258 44.814 1.00 96.75 341 ALA A O 1
ATOM 2556 N N . ILE A 1 342 ? -24.944 -2.977 43.206 1.00 97.44 342 ILE A N 1
ATOM 2557 C CA . ILE A 1 342 ? -25.826 -4.000 42.647 1.00 97.44 342 ILE A CA 1
ATOM 2558 C C . ILE A 1 342 ? -25.095 -4.722 41.514 1.00 97.44 342 ILE A C 1
ATOM 2560 O O . ILE A 1 342 ? -24.747 -4.127 40.495 1.00 97.44 342 ILE A O 1
ATOM 2564 N N . THR A 1 343 ? -24.869 -6.021 41.698 1.00 96.50 343 THR A N 1
ATOM 2565 C CA . THR A 1 343 ? -24.153 -6.895 40.748 1.00 96.50 343 THR A CA 1
ATOM 2566 C C . THR A 1 343 ? -25.014 -8.048 40.225 1.00 96.50 343 THR A C 1
ATOM 2568 O O . THR A 1 343 ? -24.529 -8.913 39.497 1.00 96.50 343 THR A O 1
ATOM 2571 N N . GLY A 1 344 ? -26.286 -8.073 40.621 1.00 96.31 344 GLY A N 1
ATOM 2572 C CA . GLY A 1 344 ? -27.277 -9.078 40.267 1.00 96.31 344 GLY A CA 1
ATOM 2573 C C . GLY A 1 344 ? -28.658 -8.658 40.758 1.00 96.31 344 GLY A C 1
ATOM 2574 O O . GLY A 1 344 ? -28.782 -7.710 41.538 1.00 96.31 344 GLY A O 1
ATOM 2575 N N . ASP A 1 345 ? -29.689 -9.370 40.312 1.00 97.81 345 ASP A N 1
ATOM 2576 C CA . ASP A 1 345 ? -31.049 -9.153 40.802 1.00 97.81 345 ASP A CA 1
ATOM 2577 C C . ASP A 1 345 ? -31.125 -9.438 42.307 1.00 97.81 345 ASP A C 1
ATOM 2579 O O . ASP A 1 345 ? -30.550 -10.411 42.806 1.00 97.81 345 ASP A O 1
ATOM 2583 N N . LEU A 1 346 ? -31.842 -8.582 43.033 1.00 96.44 346 LEU A N 1
ATOM 2584 C CA . LEU A 1 346 ? -31.925 -8.618 44.490 1.00 96.44 346 LEU A CA 1
ATOM 2585 C C . LEU A 1 346 ? -33.361 -8.357 44.938 1.00 96.44 346 LEU A C 1
ATOM 2587 O O . LEU A 1 346 ? -34.038 -7.486 44.396 1.00 96.44 346 LEU A O 1
ATOM 2591 N N . THR A 1 347 ? -33.816 -9.082 45.957 1.00 98.19 347 THR A N 1
ATOM 2592 C CA . THR A 1 347 ? -35.065 -8.769 46.661 1.00 98.19 347 THR A CA 1
ATOM 2593 C C . THR A 1 347 ? -34.735 -8.280 48.063 1.00 98.19 347 THR A C 1
ATOM 2595 O O . THR A 1 347 ? -33.931 -8.897 48.760 1.00 98.19 347 THR A O 1
ATOM 2598 N N . LEU A 1 348 ? -35.328 -7.153 48.446 1.00 98.38 348 LEU A N 1
ATOM 2599 C CA . LEU A 1 348 ? -35.187 -6.525 49.748 1.00 98.38 348 LEU A CA 1
ATOM 2600 C C . LEU A 1 348 ? -36.475 -6.687 50.549 1.00 98.38 348 LEU A C 1
ATOM 2602 O O . LEU A 1 348 ? -37.552 -6.374 50.051 1.00 98.38 348 LEU A O 1
ATOM 2606 N N . TYR A 1 349 ? -36.350 -7.119 51.796 1.00 98.38 349 TYR A N 1
ATOM 2607 C CA . TYR A 1 349 ? -37.457 -7.443 52.689 1.00 98.38 349 TYR A CA 1
ATOM 2608 C C . TYR A 1 349 ? -37.569 -6.401 53.801 1.00 98.38 349 TYR A C 1
ATOM 2610 O O . TYR A 1 349 ? -36.585 -6.100 54.479 1.00 98.38 349 TYR A O 1
ATOM 2618 N N . ALA A 1 350 ? -38.758 -5.828 53.987 1.00 97.88 350 ALA A N 1
ATOM 2619 C CA . ALA A 1 350 ? -38.994 -4.848 55.044 1.00 97.88 350 ALA A CA 1
ATOM 2620 C C . ALA A 1 350 ? -39.081 -5.532 56.416 1.00 97.88 350 ALA A C 1
ATOM 2622 O O . ALA A 1 350 ? -39.888 -6.453 56.601 1.00 97.88 350 ALA A O 1
ATOM 2623 N N . ASN A 1 351 ? -38.306 -5.044 57.388 1.00 97.38 351 ASN A N 1
ATOM 2624 C CA . ASN A 1 351 ? -38.453 -5.433 58.788 1.00 97.38 351 ASN A CA 1
ATOM 2625 C C . ASN A 1 351 ? -39.315 -4.432 59.567 1.00 97.38 351 ASN A C 1
ATOM 2627 O O . ASN A 1 351 ? -39.284 -3.223 59.318 1.00 97.38 351 ASN A O 1
ATOM 2631 N N . TRP A 1 352 ? -40.074 -4.953 60.531 1.00 97.06 352 TRP A N 1
ATOM 2632 C CA . TRP A 1 352 ? -41.105 -4.213 61.248 1.00 97.06 352 TRP A CA 1
ATOM 2633 C C . TRP A 1 352 ? -41.067 -4.505 62.743 1.00 97.06 352 TRP A C 1
ATOM 2635 O O . TRP A 1 352 ? -41.141 -5.666 63.147 1.00 97.06 352 TRP A O 1
ATOM 2645 N N . THR A 1 353 ? -41.116 -3.456 63.561 1.00 94.81 353 THR A N 1
ATOM 2646 C CA . THR A 1 353 ? -41.340 -3.585 65.007 1.00 94.81 353 THR A CA 1
ATOM 2647 C C . THR A 1 353 ? -42.766 -3.186 65.357 1.00 94.81 353 THR A C 1
ATOM 2649 O O . THR A 1 353 ? -43.236 -2.113 64.987 1.00 94.81 353 THR A O 1
ATOM 2652 N N . ALA A 1 354 ? -43.487 -4.065 66.059 1.00 93.31 354 ALA A N 1
ATOM 2653 C CA . ALA A 1 354 ? -44.840 -3.774 66.527 1.00 93.31 354 ALA A CA 1
ATOM 2654 C C . ALA A 1 354 ? -44.814 -2.598 67.513 1.00 93.31 354 ALA A C 1
ATOM 2656 O O . ALA A 1 354 ? -44.057 -2.613 68.487 1.00 93.31 354 ALA A O 1
ATOM 2657 N N . ASN A 1 355 ? -45.671 -1.603 67.290 1.00 92.31 355 ASN A N 1
ATOM 2658 C CA . ASN A 1 355 ? -45.797 -0.461 68.191 1.00 92.31 355 ASN A CA 1
ATOM 2659 C C . ASN A 1 355 ? -46.231 -0.938 69.582 1.00 92.31 355 ASN A C 1
ATOM 2661 O O . ASN A 1 355 ? -47.010 -1.881 69.700 1.00 92.31 355 ASN A O 1
ATOM 2665 N N . SER A 1 356 ? -45.753 -0.286 70.641 1.00 91.75 356 SER A N 1
ATOM 2666 C CA . SER A 1 356 ? -46.146 -0.591 72.021 1.00 91.75 356 SER A CA 1
ATOM 2667 C C . SER A 1 356 ? -47.053 0.507 72.562 1.00 91.75 356 SER A C 1
ATOM 2669 O O . SER A 1 356 ? -46.699 1.686 72.514 1.00 91.75 356 SER A O 1
ATOM 2671 N N . TYR A 1 357 ? -48.217 0.120 73.076 1.00 90.69 357 TYR A N 1
ATOM 2672 C CA . TYR A 1 357 ? -49.209 1.023 73.647 1.00 90.69 357 TYR A CA 1
ATOM 2673 C C . TYR A 1 357 ? -49.261 0.853 75.160 1.00 90.69 357 TYR A C 1
ATOM 2675 O O . TYR A 1 357 ? -49.266 -0.265 75.672 1.00 90.69 357 TYR A O 1
ATOM 2683 N N . ALA A 1 358 ? -49.327 1.966 75.887 1.00 91.06 358 ALA A N 1
ATOM 2684 C CA . ALA A 1 358 ? -49.543 1.936 77.324 1.00 91.06 358 ALA A CA 1
ATOM 2685 C C . ALA A 1 358 ? -51.044 1.817 77.616 1.00 91.06 358 ALA A C 1
ATOM 2687 O O . ALA A 1 358 ? -51.798 2.762 77.396 1.00 91.06 358 ALA A O 1
ATOM 2688 N N . VAL A 1 359 ? -51.470 0.671 78.142 1.00 90.75 359 VAL A N 1
ATOM 2689 C CA . VAL A 1 359 ? -52.813 0.496 78.701 1.00 90.75 359 VAL A CA 1
ATOM 2690 C C . VAL A 1 359 ? -52.792 1.027 80.126 1.00 90.75 359 VAL A C 1
ATOM 2692 O O . VAL A 1 359 ? -52.124 0.466 80.997 1.00 90.75 359 VAL A O 1
ATOM 2695 N N . THR A 1 360 ? -53.471 2.147 80.353 1.00 90.50 360 THR A N 1
ATOM 2696 C CA . THR A 1 360 ? -53.596 2.785 81.666 1.00 90.50 360 THR A CA 1
ATOM 2697 C C . THR A 1 360 ? -54.946 2.463 82.284 1.00 90.50 360 THR A C 1
ATOM 2699 O O . THR A 1 360 ? -55.957 2.424 81.590 1.00 90.50 360 THR A O 1
ATOM 2702 N N . PHE A 1 361 ? -54.956 2.272 83.596 1.00 91.69 361 PHE A N 1
ATOM 2703 C CA . PHE A 1 361 ? -56.138 1.884 84.349 1.00 91.69 361 PHE A CA 1
ATOM 2704 C C . PHE A 1 361 ? -56.508 3.002 85.321 1.00 91.69 361 PHE A C 1
ATOM 2706 O O . PHE A 1 361 ? -55.728 3.314 86.223 1.00 91.69 361 PHE A O 1
ATOM 2713 N N . ASP A 1 362 ? -57.687 3.593 85.145 1.00 92.31 362 ASP A N 1
ATOM 2714 C CA . ASP A 1 362 ? -58.265 4.526 86.111 1.00 92.31 362 ASP A CA 1
ATOM 2715 C C . ASP A 1 362 ? -59.215 3.764 87.040 1.00 92.31 362 ASP A C 1
ATOM 2717 O O . ASP A 1 362 ? -60.231 3.223 86.609 1.00 92.31 362 ASP A O 1
ATOM 2721 N N . SER A 1 363 ? -58.867 3.686 88.324 1.00 91.44 363 SER A N 1
ATOM 2722 C CA . SER A 1 363 ? -59.675 3.009 89.340 1.00 91.44 363 SER A CA 1
ATOM 2723 C C . SER A 1 363 ? -60.784 3.890 89.927 1.00 91.44 363 SER A C 1
ATOM 2725 O O . SER A 1 363 ? -61.401 3.490 90.917 1.00 91.44 363 SER A O 1
ATOM 2727 N N . ASN A 1 364 ? -61.028 5.081 89.361 1.00 90.31 364 ASN A N 1
ATOM 2728 C CA . ASN A 1 364 ? -62.065 6.035 89.761 1.00 90.31 364 ASN A CA 1
ATOM 2729 C C . ASN A 1 364 ? -62.053 6.340 91.276 1.00 90.31 364 ASN A C 1
ATOM 2731 O O . ASN A 1 364 ? -63.080 6.336 91.953 1.00 90.31 364 ASN A O 1
ATOM 2735 N N . GLY A 1 365 ? -60.852 6.550 91.830 1.00 88.44 365 GLY A N 1
ATOM 2736 C CA . GLY A 1 365 ? -60.632 6.811 93.260 1.00 88.44 365 GLY A CA 1
ATOM 2737 C C . GLY A 1 365 ? -60.268 5.588 94.118 1.00 88.44 365 GLY A C 1
ATOM 2738 O O . GLY A 1 365 ? -60.071 5.740 95.325 1.00 88.44 365 GLY A O 1
ATOM 2739 N N . GLY A 1 366 ? -60.147 4.394 93.525 1.00 89.88 366 GLY A N 1
ATOM 2740 C CA . GLY A 1 366 ? -59.632 3.189 94.186 1.00 89.88 366 GLY A CA 1
ATOM 2741 C C . GLY A 1 366 ? -58.100 3.127 94.306 1.00 89.88 366 GLY A C 1
ATOM 2742 O O . GLY A 1 366 ? -57.379 4.098 94.077 1.00 89.88 366 GLY A O 1
ATOM 2743 N N . SER A 1 367 ? -57.567 1.954 94.668 1.00 92.19 367 SER A N 1
ATOM 2744 C CA . SER A 1 367 ? -56.115 1.710 94.709 1.00 92.19 367 SER A CA 1
ATOM 2745 C C . SER A 1 367 ? -55.451 1.895 93.335 1.00 92.19 367 SER A C 1
ATOM 2747 O O . SER A 1 367 ? -56.077 1.664 92.301 1.00 92.19 367 SER A O 1
ATOM 2749 N N . THR A 1 368 ? -54.169 2.272 93.310 1.00 91.38 368 THR A N 1
ATOM 2750 C CA . THR A 1 368 ? -53.425 2.497 92.059 1.00 91.38 368 THR A CA 1
ATOM 2751 C C . THR A 1 368 ? -53.179 1.200 91.298 1.00 91.38 368 THR A C 1
ATOM 2753 O O . THR A 1 368 ? -52.730 0.217 91.891 1.00 91.38 368 THR A O 1
ATOM 2756 N N . VAL A 1 369 ? -53.378 1.231 89.981 1.00 93.94 369 VAL A N 1
ATOM 2757 C CA . VAL A 1 369 ? -53.101 0.111 89.076 1.00 93.94 369 VAL A CA 1
ATOM 2758 C C . VAL A 1 369 ? -52.027 0.535 88.077 1.00 93.94 369 VAL A C 1
ATO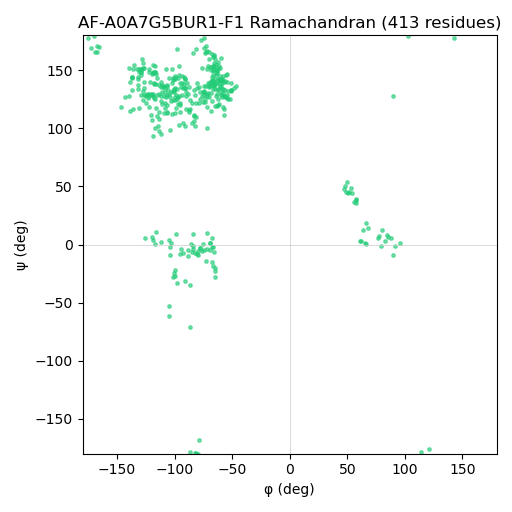M 2760 O O . VAL A 1 369 ? -52.137 1.574 87.430 1.00 93.94 369 VAL A O 1
ATOM 2763 N N . SER A 1 370 ? -50.947 -0.243 87.989 1.00 92.06 370 SER A N 1
ATOM 2764 C CA . SER A 1 370 ? -49.842 0.045 87.071 1.00 92.06 370 SER A CA 1
ATOM 2765 C C . SER A 1 370 ? -50.282 -0.110 85.620 1.00 92.06 370 SER A C 1
ATOM 2767 O O . SER A 1 370 ? -51.017 -1.037 85.283 1.00 92.06 370 SER A O 1
ATOM 2769 N N . SER A 1 371 ? -49.789 0.774 84.755 1.00 92.00 371 SER A N 1
ATOM 2770 C CA . SER A 1 371 ? -49.985 0.628 83.319 1.00 92.00 371 SER A CA 1
ATOM 2771 C C . SER A 1 371 ? -49.261 -0.602 82.775 1.00 92.00 371 SER A C 1
ATOM 2773 O O . SER A 1 371 ? -48.257 -1.059 83.331 1.00 92.00 371 SER A O 1
ATOM 2775 N N . GLN A 1 372 ? -49.775 -1.132 81.669 1.00 92.31 372 GLN A N 1
ATOM 2776 C CA . GLN A 1 372 ? -49.185 -2.266 80.967 1.00 92.31 372 GLN A CA 1
ATOM 2777 C C . GLN A 1 372 ? -48.751 -1.845 79.561 1.00 92.31 372 GLN A C 1
ATOM 2779 O O . GLN A 1 372 ? -49.586 -1.338 78.810 1.00 92.31 372 GLN A O 1
ATOM 2784 N N . PRO A 1 373 ? -47.480 -2.049 79.172 1.00 92.12 373 PRO A N 1
ATOM 2785 C CA . PRO A 1 373 ? -47.083 -1.940 77.778 1.00 92.12 373 PRO A CA 1
ATOM 2786 C C . PRO A 1 373 ? -47.597 -3.167 77.017 1.00 92.12 373 PRO A C 1
ATOM 2788 O O . PRO A 1 373 ? -47.273 -4.303 77.367 1.00 92.12 373 PRO A O 1
ATOM 2791 N N . VAL A 1 374 ? -48.396 -2.942 75.981 1.00 92.50 374 VAL A N 1
ATOM 2792 C CA . VAL A 1 374 ? -48.963 -3.998 75.139 1.00 92.50 374 VAL A CA 1
ATOM 2793 C C . VAL A 1 374 ? -48.594 -3.710 73.689 1.00 92.50 374 VAL A C 1
ATOM 2795 O O . VAL A 1 374 ? -48.915 -2.647 73.159 1.00 92.50 374 VAL A O 1
ATOM 2798 N N . SER A 1 375 ? -47.902 -4.650 73.044 1.00 92.75 375 SER A N 1
ATOM 2799 C CA . SER A 1 375 ? -47.603 -4.559 71.612 1.00 92.75 375 SER A CA 1
ATOM 2800 C C . SER A 1 375 ? -48.887 -4.566 70.783 1.00 92.75 375 SER A C 1
ATOM 2802 O O . SER A 1 375 ? -49.883 -5.177 71.169 1.00 92.75 375 SER A O 1
ATOM 2804 N N . TYR A 1 376 ? -48.849 -3.920 69.622 1.00 92.50 376 TYR A N 1
ATOM 2805 C CA . TYR A 1 376 ? -49.955 -3.884 68.678 1.00 92.50 376 TYR A CA 1
ATOM 2806 C C . TYR A 1 376 ? -50.520 -5.284 68.417 1.00 92.50 376 TYR A C 1
ATOM 2808 O O . TYR A 1 376 ? -49.778 -6.242 68.194 1.00 92.50 376 TYR A O 1
ATOM 2816 N N . ASN A 1 377 ? -51.847 -5.376 68.431 1.00 90.62 377 ASN A N 1
ATOM 2817 C CA . ASN A 1 377 ? -52.629 -6.585 68.206 1.00 90.62 377 ASN A CA 1
ATOM 2818 C C . ASN A 1 377 ? -52.442 -7.706 69.254 1.00 90.62 377 ASN A C 1
ATOM 2820 O O . ASN A 1 377 ? -52.914 -8.822 69.043 1.00 90.62 377 ASN A O 1
ATOM 2824 N N . ASN A 1 378 ? -51.803 -7.419 70.395 1.00 92.50 378 ASN A N 1
ATOM 2825 C CA . ASN A 1 378 ? -51.825 -8.277 71.584 1.00 92.50 378 ASN A CA 1
ATOM 2826 C C . ASN A 1 378 ? -52.866 -7.792 72.600 1.00 92.50 378 ASN A C 1
ATOM 2828 O O . ASN A 1 378 ? -53.413 -6.696 72.491 1.00 92.50 378 ASN A O 1
ATOM 2832 N N . THR A 1 379 ? -53.142 -8.615 73.607 1.00 92.88 379 THR A N 1
ATOM 2833 C CA . THR A 1 379 ? -54.097 -8.317 74.679 1.00 92.88 379 THR A CA 1
ATOM 2834 C C . THR A 1 379 ? -53.391 -7.842 75.948 1.00 92.88 379 THR A C 1
ATOM 2836 O O . THR A 1 379 ? -52.322 -8.344 76.300 1.00 92.88 379 THR A O 1
ATOM 2839 N N . ALA A 1 380 ? -54.013 -6.914 76.680 1.00 91.19 380 ALA A N 1
ATOM 2840 C CA . ALA A 1 380 ? -53.602 -6.604 78.048 1.00 91.19 380 ALA A CA 1
ATOM 2841 C C . ALA A 1 380 ? -53.862 -7.804 78.974 1.00 91.19 380 ALA A C 1
ATOM 2843 O O . ALA A 1 380 ? -54.764 -8.605 78.732 1.00 91.19 380 ALA A O 1
ATOM 2844 N N . THR A 1 381 ? -53.102 -7.919 80.059 1.00 92.56 381 THR A N 1
ATOM 2845 C CA . THR A 1 381 ? -53.371 -8.909 81.110 1.00 92.56 381 THR A CA 1
ATOM 2846 C C . THR A 1 381 ? -54.305 -8.297 82.149 1.00 92.56 381 THR A C 1
ATOM 2848 O O . THR A 1 381 ? -54.118 -7.146 82.537 1.00 92.56 381 THR A O 1
ATOM 2851 N N . ALA A 1 382 ? -55.288 -9.054 82.638 1.00 92.25 382 ALA A N 1
ATOM 2852 C CA . ALA A 1 382 ? -56.156 -8.577 83.712 1.00 92.25 382 ALA A CA 1
ATOM 2853 C C . ALA A 1 382 ? -55.319 -8.201 84.955 1.00 92.25 382 ALA A C 1
ATOM 2855 O O . ALA A 1 382 ? -54.623 -9.075 85.485 1.00 92.25 382 ALA A O 1
ATOM 2856 N N . PRO A 1 383 ? -55.320 -6.931 85.412 1.00 92.12 383 PRO A N 1
ATOM 2857 C CA . PRO A 1 383 ? -54.673 -6.566 86.663 1.00 92.12 383 PRO A CA 1
ATOM 2858 C C . PRO A 1 383 ? -55.485 -7.115 87.843 1.00 92.12 383 PRO A C 1
ATOM 2860 O O . PRO A 1 383 ? -56.636 -7.517 87.686 1.00 92.12 383 PRO A O 1
ATOM 2863 N N . ALA A 1 384 ? -54.896 -7.111 89.039 1.00 91.12 384 ALA A N 1
ATOM 2864 C CA . ALA A 1 384 ? -55.664 -7.370 90.252 1.00 91.12 384 ALA A CA 1
ATOM 2865 C C . ALA A 1 384 ? -56.761 -6.307 90.424 1.00 91.12 384 ALA A C 1
ATOM 2867 O O . ALA A 1 384 ? -56.522 -5.127 90.150 1.00 91.12 384 ALA A O 1
ATOM 2868 N N . ASP A 1 385 ? -57.931 -6.730 90.904 1.00 92.50 385 ASP A N 1
ATOM 2869 C CA . ASP A 1 385 ? -59.064 -5.833 91.124 1.00 92.50 385 ASP A CA 1
ATOM 2870 C C . ASP A 1 385 ? -58.666 -4.692 92.079 1.00 92.50 385 ASP A C 1
ATOM 2872 O O . ASP A 1 385 ? -58.129 -4.952 93.166 1.00 92.50 385 ASP A O 1
ATOM 2876 N N . PRO A 1 386 ? -58.898 -3.420 91.705 1.00 93.00 386 PRO A N 1
ATOM 2877 C CA . PRO A 1 386 ? -58.622 -2.302 92.586 1.00 93.00 386 PRO A CA 1
ATOM 2878 C C . PRO A 1 386 ? -59.568 -2.335 93.788 1.00 93.00 386 PRO A C 1
ATOM 2880 O O . PRO A 1 386 ? -60.717 -2.766 93.706 1.00 93.00 386 PRO A O 1
ATOM 2883 N N . THR A 1 387 ? -59.092 -1.835 94.925 1.00 90.50 387 THR A N 1
ATOM 2884 C CA . THR A 1 387 ? -59.883 -1.781 96.159 1.00 90.50 387 THR A CA 1
ATOM 2885 C C . THR A 1 387 ? -60.329 -0.356 96.460 1.00 90.50 387 THR A C 1
ATOM 2887 O O . THR A 1 387 ? -59.547 0.589 96.351 1.00 90.50 387 THR A O 1
ATOM 2890 N N . MET A 1 388 ? -61.590 -0.202 96.867 1.00 91.19 388 MET A N 1
ATOM 2891 C CA . MET A 1 388 ? -62.151 1.046 97.382 1.00 91.19 388 MET A CA 1
ATOM 2892 C C . MET A 1 388 ? -63.071 0.728 98.564 1.00 91.19 388 MET A C 1
ATOM 2894 O O . MET A 1 388 ? -63.940 -0.139 98.475 1.00 91.19 388 MET A O 1
ATOM 2898 N N . ALA A 1 389 ? -62.868 1.395 99.702 1.00 89.94 389 ALA A N 1
ATOM 2899 C CA . ALA A 1 389 ? -63.606 1.085 100.925 1.00 89.94 389 ALA A CA 1
ATOM 2900 C C . ALA A 1 389 ? -65.125 1.257 100.723 1.00 89.94 389 ALA A C 1
ATOM 2902 O O . ALA A 1 389 ? -65.583 2.282 100.222 1.00 89.94 389 ALA A O 1
ATOM 2903 N N . GLY A 1 390 ? -65.905 0.247 101.123 1.00 89.75 390 GLY A N 1
ATOM 2904 C CA . GLY A 1 390 ? -67.368 0.251 101.008 1.00 89.75 390 GLY A CA 1
ATOM 2905 C C . GLY A 1 390 ? -67.929 -0.038 99.608 1.00 89.75 390 GLY A C 1
ATOM 2906 O O . GLY A 1 390 ? -69.137 0.089 99.438 1.00 89.75 390 GLY A O 1
ATOM 2907 N N . HIS A 1 391 ? -67.094 -0.423 98.635 1.00 90.81 391 HIS A N 1
ATOM 2908 C CA . HIS A 1 391 ? -67.493 -0.664 97.243 1.00 90.81 391 HIS A CA 1
ATOM 2909 C C . HIS A 1 391 ? -67.033 -2.048 96.744 1.00 90.81 391 HIS A C 1
ATOM 2911 O O . HIS A 1 391 ? -66.075 -2.617 97.270 1.00 90.81 391 HIS A O 1
ATOM 2917 N N . THR A 1 392 ? -67.713 -2.576 95.722 1.00 90.50 392 THR A N 1
ATOM 2918 C CA . THR A 1 392 ? -67.369 -3.820 95.011 1.00 90.50 392 THR A CA 1
ATOM 2919 C C . THR A 1 392 ? -66.922 -3.472 93.593 1.00 90.50 392 THR A C 1
ATOM 2921 O O . THR A 1 392 ? -67.532 -2.620 92.951 1.00 90.50 392 THR A O 1
ATOM 2924 N N . PHE A 1 393 ? -65.837 -4.087 93.120 1.00 92.12 393 PHE A N 1
ATOM 2925 C CA . PHE A 1 393 ? -65.341 -3.888 91.761 1.00 92.12 393 PHE A CA 1
ATOM 2926 C C . PHE A 1 393 ? -66.136 -4.758 90.778 1.00 92.12 393 PHE A C 1
ATOM 2928 O O . PHE A 1 393 ? -66.170 -5.975 90.930 1.00 92.12 393 PHE A O 1
ATOM 2935 N N . GLU A 1 394 ? -66.776 -4.135 89.787 1.00 91.31 394 GLU A N 1
ATOM 2936 C CA . GLU A 1 394 ? -67.654 -4.814 88.815 1.00 91.31 394 GLU A CA 1
ATOM 2937 C C . GLU A 1 394 ? -66.998 -5.005 87.433 1.00 91.31 394 GLU A C 1
ATOM 2939 O O . GLU A 1 394 ? -67.544 -5.703 86.581 1.00 91.31 394 GLU A O 1
ATOM 2944 N N . GLY A 1 395 ? -65.829 -4.402 87.184 1.00 91.88 395 GLY A N 1
ATOM 2945 C CA . GLY A 1 395 ? -65.079 -4.573 85.938 1.00 91.88 395 GLY A CA 1
ATOM 2946 C C . GLY A 1 395 ? -64.390 -3.307 85.433 1.00 91.88 395 GLY A C 1
ATOM 2947 O O . GLY A 1 395 ? -64.508 -2.228 86.011 1.00 91.88 395 GLY A O 1
ATOM 2948 N N . TRP A 1 396 ? -63.660 -3.462 84.328 1.00 93.44 396 TRP A N 1
ATOM 2949 C CA . TRP A 1 396 ? -63.016 -2.369 83.599 1.00 93.44 396 TRP A CA 1
ATOM 2950 C C . TRP A 1 396 ? -63.894 -1.932 82.428 1.00 93.44 396 TRP A C 1
ATOM 2952 O O . TRP A 1 396 ? -64.502 -2.778 81.777 1.00 93.44 396 TRP A O 1
ATOM 2962 N N . TYR A 1 397 ? -63.932 -0.633 82.138 1.00 93.25 397 TYR A N 1
ATOM 2963 C CA . TYR A 1 397 ? -64.742 -0.040 81.070 1.00 93.25 397 TYR A CA 1
ATOM 2964 C C . TYR A 1 397 ? -63.877 0.889 80.212 1.00 93.25 397 TYR A C 1
ATOM 2966 O O . TYR A 1 397 ? -62.882 1.426 80.699 1.00 93.25 397 TYR A O 1
ATOM 2974 N N . THR A 1 398 ? -64.215 1.044 78.931 1.00 90.56 398 THR A N 1
ATOM 2975 C CA . THR A 1 398 ? -63.454 1.887 77.985 1.00 90.56 398 THR A CA 1
ATOM 2976 C C . THR A 1 398 ? -63.964 3.326 77.880 1.00 90.56 398 THR A C 1
ATOM 2978 O O . THR A 1 398 ? -63.337 4.135 77.202 1.00 90.56 398 THR A O 1
ATOM 2981 N N . ASP A 1 399 ? -65.099 3.642 78.504 1.00 89.25 399 ASP A N 1
ATOM 2982 C CA . ASP A 1 399 ? -65.752 4.955 78.490 1.00 89.25 399 ASP A CA 1
ATOM 2983 C C . ASP A 1 399 ? -66.040 5.464 79.909 1.00 89.25 399 ASP A C 1
ATOM 2985 O O . ASP A 1 399 ? -66.258 4.677 80.830 1.00 89.25 399 ASP A O 1
ATOM 2989 N N . GLU A 1 400 ? -66.075 6.789 80.073 1.00 87.50 400 GLU A N 1
ATOM 2990 C CA . GLU A 1 400 ? -66.310 7.451 81.367 1.00 87.50 400 GLU A CA 1
ATOM 2991 C C . GLU A 1 400 ? -67.711 7.182 81.942 1.00 87.50 400 GLU A C 1
ATOM 2993 O O . GLU A 1 400 ? -67.876 7.160 83.161 1.00 87.50 400 GLU A O 1
ATOM 2998 N N . ASP A 1 401 ? -68.707 6.924 81.086 1.00 91.00 401 ASP A N 1
ATOM 2999 C CA . ASP A 1 401 ? -70.081 6.600 81.495 1.00 91.00 401 ASP A CA 1
ATOM 3000 C C . ASP A 1 401 ? -70.230 5.141 81.979 1.00 91.00 401 ASP A C 1
ATOM 3002 O O . ASP A 1 401 ? -71.307 4.744 82.435 1.00 91.00 401 ASP A O 1
ATOM 3006 N N . LEU A 1 402 ? -69.151 4.347 81.918 1.00 89.62 402 LEU A N 1
ATOM 3007 C CA . LEU A 1 402 ? -69.080 2.946 82.346 1.00 89.62 402 LEU A CA 1
ATOM 3008 C C . LEU A 1 402 ? -70.105 2.044 81.641 1.00 89.62 402 LEU A C 1
ATOM 3010 O O . LEU A 1 402 ? -70.706 1.154 82.248 1.00 89.62 402 LEU A O 1
ATOM 3014 N N . THR A 1 403 ? -70.322 2.267 80.345 1.00 91.12 403 THR A N 1
ATOM 3015 C CA . THR A 1 403 ? -71.327 1.534 79.556 1.00 91.12 403 THR A CA 1
ATOM 3016 C C . THR A 1 403 ? -70.737 0.416 78.698 1.00 91.12 403 THR A C 1
ATOM 3018 O O . THR A 1 403 ? -71.428 -0.557 78.386 1.00 91.12 403 THR A O 1
ATOM 3021 N N . THR A 1 404 ? -69.456 0.513 78.347 1.00 90.12 404 THR A N 1
ATOM 3022 C CA . THR A 1 404 ? -68.742 -0.416 77.468 1.00 90.12 404 THR A CA 1
ATOM 3023 C C . THR A 1 404 ? -67.673 -1.157 78.258 1.00 90.12 404 THR A C 1
ATOM 3025 O O . THR A 1 404 ? -66.576 -0.651 78.490 1.00 90.12 404 THR A O 1
ATOM 3028 N N . ALA A 1 405 ? -67.996 -2.377 78.691 1.00 91.38 405 ALA A N 1
ATOM 3029 C CA . ALA A 1 405 ? -67.059 -3.217 79.428 1.00 91.38 405 ALA A CA 1
ATOM 3030 C C . ALA A 1 405 ? -65.843 -3.582 78.556 1.00 91.38 405 ALA A C 1
ATOM 3032 O O . ALA A 1 405 ? -65.983 -4.114 77.451 1.00 91.38 405 ALA A O 1
ATOM 3033 N N . PHE A 1 406 ? -64.641 -3.332 79.070 1.00 90.69 406 PHE A N 1
ATOM 3034 C CA . PHE A 1 406 ? -63.392 -3.785 78.477 1.00 90.69 406 PHE A CA 1
ATOM 3035 C C . PHE A 1 406 ? -63.162 -5.261 78.806 1.00 90.69 406 PHE A C 1
ATOM 3037 O O . PHE A 1 406 ? -63.298 -5.690 79.954 1.00 90.69 406 PHE A O 1
ATOM 3044 N N . THR A 1 407 ? -62.743 -6.042 77.810 1.00 90.50 407 THR A N 1
ATOM 3045 C CA . THR A 1 407 ? -62.347 -7.438 78.017 1.00 90.50 407 THR A CA 1
ATOM 3046 C C . THR A 1 407 ? -60.861 -7.599 77.752 1.00 90.50 407 THR A C 1
ATOM 3048 O O . THR A 1 407 ? -60.349 -7.128 76.741 1.00 90.50 407 THR A O 1
ATOM 3051 N N . PHE A 1 408 ? -60.166 -8.351 78.602 1.00 91.56 408 PHE A N 1
ATOM 3052 C CA . PHE A 1 408 ? -58.751 -8.690 78.393 1.00 91.56 408 PHE A CA 1
ATOM 3053 C C . PHE A 1 408 ? -58.526 -9.708 77.260 1.00 91.56 408 PHE A C 1
ATOM 3055 O O . PHE A 1 408 ? -57.422 -10.207 77.089 1.00 91.56 408 PHE A O 1
ATOM 3062 N N . ALA A 1 409 ? -59.566 -10.012 76.476 1.00 89.50 409 ALA A N 1
ATOM 3063 C CA . ALA A 1 409 ? -59.466 -10.699 75.191 1.00 89.50 409 ALA A CA 1
ATOM 3064 C C . ALA A 1 409 ? -59.433 -9.716 74.000 1.00 89.50 409 ALA A C 1
ATOM 3066 O O . ALA A 1 409 ? -59.202 -10.136 72.868 1.00 89.50 409 ALA A O 1
ATOM 3067 N N . THR A 1 410 ? -59.661 -8.418 74.234 1.00 89.81 410 THR A N 1
ATOM 3068 C CA . THR A 1 410 ? -59.634 -7.380 73.200 1.00 89.81 410 THR A CA 1
ATOM 3069 C C . THR A 1 410 ? -58.191 -7.020 72.848 1.00 89.81 410 THR A C 1
ATOM 3071 O O . THR A 1 410 ? -57.395 -6.665 73.721 1.00 89.81 410 THR A O 1
ATOM 3074 N N . ALA A 1 411 ? -57.853 -7.104 71.561 1.00 90.62 411 ALA A N 1
ATOM 3075 C CA . ALA A 1 411 ? -56.544 -6.718 71.051 1.00 90.62 411 ALA A CA 1
ATOM 3076 C C . ALA A 1 411 ? -56.358 -5.192 71.087 1.00 90.62 411 ALA A C 1
ATOM 3078 O O . ALA A 1 411 ? -57.269 -4.434 70.754 1.00 90.62 411 ALA A O 1
ATOM 3079 N N . ILE A 1 412 ? -55.166 -4.740 71.467 1.00 90.06 412 ILE A N 1
ATOM 3080 C CA . ILE A 1 412 ? -54.817 -3.323 71.541 1.00 90.06 412 ILE A CA 1
ATOM 3081 C C . ILE A 1 412 ? -54.301 -2.855 70.178 1.00 90.06 412 ILE A C 1
ATOM 3083 O O . ILE A 1 412 ? -53.257 -3.311 69.714 1.00 90.06 412 ILE A O 1
ATOM 3087 N N . THR A 1 413 ? -55.017 -1.933 69.533 1.00 87.12 413 THR A N 1
ATOM 3088 C CA . THR A 1 413 ? -54.717 -1.475 68.160 1.00 87.12 413 THR A CA 1
ATOM 3089 C C . THR A 1 413 ? -54.337 0.007 68.048 1.00 87.12 413 THR A C 1
ATOM 3091 O O . THR A 1 413 ? -54.241 0.530 66.941 1.00 87.12 413 THR A O 1
ATOM 3094 N N . GLY A 1 414 ? -54.098 0.675 69.179 1.00 72.38 414 GLY A N 1
ATOM 3095 C CA . GLY A 1 414 ? -54.014 2.135 69.276 1.00 72.38 414 GLY A CA 1
ATOM 3096 C C . GLY A 1 414 ? -55.387 2.735 69.573 1.00 72.38 414 GLY A C 1
ATOM 3097 O O . GLY A 1 414 ? -56.362 2.365 68.924 1.00 72.38 414 GLY A O 1
ATOM 3098 N N . ILE A 1 415 ? -55.455 3.574 70.611 1.00 56.09 415 ILE A N 1
ATOM 3099 C CA . ILE A 1 415 ? -56.664 4.294 71.047 1.00 56.09 415 ILE A CA 1
ATOM 3100 C C . ILE A 1 415 ? -56.701 5.647 70.343 1.00 56.09 415 ILE A C 1
ATOM 3102 O O . ILE A 1 415 ? -55.623 6.288 70.300 1.00 56.09 415 ILE A O 1
#

Foldseek 3Di:
DPQQFAKEAEAAVQFDDDDIDTDGAQDFDDDTDNTDDQQWDWPAWAQDPVRPHHDDSVGGDHHRTYIYIDTDGHWAKEAEAAVQFDHWDIDIAGFQGFDDDTPQTDDQQWDWDAWAQDDPPSPHGDDRNDTDRYHGYIYIDIDGDKAKEAEAAPQFDDDDIDIDTAQAFDDDTDQTDDAQKDWPAWAQDPVRPHGDDRVDGDRYYTYIYIDIDGHWAKEAEAAVQFDHDDIDIHTFFAFDDDDDQTDDQQWDWPAWAQDPVRPHGDDSVDGDRYYTYIYIDIDGHWAKEAEAAVQFDHDDIDIAGFQGFDDDDPNTDHQQKDWDAWAQDPVRPHGDDRNDTDRHYTYIYIDIDGDWDWAAADLVPFDHDHTDTAGAFAFDDDTPFTDDPPDDGPAGAPDPVRPHGDDSVDGDRDD

Solvent-accessible surface area (backbone atoms only — not comparable to full-atom values): 24325 Å² total; per-residue (Å²): 133,84,72,60,66,28,46,40,40,46,42,40,74,85,29,40,89,50,82,63,45,78,34,45,68,68,35,56,52,80,78,70,80,80,59,56,37,91,57,37,45,77,70,51,41,10,64,37,94,84,64,77,46,77,56,58,53,85,49,54,38,79,57,76,40,54,33,28,44,38,72,44,67,35,70,27,47,40,39,48,44,39,76,85,28,45,88,51,84,61,46,81,34,44,46,67,32,52,57,77,82,73,82,82,57,55,40,96,55,39,44,75,70,52,46,10,70,43,88,83,76,60,79,53,73,64,57,59,80,47,60,36,84,55,72,40,61,34,24,48,40,72,44,71,36,70,27,48,38,42,53,43,37,76,86,28,43,89,52,83,64,49,75,38,48,48,67,35,52,59,78,80,73,81,82,56,55,39,92,59,38,47,75,70,50,42,8,64,38,92,83,63,80,44,77,57,60,56,84,47,60,35,83,57,69,44,55,35,26,46,37,72,43,69,36,72,24,50,40,37,53,45,39,78,83,30,44,89,55,82,65,46,79,35,42,46,66,36,53,55,78,77,72,80,82,59,54,40,93,59,40,46,75,74,48,41,10,62,38,94,82,66,79,43,80,56,58,57,83,47,61,34,82,54,74,44,57,31,26,45,41,70,44,66,38,75,25,47,41,37,49,45,39,78,83,29,43,90,51,83,63,44,81,30,44,43,70,33,53,58,77,80,72,81,82,55,54,37,93,54,39,43,74,74,52,44,8,65,38,94,84,61,79,45,77,59,57,60,83,47,62,36,83,55,69,43,55,32,29,47,39,71,45,64,38,72,43,74,50,72,58,84,55,88,86,33,42,91,55,81,63,42,83,30,42,43,70,35,50,53,77,82,70,82,83,57,54,44,94,97,63,80,81,90,78,53,52,79,45,95,86,65,78,46,74,55,56,59,83,49,57,41,73,79,136

InterPro domains:
  IPR013378 Internalin B-like, B-repeat [PF09479] (11-70)
  IPR013378 Internalin B-like, B-repeat [PF09479] (76-141)
  IPR013378 Internalin B-like, B-repeat [PF09479] (147-210)
  IPR013378 Internalin B-like, B-repeat [PF09479] (217-281)
  IPR013378 Internalin B-like, B-repeat [PF09479] (287-350)
  IPR013378 Internalin B-like, B-repeat [PF09479] (357-413)
  IPR013378 Internalin B-like, B-repeat [TIGR02543] (35-75)
  IPR013378 Internalin B-like, B-repeat [TIGR02543] (176-215)
  IPR013378 Internalin B-like, B-repeat [TIGR02543] (246-284)
  IPR013378 Internalin B-like, B-repeat [TIGR02543] (316-355)
  IPR042229 Listeria-Bacteroides repeat domain superfamily [G3DSA:2.60.40.4270] (9-73)
  IPR042229 Listeria-Bacteroides repeat domain superfamily [G3DSA:2.60.40.4270] (74-144)
  IPR042229 Listeria-Bacteroides repeat domain superfamily [G3DSA:2.60.40.4270] (145-215)
  IPR042229 Listeria-Bacteroides repeat domain superfamily [G3DSA:2.60.40.4270] (216-284)
  IPR042229 Listeria-Bacteroides repeat domain superfamily [G3DSA:2.60.40.4270] (285-354)
  IPR042229 Listeria-Bacteroides repeat domain superfamily [G3DSA:2.60.40.4270] (355-414)

Organism: NCBI:txid2598458

Mean predicted aligned error: 12.23 Å

Secondary structure (DSSP, 8-state):
----EEEEEEE-TTSS----EEEETTEEPPPPPPP--TTEEEEEEESSTTS-SBPPTTSEE-S-EEEEEEEEE-EEEEEEE-TTSS----EEEETT-BPPPPPPP-BTTEEEEEEES-SSS--SBPPTTSBP-S-EEEEEEEEE-EEEEEEE-TTSS----EEEETTPBPPPPPPP-BTTEEEEEEESSTTS-SBPPTTSBP-S-EEEEEEEEE-EEEEEEE-TTSS----EEEETTPBPPPPPPP-BTTEEEEEEESSTTS-SBPPTTSB--S-EEEEEEEEEPEEEEEEE-TTSS----EEEETT-BPPPPPPP--TTEEEEEEESSTTS-SB--TTSBP-S-EEEEEEEEE-EEEE----TTSS----EEEETTPBPPPPPPP--TT------BSSTTS-SB--TTSB----